Protein AF-A0AAN7H0J9-F1 (afdb_monomer)

Mean predicted aligned error: 10.49 Å

Sequence (602 aa):
MFLFSTTVGLEFVFKPLRAEDADDVHVMVVGMEGGGIHLSIYDSFVIGTFRHDDPKQKGTGTVYELCGHSSRPEISTHMLLMKPQGVDIHSLRLVPMDLTFVHHSPVNLSLLASKVTTLQNLLRYVKQAQSHMAGEWKGTRELPSRFLLAVQDDLAKMNRGGNGELTVVQALYHTVVTGHVFPPVKEWLLDSVAERGHKRWEKAVFSGLMNLRSLVHENFIPALERSAVILSRLLGIARFHESNEIIGFKAAEISKLIDIVSCLMVVAHKVLLHVMIELEHFTAFSVWLRMEIDKQSSSSGPSEELTEKEATMDNVKVLRYIQRYLISSPLAIFFDEGAKEDFVQNEALAEGGTSLLQFLDRELQKQEQGQEYMKALPHIEFLVKYLDKKACNVFENIAEAEKRGVRFGQATEISIGEKIWKHDVLLCAPSDSLGEAITAVVPERSKNIVYLFQTSVEITNGLSDTPFTLAIGVRLPAGVTIIDLGFLNGKSLLALCHIEREPKYALVRIAYHKIQCEAYMDGRPPQVMDVDFGPILEQYGFGQLSGFTPVQMEVLRGSGLGGEMPARVCLMGRDKAMYKTYKLPKELDGDGLRESREGEDA

Secondary structure (DSSP, 8-state):
--TTSSHHHHHHHSPPPPGGGSS---EEEEE-TTSEEEEEETTTEEEEEEE---GGGTTS---EEEEEEEEETTEEEEEEEEEETTS--SEEEEEEEEETHHHH-SS-HHHHHHHHHHHHHHHHHHHHHHHHHHHHHHHHHHHHHHHHHHHHHHHHHHTTTSSSPPPHHHHHHHHHHH-PPPHHHHHIIIIIIHHHHHHHHHHHHHHHHHHHHHIIIIIIHHHHHHHHHHHHHHHHHHHHTTT-GGGS--HHHHHHHHHHHHHHHHHHHHHHHHHHHHHHHHHHHHHHHHHHHHHHH-TT---HHHHHHHHT--HHHHHHHHHHTSS--TTHHHH-GGG---HHHHHHHHHSSS-HHHHHHHHHHHHHTT----TTTT-HHHHHHHHHHHHHHHHHHHHHHHHTTEEE-PPEEEE-SS-EEEEEEEEEEEETTEEEEEEEEEESS-TTEEEEEEEEEEEETTEE---EEEEEEEEPPTTEEEEEEEEEETTEEEEEEEESSSSSEEEEEE-GGGSPPEEP-TTSPPPEEE--SSSSEEEEE-S--TT--EEEEEEE--B-TTS-BPPEEEEEETTSS-EEEEEPPTTTT-------------

Foldseek 3Di:
DCLPPDPVSVCVQQPDDDPVCQLFWAWDWDWDLQQWIWIATPVQATLGIDHDDAPVPVPPPWRWTFDAWADDRLAQKIWTWIATHPDFGQKIKIWIKFQLCSLPVPDRPSLVRSLLSLLVSLLVQLLVLLVLLLVLVVQLCPLLVVLQVQLQVVQQVVCPPDDDRDHPLNQVLCCLVPVDHDPSRLCSLPPPCAPVNLVVSCCRNLVSLVVSLCSLPVGNLVSLVVSLVSLVVVLVVQVVVVVDCLQQDHNVLSVQLNLLSVLLNVLSVVLNVQSVLLSVLVVLQSLVSNLSSVQSPDPPGDDPVSVVSSVPRPSVSNSCCSPAPSNHGPCCLARPPVLPDDLVVVVVVCVPDDGLNVLSVVQVVCVVVVHDHNSLSSHNNSSSVVSVVSSVSSSVSSSNSSSVSIDIDDMDMDGQSARWDAKHKYWDPPHSFKIWIWMWTAHPVQQQKIKIKTWIWGADSSDTDDIWIFMEIEGEDPQKGFLYKDDQDPQWIWTWIQGPDPVRTKIKIARCNVPDTHGDDPPYHGYYDYDYDDPRIDIGGDDDCVVFDFRYKDWDYFDPVPHGRATKIWTAGPVNPDIDIDGDPVVVNPDPPDPPPPDDDD

InterPro domains:
  IPR024789 Anaphase-promoting complex subunit 4 [PTHR13260] (17-343)
  IPR024790 Anaphase-promoting complex subunit 4, long domain [PF12896] (94-298)

Nearest PDB structures (foldseek):
  8pkp-assembly1_I  TM=6.332E-01  e=3.712E-18  Homo sapiens
  8tar-assembly1_I  TM=6.557E-01  e=1.434E-16  Homo sapiens
  6q6g-assembly1_I  TM=6.605E-01  e=1.518E-15  Homo sapiens
  6tnt-assembly1_I  TM=6.401E-01  e=8.801E-15  Homo sapiens
  6tm5-assembly1_I  TM=5.931E-01  e=1.261E-15  Homo sapiens

Radius of gyration: 36.81 Å; Cα contacts (8 Å, |Δi|>4): 1000; chains: 1; bounding box: 83×62×110 Å

Organism: NCBI:txid252190

Solvent-accessible surface area (backbone atoms only — not comparable to full-atom values): 32949 Å² total; per-residue (Å²): 129,79,60,75,76,43,71,69,38,41,53,67,71,64,62,78,84,50,81,85,52,47,86,52,81,55,73,49,78,43,64,37,94,86,24,34,39,35,36,26,39,72,91,68,46,64,41,48,73,44,68,88,77,58,83,93,54,76,83,74,82,79,50,43,27,62,76,42,69,27,62,49,96,70,39,52,50,32,42,35,31,31,34,56,60,98,53,85,42,45,46,38,32,43,30,40,38,18,34,24,42,78,71,65,48,93,55,62,60,40,57,50,49,50,47,53,49,51,44,54,53,37,51,54,48,44,53,50,43,51,54,50,39,47,50,29,53,49,52,37,44,59,62,51,51,56,60,49,52,60,43,34,56,47,34,40,63,75,30,77,86,56,102,56,77,49,45,59,50,58,54,53,48,44,23,75,77,67,71,54,72,54,70,57,58,47,51,36,37,62,75,66,35,30,75,69,40,44,55,51,43,50,50,38,34,54,48,20,43,53,50,34,43,47,44,40,64,73,46,36,48,55,38,46,53,52,42,46,56,48,42,52,51,52,30,51,52,22,59,76,39,68,90,50,79,68,67,23,64,51,41,68,59,42,48,50,50,46,36,49,46,51,39,50,49,54,45,49,52,51,48,44,50,50,39,55,53,49,52,56,22,46,53,44,33,51,56,49,52,51,51,50,40,52,49,74,66,40,91,84,57,75,49,74,71,54,53,55,53,59,73,69,53,62,58,69,40,26,49,49,26,44,75,54,47,67,87,53,49,80,63,44,60,40,63,46,77,89,41,76,60,64,65,67,62,56,46,56,61,64,61,74,63,96,50,56,42,63,51,46,53,52,37,52,53,30,46,77,71,73,45,92,53,67,54,44,69,62,15,48,70,50,50,51,51,51,44,50,53,57,50,48,53,44,53,50,33,28,18,56,33,49,42,71,29,53,43,74,39,64,66,44,70,47,42,63,84,44,50,53,65,47,74,51,60,43,50,38,64,93,44,70,43,35,40,39,34,38,36,39,39,24,39,62,88,50,37,34,34,42,35,40,35,44,34,37,28,47,34,59,83,31,40,58,46,79,62,48,46,27,23,31,24,42,30,52,50,90,61,39,35,59,64,34,63,37,63,64,53,94,47,33,37,37,31,39,26,40,29,82,54,88,57,55,46,29,42,35,36,37,36,54,74,80,55,87,60,43,83,57,54,83,85,47,55,57,61,71,44,81,46,65,82,49,95,46,30,41,80,44,71,64,87,80,55,84,98,54,49,72,59,44,62,46,61,43,63,57,43,66,85,95,48,89,41,67,29,30,39,38,33,31,25,73,80,74,76,50,71,50,77,42,79,54,61,74,81,76,48,73,76,70,77,72,80,82,79,77,76,81,88,127

Structure (mmCIF, N/CA/C/O backbone):
data_AF-A0AAN7H0J9-F1
#
_entry.id   AF-A0AAN7H0J9-F1
#
loop_
_atom_site.group_PDB
_atom_site.id
_atom_site.type_symbol
_atom_site.label_atom_id
_atom_site.label_alt_id
_atom_site.label_comp_id
_atom_site.label_asym_id
_atom_site.label_entity_id
_atom_site.label_seq_id
_atom_site.pdbx_PDB_ins_code
_atom_site.Cartn_x
_atom_site.Cartn_y
_atom_site.Cartn_z
_atom_site.occupancy
_atom_site.B_iso_or_equiv
_atom_site.auth_seq_id
_atom_site.auth_comp_id
_atom_site.auth_asym_id
_atom_site.auth_atom_id
_atom_site.pdbx_PDB_model_num
ATOM 1 N N . MET A 1 1 ? 6.888 -4.305 10.780 1.00 41.81 1 MET A N 1
ATOM 2 C CA . MET A 1 1 ? 7.465 -2.955 10.962 1.00 41.81 1 MET A CA 1
ATOM 3 C C . MET A 1 1 ? 6.322 -2.032 11.352 1.00 41.81 1 MET A C 1
ATOM 5 O O . MET A 1 1 ? 5.305 -2.068 10.672 1.00 41.81 1 MET A O 1
ATOM 9 N N . PHE A 1 2 ? 6.422 -1.301 12.464 1.00 51.97 2 PHE A N 1
ATOM 10 C CA . PHE A 1 2 ? 5.367 -0.390 12.919 1.00 51.97 2 PHE A CA 1
ATOM 11 C C . PHE A 1 2 ? 5.336 0.862 12.025 1.00 51.97 2 PHE A C 1
ATOM 13 O O . PHE A 1 2 ? 5.891 1.898 12.371 1.00 51.97 2 PHE A O 1
ATOM 20 N N . LEU A 1 3 ? 4.744 0.743 10.834 1.00 60.44 3 LEU A N 1
ATOM 21 C CA . LEU A 1 3 ? 4.753 1.796 9.808 1.00 60.44 3 LEU A CA 1
ATOM 22 C C . LEU A 1 3 ? 4.132 3.117 10.310 1.00 60.44 3 LEU A C 1
ATOM 24 O O . LEU A 1 3 ? 4.496 4.189 9.844 1.00 60.44 3 LEU A O 1
ATOM 28 N N . PHE A 1 4 ? 3.226 3.028 11.289 1.00 74.44 4 PHE A N 1
ATOM 29 C CA . PHE A 1 4 ? 2.424 4.143 11.789 1.00 74.44 4 PHE A CA 1
ATOM 30 C C . PHE A 1 4 ? 2.689 4.504 13.264 1.00 74.44 4 PHE A C 1
ATOM 32 O O . PHE A 1 4 ? 1.847 5.130 13.901 1.00 74.44 4 PHE A O 1
ATOM 39 N N . SER A 1 5 ? 3.821 4.090 13.850 1.00 71.94 5 SER A N 1
ATOM 40 C CA . SER A 1 5 ? 4.112 4.352 15.274 1.00 71.94 5 SER A CA 1
ATOM 41 C C . SER A 1 5 ? 4.894 5.635 15.551 1.00 71.94 5 SER A C 1
ATOM 43 O O . SER A 1 5 ? 5.091 5.976 16.714 1.00 71.94 5 SER A O 1
ATOM 45 N N . THR A 1 6 ? 5.403 6.320 14.525 1.00 78.62 6 THR A N 1
ATOM 46 C CA . THR A 1 6 ? 6.200 7.545 14.687 1.00 78.62 6 THR A CA 1
ATOM 47 C C . THR A 1 6 ? 5.708 8.636 13.748 1.00 78.62 6 THR A C 1
ATOM 49 O O . THR A 1 6 ? 5.239 8.346 12.649 1.00 78.62 6 THR A O 1
ATOM 52 N N . THR A 1 7 ? 5.866 9.899 14.149 1.00 78.81 7 THR A N 1
ATOM 53 C CA . THR A 1 7 ? 5.537 11.059 13.306 1.00 78.81 7 THR A CA 1
ATOM 54 C C . THR A 1 7 ? 6.282 11.012 11.975 1.00 78.81 7 THR A C 1
ATOM 56 O O . THR A 1 7 ? 5.672 11.196 10.933 1.00 78.81 7 THR A O 1
ATOM 59 N N . VAL A 1 8 ? 7.568 10.649 11.994 1.00 80.38 8 VAL A N 1
ATOM 60 C CA . VAL A 1 8 ? 8.385 10.497 10.778 1.00 80.38 8 VAL A CA 1
ATOM 61 C C . VAL A 1 8 ? 7.834 9.396 9.865 1.00 80.38 8 VAL A C 1
ATOM 63 O O . VAL A 1 8 ? 7.797 9.564 8.650 1.00 80.38 8 VAL A O 1
ATOM 66 N N . GLY A 1 9 ? 7.372 8.277 10.436 1.00 79.31 9 GLY A N 1
ATOM 67 C CA . GLY A 1 9 ? 6.709 7.216 9.676 1.00 79.31 9 GLY A CA 1
ATOM 68 C C . GLY A 1 9 ? 5.408 7.702 9.035 1.00 79.31 9 GLY A C 1
ATOM 69 O O . GLY A 1 9 ? 5.181 7.469 7.851 1.00 79.31 9 GLY A O 1
ATOM 70 N N . LEU A 1 10 ? 4.594 8.454 9.781 1.00 80.50 10 LEU A N 1
ATOM 71 C CA . LEU A 1 10 ? 3.360 9.053 9.267 1.00 80.50 10 LEU A CA 1
ATOM 72 C C . LEU A 1 10 ? 3.632 10.068 8.148 1.00 80.50 10 LEU A C 1
ATOM 74 O O . LEU A 1 10 ? 2.987 10.000 7.106 1.00 80.50 10 LEU A O 1
ATOM 78 N N . GLU A 1 11 ? 4.601 10.965 8.320 1.00 80.50 11 GLU A N 1
ATOM 79 C CA . GLU A 1 11 ? 5.001 11.948 7.302 1.00 80.50 11 GLU A CA 1
ATOM 80 C C . GLU A 1 11 ? 5.552 11.280 6.039 1.00 80.50 11 GLU A C 1
ATOM 82 O O . GLU A 1 11 ? 5.294 11.732 4.924 1.00 80.50 11 GLU A O 1
ATOM 87 N N . PHE A 1 12 ? 6.277 10.170 6.195 1.00 79.94 12 PHE A N 1
ATOM 88 C CA . PHE A 1 12 ? 6.776 9.398 5.065 1.00 79.94 12 PHE A CA 1
ATOM 89 C C . PHE A 1 12 ? 5.647 8.727 4.271 1.00 79.94 12 PHE A C 1
ATOM 91 O O . PHE A 1 12 ? 5.707 8.692 3.042 1.00 79.94 12 PHE A O 1
ATOM 98 N N . VAL A 1 13 ? 4.629 8.204 4.961 1.00 80.44 13 VAL A N 1
ATOM 99 C CA . VAL A 1 13 ? 3.503 7.474 4.357 1.00 80.44 13 VAL A CA 1
ATOM 100 C C . VAL A 1 13 ? 2.451 8.416 3.755 1.00 80.44 13 VAL A C 1
ATOM 102 O O . VAL A 1 13 ? 1.836 8.081 2.742 1.00 80.44 13 VAL A O 1
ATOM 105 N N . PHE A 1 14 ? 2.244 9.596 4.345 1.00 80.44 14 PHE A N 1
ATOM 106 C CA . PHE A 1 14 ? 1.245 10.583 3.920 1.00 80.44 14 PHE A CA 1
ATOM 107 C C . PHE A 1 14 ? 1.885 11.802 3.244 1.00 80.44 14 PHE A C 1
ATOM 109 O O . PHE A 1 14 ? 1.673 12.943 3.657 1.00 80.44 14 PHE A O 1
ATOM 116 N N . LYS A 1 15 ? 2.660 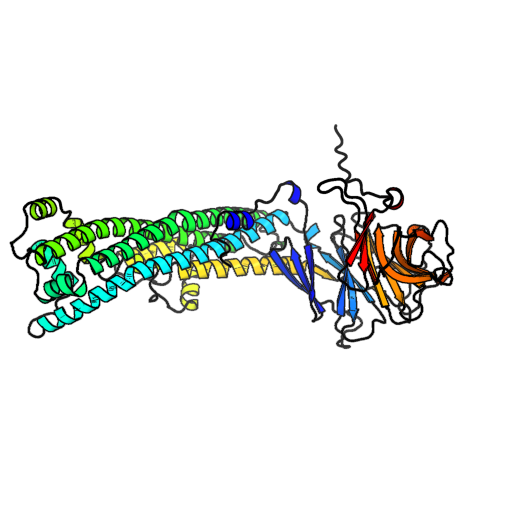11.570 2.180 1.00 76.88 15 LYS A N 1
ATOM 117 C CA . LYS A 1 15 ? 3.238 12.660 1.385 1.00 76.88 15 LYS A CA 1
ATOM 118 C C . LYS A 1 15 ? 2.172 13.333 0.511 1.00 76.88 15 LYS A C 1
ATOM 120 O O . LYS A 1 15 ? 1.432 12.634 -0.184 1.00 76.88 15 LYS A O 1
ATOM 125 N N . PRO A 1 16 ? 2.086 14.674 0.506 1.00 75.31 16 PRO A N 1
ATOM 126 C CA . PRO A 1 16 ? 1.218 15.379 -0.423 1.00 75.31 16 PRO A CA 1
ATOM 127 C C . PRO A 1 16 ? 1.744 15.230 -1.855 1.00 75.31 16 PRO A C 1
ATOM 129 O O . PRO A 1 16 ? 2.955 15.232 -2.078 1.00 75.31 16 PRO A O 1
ATOM 132 N N . LEU A 1 17 ? 0.824 15.148 -2.819 1.00 75.25 17 LEU A N 1
ATOM 133 C CA . LEU A 1 17 ? 1.158 15.295 -4.235 1.00 75.25 17 LEU A CA 1
ATOM 134 C C . LEU A 1 17 ? 1.696 16.712 -4.457 1.00 75.25 17 LEU A C 1
ATOM 136 O O . LEU A 1 17 ? 1.028 17.684 -4.086 1.00 75.25 17 LEU A O 1
ATOM 140 N N . ARG A 1 18 ? 2.894 16.830 -5.028 1.00 77.88 18 ARG A N 1
ATOM 141 C CA . ARG A 1 18 ? 3.454 18.126 -5.417 1.00 77.88 18 ARG A CA 1
ATOM 142 C C . ARG A 1 18 ? 2.822 18.546 -6.736 1.00 77.88 18 ARG A C 1
ATOM 144 O O . ARG A 1 18 ? 2.565 17.705 -7.587 1.00 77.88 18 ARG A O 1
ATOM 151 N N . ALA A 1 19 ? 2.569 19.842 -6.899 1.00 72.75 19 ALA A N 1
ATOM 152 C CA . ALA A 1 19 ? 2.004 20.368 -8.143 1.00 72.75 19 ALA A CA 1
ATOM 153 C C . ALA A 1 19 ? 2.930 20.128 -9.346 1.00 72.75 19 ALA A C 1
ATOM 155 O O . ALA A 1 19 ? 2.454 19.972 -10.459 1.00 72.75 19 ALA A O 1
ATOM 156 N N . GLU A 1 20 ? 4.237 20.068 -9.093 1.00 72.69 20 GLU A N 1
ATOM 157 C CA . GLU A 1 20 ? 5.273 19.788 -10.088 1.00 72.69 20 GLU A CA 1
ATOM 158 C C . GLU A 1 20 ? 5.166 18.364 -10.652 1.00 72.69 20 GLU A C 1
ATOM 160 O O . GLU A 1 20 ? 5.380 18.177 -11.839 1.00 72.69 20 GLU A O 1
ATOM 165 N N . ASP A 1 21 ? 4.744 17.396 -9.830 1.00 71.12 21 ASP A N 1
ATOM 166 C CA . ASP A 1 21 ? 4.621 15.979 -10.208 1.00 71.12 21 ASP A CA 1
ATOM 167 C C . ASP A 1 21 ? 3.224 15.656 -10.785 1.00 71.12 21 ASP A C 1
ATOM 169 O O . ASP A 1 21 ? 2.869 14.493 -10.983 1.00 71.12 21 ASP A O 1
ATOM 173 N N . ALA A 1 22 ? 2.364 16.668 -10.962 1.00 69.81 22 ALA A N 1
ATOM 174 C CA . ALA A 1 22 ? 0.954 16.454 -11.278 1.00 69.81 22 ALA A CA 1
ATOM 175 C C . ALA A 1 22 ? 0.729 15.946 -12.711 1.00 69.81 22 ALA A C 1
ATOM 177 O O . ALA A 1 22 ? -0.265 15.255 -12.949 1.00 69.81 22 ALA A O 1
ATOM 178 N N . ASP A 1 23 ? 1.634 16.259 -13.634 1.00 74.56 23 ASP A N 1
ATOM 179 C CA . ASP A 1 23 ? 1.520 15.891 -15.049 1.00 74.56 23 ASP A CA 1
ATOM 180 C C . ASP A 1 23 ? 2.430 14.711 -15.433 1.00 74.56 23 ASP A C 1
ATOM 182 O O . ASP A 1 23 ? 2.330 14.186 -16.540 1.00 74.56 23 ASP A O 1
ATOM 186 N N . ASP A 1 24 ? 3.245 14.223 -14.493 1.00 81.19 24 ASP A N 1
ATOM 187 C CA . ASP A 1 24 ? 4.149 13.098 -14.712 1.00 81.19 24 ASP A CA 1
ATOM 188 C C . ASP A 1 24 ? 3.510 11.771 -14.299 1.00 81.19 24 ASP A C 1
ATOM 190 O O . ASP A 1 24 ? 2.929 11.636 -13.217 1.00 81.19 24 ASP A O 1
ATOM 194 N N . VAL A 1 25 ? 3.673 10.741 -15.135 1.00 84.69 25 VAL A N 1
ATOM 195 C CA . VAL A 1 25 ? 3.283 9.360 -14.820 1.00 84.69 25 VAL A CA 1
ATOM 196 C C . VAL A 1 25 ? 4.527 8.514 -14.593 1.00 84.69 25 VAL A C 1
ATOM 198 O O . VAL A 1 25 ? 5.225 8.123 -15.527 1.00 84.69 25 VAL A O 1
ATOM 201 N N . HIS A 1 26 ? 4.802 8.192 -13.330 1.00 87.75 26 HIS A N 1
ATOM 202 C CA . HIS A 1 26 ? 5.905 7.303 -12.978 1.00 87.75 26 HIS A CA 1
ATOM 203 C C . HIS A 1 26 ? 5.467 5.849 -13.081 1.00 87.75 26 HIS A C 1
ATOM 205 O O . HIS A 1 26 ? 4.579 5.405 -12.352 1.00 87.75 26 HIS A O 1
ATOM 211 N N . VAL A 1 27 ? 6.119 5.104 -13.968 1.00 90.31 27 VAL A N 1
ATOM 212 C CA . VAL A 1 27 ? 5.808 3.706 -14.254 1.00 90.31 27 VAL A CA 1
ATOM 213 C C . VAL A 1 27 ? 6.989 2.832 -13.852 1.00 90.31 27 VAL A C 1
ATOM 215 O O . VAL A 1 27 ? 8.104 3.018 -14.337 1.00 90.31 27 VAL A O 1
ATOM 218 N N . MET A 1 28 ? 6.732 1.835 -13.010 1.00 92.69 28 MET A N 1
ATOM 219 C CA . MET A 1 28 ? 7.689 0.788 -12.674 1.00 92.69 28 MET A CA 1
ATOM 220 C C . MET A 1 28 ? 7.332 -0.495 -13.430 1.00 92.69 28 MET A C 1
ATOM 222 O O . MET A 1 28 ? 6.216 -1.009 -13.320 1.00 92.69 28 MET A O 1
ATOM 226 N N . VAL A 1 29 ? 8.309 -1.015 -14.175 1.00 93.69 29 VAL A N 1
ATOM 227 C CA . VAL A 1 29 ? 8.227 -2.282 -14.911 1.00 93.69 29 VAL A CA 1
ATOM 228 C C . VAL A 1 29 ? 9.201 -3.274 -14.284 1.00 93.69 29 VAL A C 1
ATOM 230 O O . VAL A 1 29 ? 10.388 -2.980 -14.164 1.00 93.69 29 VAL A O 1
ATOM 233 N N . VAL A 1 30 ? 8.718 -4.457 -13.901 1.00 94.69 30 VAL A N 1
ATOM 234 C CA . VAL A 1 30 ? 9.554 -5.503 -13.289 1.00 94.69 30 VAL A CA 1
ATOM 235 C C . VAL A 1 30 ? 9.399 -6.817 -14.043 1.00 94.69 30 VAL A C 1
ATOM 237 O O . VAL A 1 30 ? 8.296 -7.343 -14.178 1.00 94.69 30 VAL A O 1
ATOM 240 N N . GLY A 1 31 ? 10.514 -7.377 -14.506 1.00 93.50 31 GLY A N 1
ATOM 241 C CA . GLY A 1 31 ? 10.562 -8.726 -15.066 1.00 93.50 31 GLY A CA 1
ATOM 242 C C . GLY A 1 31 ? 10.623 -9.791 -13.972 1.00 93.50 31 GLY A C 1
ATOM 243 O O . GLY A 1 31 ? 11.414 -9.679 -13.040 1.00 93.50 31 GLY A O 1
ATOM 244 N N . MET A 1 32 ? 9.808 -10.836 -14.095 1.00 91.31 32 MET A N 1
ATOM 245 C CA . MET A 1 32 ? 9.798 -12.000 -13.208 1.00 91.31 32 MET A CA 1
ATOM 246 C C . MET A 1 32 ? 10.415 -13.221 -13.902 1.00 91.31 32 MET A C 1
ATOM 248 O O . MET A 1 32 ? 10.262 -13.388 -15.112 1.00 91.31 32 MET A O 1
ATOM 252 N N . GLU A 1 33 ? 11.012 -14.133 -13.128 1.00 83.44 33 GLU A N 1
ATOM 253 C CA . GLU A 1 33 ? 11.604 -15.388 -13.635 1.00 83.44 33 GLU A CA 1
ATOM 254 C C . GLU A 1 33 ? 10.599 -16.256 -14.418 1.00 83.44 33 GLU A C 1
ATOM 256 O O . GLU A 1 33 ? 10.975 -17.003 -15.305 1.00 83.44 33 GLU A O 1
ATOM 261 N N . GLY A 1 34 ? 9.293 -16.148 -14.159 1.00 82.56 34 GLY A N 1
ATOM 262 C CA . GLY A 1 34 ? 8.258 -16.883 -14.904 1.00 82.56 34 GLY A CA 1
ATOM 263 C C . GLY A 1 34 ? 7.798 -16.229 -16.216 1.00 82.56 34 GLY A C 1
ATOM 264 O O . GLY A 1 34 ? 6.679 -16.509 -16.652 1.00 82.56 34 GLY A O 1
ATOM 265 N N . GLY A 1 35 ? 8.566 -15.284 -16.770 1.00 86.88 35 GLY A N 1
ATOM 266 C CA . GLY A 1 35 ? 8.194 -14.482 -17.947 1.00 86.88 35 GLY A CA 1
ATOM 267 C C . GLY A 1 35 ? 7.063 -13.472 -17.707 1.00 86.88 35 GLY A C 1
ATOM 268 O O . GLY A 1 35 ? 6.511 -12.903 -18.647 1.00 86.88 35 GLY A O 1
ATOM 269 N N . GLY A 1 36 ? 6.684 -13.264 -16.443 1.00 92.19 36 GLY A N 1
ATOM 270 C CA . GLY A 1 36 ? 5.723 -12.238 -16.054 1.00 92.19 36 GLY A CA 1
ATOM 271 C C . GLY A 1 36 ? 6.360 -10.850 -16.072 1.00 92.19 36 GLY A C 1
ATOM 272 O O . GLY A 1 36 ? 7.484 -10.681 -15.612 1.00 92.19 36 GLY A O 1
ATOM 273 N N . ILE A 1 37 ? 5.632 -9.857 -16.564 1.00 94.44 37 ILE A N 1
ATOM 274 C CA . ILE A 1 37 ? 6.000 -8.442 -16.535 1.00 94.44 37 ILE A CA 1
ATOM 275 C C . ILE A 1 37 ? 5.034 -7.752 -15.576 1.00 94.44 37 ILE A C 1
ATOM 277 O O . ILE A 1 37 ? 3.849 -7.614 -15.873 1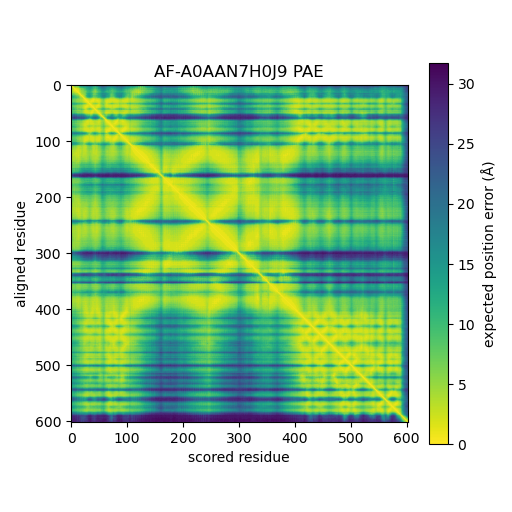.00 94.44 37 ILE A O 1
ATOM 281 N N . HIS A 1 38 ? 5.518 -7.367 -14.402 1.00 94.06 38 HIS A N 1
ATOM 282 C CA . HIS A 1 38 ? 4.752 -6.602 -13.428 1.00 94.06 38 HIS A CA 1
ATOM 283 C C . HIS A 1 38 ? 4.761 -5.122 -13.790 1.00 94.06 38 HIS A C 1
ATOM 285 O O . HIS A 1 38 ? 5.823 -4.572 -14.087 1.00 94.06 38 HIS A O 1
ATOM 291 N N . LEU A 1 39 ? 3.600 -4.483 -13.703 1.00 93.31 39 LEU A N 1
ATOM 292 C CA . LEU A 1 39 ? 3.433 -3.058 -13.931 1.00 93.31 39 LEU A CA 1
ATOM 293 C C . LEU A 1 39 ? 2.758 -2.411 -12.723 1.00 93.31 39 LEU A C 1
ATOM 295 O O . LEU A 1 39 ? 1.686 -2.841 -12.284 1.00 93.31 39 LEU A O 1
ATOM 299 N N . SER A 1 40 ? 3.353 -1.330 -12.241 1.00 91.06 40 SER A N 1
ATOM 300 C CA . SER A 1 40 ? 2.752 -0.452 -11.239 1.00 91.06 40 SER A CA 1
ATOM 301 C C . SER A 1 40 ? 3.050 1.005 -11.558 1.00 91.06 40 SER A C 1
ATOM 303 O O . SER A 1 40 ? 4.112 1.308 -12.099 1.00 91.06 40 SER A O 1
ATOM 305 N N . ILE A 1 41 ? 2.150 1.905 -11.174 1.00 87.00 41 ILE A N 1
ATOM 306 C CA . ILE A 1 41 ? 2.359 3.353 -11.265 1.00 87.00 41 ILE A CA 1
ATOM 307 C C . ILE A 1 41 ? 2.524 3.961 -9.867 1.00 87.00 41 ILE A C 1
ATOM 309 O O . ILE A 1 41 ? 1.900 3.512 -8.899 1.00 87.00 41 ILE A O 1
ATOM 313 N N . TYR A 1 42 ? 3.398 4.966 -9.761 1.00 79.00 42 TYR A N 1
ATOM 314 C CA . TYR A 1 42 ? 3.742 5.669 -8.515 1.00 79.00 42 TYR A CA 1
ATOM 315 C C . TYR A 1 42 ? 4.096 4.730 -7.342 1.00 79.00 42 TYR A C 1
ATOM 317 O O . TYR A 1 42 ? 3.720 4.989 -6.196 1.00 79.00 42 TYR A O 1
ATOM 325 N N . ASP A 1 43 ? 4.747 3.599 -7.638 1.00 72.25 43 ASP A N 1
ATOM 326 C CA . ASP A 1 43 ? 5.224 2.561 -6.701 1.00 72.25 43 ASP A CA 1
ATOM 327 C C . ASP A 1 43 ? 4.172 1.917 -5.776 1.00 72.25 43 ASP A C 1
ATOM 329 O O . ASP A 1 43 ? 4.497 1.110 -4.904 1.00 72.25 43 ASP A O 1
ATOM 333 N N . SER A 1 44 ? 2.900 2.266 -5.940 1.00 71.31 44 SER A N 1
ATOM 334 C CA . SER A 1 44 ? 1.837 1.961 -4.975 1.00 71.31 44 SER A CA 1
ATOM 335 C C . SER A 1 44 ? 0.580 1.419 -5.636 1.00 71.31 44 SER A C 1
ATOM 337 O O . SER A 1 44 ? -0.118 0.595 -5.041 1.00 71.31 44 SER A O 1
ATOM 339 N N . PHE A 1 45 ? 0.318 1.821 -6.879 1.00 79.00 45 PHE A N 1
ATOM 340 C CA . PHE A 1 45 ? -0.836 1.364 -7.626 1.00 79.00 45 PHE A CA 1
ATOM 341 C C . PHE A 1 45 ? -0.430 0.270 -8.616 1.00 79.00 45 PHE A C 1
ATOM 343 O O . PHE A 1 45 ? 0.152 0.530 -9.668 1.00 79.00 45 PHE A O 1
ATOM 350 N N . VAL A 1 46 ? -0.709 -0.978 -8.246 1.00 87.50 46 VAL A N 1
ATOM 351 C CA . VAL A 1 46 ? -0.440 -2.149 -9.086 1.00 87.50 46 VAL A CA 1
ATOM 352 C C . VAL A 1 46 ? -1.475 -2.213 -10.204 1.00 87.50 46 VAL A C 1
ATOM 354 O O . VAL A 1 46 ? -2.659 -2.380 -9.930 1.00 87.50 46 VAL A O 1
ATOM 357 N N . ILE A 1 47 ? -1.018 -2.136 -11.454 1.00 88.12 47 ILE A N 1
ATOM 358 C CA . ILE A 1 47 ? -1.871 -2.339 -12.633 1.00 88.12 47 ILE A CA 1
ATOM 359 C C . ILE A 1 47 ? -2.078 -3.836 -12.868 1.00 88.12 47 ILE A C 1
ATOM 361 O O . ILE A 1 47 ? -3.180 -4.295 -13.157 1.00 88.12 47 ILE A O 1
ATOM 365 N N . GLY A 1 48 ? -1.011 -4.625 -12.721 1.00 90.00 48 GLY A N 1
ATOM 366 C CA . GLY A 1 48 ? -1.087 -6.076 -12.817 1.00 90.00 48 GLY A CA 1
ATOM 367 C C . GLY A 1 48 ? 0.193 -6.720 -13.325 1.00 90.00 48 GLY A C 1
ATOM 368 O O . GLY A 1 48 ? 1.229 -6.077 -13.480 1.00 90.00 48 GLY A O 1
ATOM 369 N N . THR A 1 49 ? 0.103 -8.022 -13.583 1.00 92.56 49 THR A N 1
ATOM 370 C CA . THR A 1 49 ? 1.184 -8.807 -14.181 1.00 92.56 49 THR A CA 1
ATOM 371 C C . THR A 1 49 ? 0.734 -9.325 -15.539 1.00 92.56 49 THR A C 1
ATOM 373 O O . THR A 1 49 ? -0.324 -9.945 -15.659 1.00 92.56 49 THR A O 1
ATOM 376 N N . PHE A 1 50 ? 1.557 -9.085 -16.550 1.00 91.81 50 PHE A N 1
ATOM 377 C CA . PHE A 1 50 ? 1.303 -9.401 -17.947 1.00 91.81 50 PHE A CA 1
ATOM 378 C C . PHE A 1 50 ? 2.261 -10.483 -18.432 1.00 91.81 50 PHE A C 1
ATOM 380 O O . PHE A 1 50 ? 3.341 -10.666 -17.875 1.00 91.81 50 PHE A O 1
ATOM 387 N N . ARG A 1 51 ? 1.884 -11.199 -19.486 1.00 89.06 51 ARG A N 1
ATOM 388 C CA . ARG A 1 51 ? 2.787 -12.085 -20.222 1.00 89.06 51 ARG A CA 1
ATOM 389 C C . ARG A 1 51 ? 2.705 -11.722 -21.690 1.00 89.06 51 ARG A C 1
ATOM 391 O O . ARG A 1 51 ? 1.613 -11.484 -22.201 1.00 89.06 51 ARG A O 1
ATOM 398 N N . HIS A 1 52 ? 3.859 -11.639 -22.334 1.00 83.56 52 HIS A N 1
ATOM 399 C CA . HIS A 1 52 ? 3.910 -11.466 -23.773 1.00 83.56 52 HIS A CA 1
ATOM 400 C C . HIS A 1 52 ? 3.803 -12.842 -24.435 1.00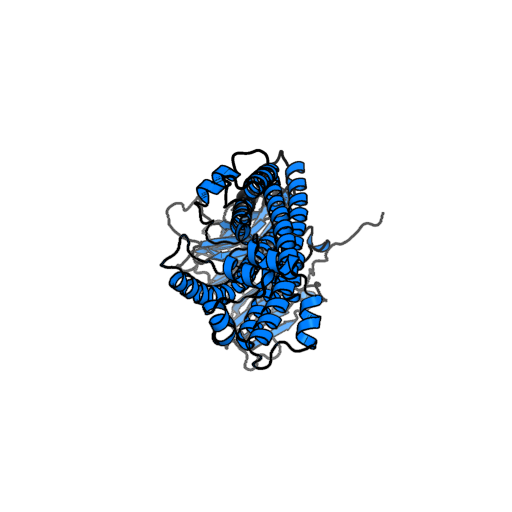 83.56 52 HIS A C 1
ATOM 402 O O . HIS A 1 52 ? 4.719 -13.656 -24.319 1.00 83.56 52 HIS A O 1
ATOM 408 N N . ASP A 1 53 ? 2.689 -13.079 -25.126 1.00 75.94 53 ASP A N 1
ATOM 409 C CA . ASP A 1 53 ? 2.466 -14.282 -25.922 1.00 75.94 53 ASP A CA 1
ATOM 410 C C . ASP A 1 53 ? 2.566 -13.921 -27.406 1.00 75.94 53 ASP A C 1
ATOM 412 O O . ASP A 1 53 ? 1.785 -13.113 -27.911 1.00 75.94 53 ASP A O 1
ATOM 416 N N . ASP A 1 54 ? 3.506 -14.531 -28.126 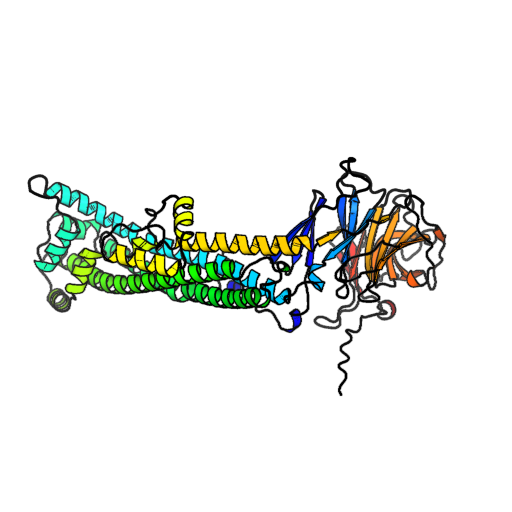1.00 67.44 54 ASP A N 1
ATOM 417 C CA . ASP A 1 54 ? 3.656 -14.297 -29.562 1.00 67.44 54 ASP A CA 1
ATOM 418 C C . ASP A 1 54 ? 2.600 -15.087 -30.359 1.00 67.44 54 ASP A C 1
ATOM 420 O O . ASP A 1 54 ? 2.591 -16.326 -30.317 1.00 67.44 54 ASP A O 1
ATOM 424 N N . PRO A 1 55 ? 1.735 -14.411 -31.141 1.00 65.06 55 PRO A N 1
ATOM 425 C CA . PRO A 1 55 ? 0.754 -15.072 -31.993 1.00 65.06 55 PRO A CA 1
ATOM 426 C C . PRO A 1 55 ? 1.373 -16.072 -32.977 1.00 65.06 55 PRO A C 1
ATOM 428 O O . PRO A 1 55 ? 0.737 -17.084 -33.276 1.00 65.06 55 PRO A O 1
ATOM 431 N N . LYS A 1 56 ? 2.599 -15.816 -33.464 1.00 63.06 56 LYS A N 1
ATOM 432 C CA . LYS A 1 56 ? 3.302 -16.659 -34.447 1.00 63.06 56 LYS A CA 1
ATOM 433 C C . LYS A 1 56 ? 3.877 -17.943 -33.839 1.00 63.06 56 LYS A C 1
ATOM 435 O O . LYS A 1 56 ? 4.162 -18.880 -34.578 1.00 63.06 56 LYS A O 1
ATOM 440 N N . GLN A 1 57 ? 4.023 -18.009 -32.514 1.00 59.62 57 GLN A N 1
ATOM 441 C CA . GLN A 1 57 ? 4.603 -19.150 -31.793 1.00 59.62 57 GLN A CA 1
ATOM 442 C C . GLN A 1 57 ? 3.634 -19.815 -30.804 1.00 59.62 57 GLN A C 1
ATOM 444 O O . GLN A 1 57 ? 4.056 -20.566 -29.921 1.00 59.62 57 GLN A O 1
ATOM 449 N N . LYS A 1 58 ? 2.320 -19.598 -30.958 1.00 53.75 58 LYS A N 1
ATOM 450 C CA . LYS A 1 58 ? 1.299 -20.310 -30.173 1.00 53.75 58 LYS A CA 1
ATOM 451 C C . LYS A 1 58 ? 1.497 -21.832 -30.288 1.00 53.75 58 LYS A C 1
ATOM 453 O O . LYS A 1 58 ? 1.155 -22.428 -31.304 1.00 53.75 58 LYS A O 1
ATOM 458 N N . GLY A 1 59 ? 2.047 -22.448 -29.236 1.00 53.84 59 GLY A N 1
ATOM 459 C CA . GLY A 1 59 ? 2.270 -23.896 -29.129 1.00 53.84 59 GLY A CA 1
ATOM 460 C C . GLY A 1 59 ? 3.712 -24.351 -28.861 1.00 53.84 59 GLY A C 1
ATOM 461 O O . GLY A 1 59 ? 3.896 -25.518 -28.529 1.00 53.84 59 GLY A O 1
ATOM 462 N N . THR A 1 60 ? 4.728 -23.480 -28.948 1.00 59.91 60 THR A N 1
ATOM 463 C CA . THR A 1 60 ? 6.135 -23.866 -28.673 1.00 59.91 60 THR A CA 1
ATOM 464 C C . THR A 1 60 ? 6.463 -23.958 -27.180 1.00 59.91 60 THR A C 1
ATOM 466 O O . THR A 1 60 ? 7.451 -24.585 -26.806 1.00 59.91 60 THR A O 1
ATOM 469 N N . GLY A 1 61 ? 5.647 -23.339 -26.318 1.00 66.38 61 GLY A N 1
ATOM 470 C CA . GLY A 1 61 ? 5.870 -23.296 -24.869 1.00 66.38 61 GLY A CA 1
ATOM 471 C C . GLY A 1 61 ? 7.091 -22.470 -24.445 1.00 66.38 61 GLY A C 1
ATOM 472 O O . GLY A 1 61 ? 7.477 -22.522 -23.281 1.00 66.38 61 GLY A O 1
ATOM 473 N N . THR A 1 62 ? 7.714 -21.724 -25.366 1.00 76.19 62 THR A N 1
ATOM 474 C CA . THR A 1 62 ? 8.884 -20.892 -25.073 1.00 76.19 62 THR A CA 1
ATOM 475 C C . THR A 1 62 ? 8.471 -19.683 -24.241 1.00 76.19 62 THR A C 1
ATOM 477 O O . THR A 1 62 ? 7.736 -18.815 -24.706 1.00 76.19 62 THR A O 1
ATOM 480 N N . VAL A 1 63 ? 8.958 -19.630 -23.004 1.00 84.75 63 VAL A N 1
ATOM 481 C CA . VAL A 1 63 ? 8.768 -18.489 -22.107 1.00 84.75 63 VAL A CA 1
ATOM 482 C C . VAL A 1 63 ? 9.853 -17.456 -22.392 1.00 84.75 63 VAL A C 1
ATOM 484 O O . VAL A 1 63 ? 11.025 -17.804 -22.545 1.00 84.75 63 VAL A O 1
ATOM 487 N N . TYR A 1 64 ? 9.460 -16.187 -22.462 1.00 88.62 64 TYR A N 1
ATOM 488 C CA . TYR A 1 64 ? 10.376 -15.068 -22.645 1.00 88.62 64 TYR A CA 1
ATOM 489 C C . TYR A 1 64 ? 10.522 -14.277 -21.344 1.00 88.62 64 TYR A C 1
ATOM 491 O O . TYR A 1 64 ? 9.531 -13.929 -20.708 1.00 88.62 64 TYR A O 1
ATOM 499 N N . GLU A 1 65 ? 11.759 -13.972 -20.966 1.00 92.00 65 GLU A N 1
ATOM 500 C CA . GLU A 1 65 ? 12.102 -13.161 -19.797 1.00 92.00 65 GLU A CA 1
ATOM 501 C C . GLU A 1 65 ? 12.530 -11.758 -20.231 1.00 92.00 65 GLU A C 1
ATOM 503 O O . GLU A 1 65 ? 13.249 -11.595 -21.220 1.00 92.00 65 GLU A O 1
ATOM 508 N N . LEU A 1 66 ? 12.135 -10.743 -19.461 1.00 94.38 66 LEU A N 1
ATOM 509 C CA . LEU A 1 66 ? 12.605 -9.373 -19.653 1.00 94.38 66 LEU A CA 1
ATOM 510 C C . LEU A 1 66 ? 14.106 -9.289 -19.333 1.00 94.38 66 LEU A C 1
ATOM 512 O O . LEU A 1 66 ? 14.534 -9.670 -18.243 1.00 94.38 66 LEU A O 1
ATOM 516 N N . CYS A 1 67 ? 14.904 -8.779 -20.267 1.00 93.56 67 CYS A N 1
ATOM 517 C CA . CYS A 1 67 ? 16.345 -8.580 -20.091 1.00 93.56 67 CYS A CA 1
ATOM 518 C C . CYS A 1 67 ? 16.818 -7.149 -20.374 1.00 93.56 67 CYS A C 1
ATOM 520 O O . CYS A 1 67 ? 17.953 -6.821 -20.043 1.00 93.56 67 CYS A O 1
ATOM 522 N N . GLY A 1 68 ? 15.956 -6.291 -20.920 1.00 93.56 68 GLY A N 1
ATOM 523 C CA . GLY A 1 68 ? 16.206 -4.858 -21.054 1.00 93.56 68 GLY A CA 1
ATOM 524 C C . GLY A 1 68 ? 14.901 -4.071 -21.121 1.00 93.56 68 GLY A C 1
ATOM 525 O O . GLY A 1 68 ? 13.867 -4.599 -21.529 1.00 93.56 68 GLY A O 1
ATOM 526 N N . HIS A 1 69 ? 14.944 -2.810 -20.709 1.00 95.19 69 HIS A N 1
ATOM 527 C CA . HIS A 1 69 ? 13.806 -1.893 -20.737 1.00 95.19 69 HIS A CA 1
ATOM 528 C C . HIS A 1 69 ? 14.305 -0.487 -21.057 1.00 95.19 69 HIS A C 1
ATOM 530 O O . HIS A 1 69 ? 15.356 -0.068 -20.575 1.00 95.19 69 HIS A O 1
ATOM 536 N N . SER A 1 70 ? 13.551 0.237 -21.877 1.00 94.62 70 SER A N 1
ATOM 537 C CA . SER A 1 70 ? 13.786 1.654 -22.118 1.00 94.62 70 SER A CA 1
ATOM 538 C C . SER A 1 70 ? 12.463 2.388 -22.319 1.00 94.62 70 SER A C 1
ATOM 540 O O . SER A 1 70 ? 11.540 1.859 -22.938 1.00 94.62 70 SER A O 1
ATOM 542 N N . SER A 1 71 ? 12.365 3.606 -21.795 1.00 93.31 71 SER A N 1
ATOM 543 C CA . SER A 1 71 ? 11.198 4.481 -21.932 1.00 93.31 71 SER A CA 1
ATOM 544 C C . SER A 1 71 ? 11.623 5.943 -22.065 1.00 93.31 71 SER A C 1
ATOM 546 O O . SER A 1 71 ? 12.789 6.293 -21.844 1.00 93.31 71 SER A O 1
ATOM 548 N N . ARG A 1 72 ? 10.671 6.789 -22.463 1.00 90.62 72 ARG A N 1
ATOM 549 C CA . ARG A 1 72 ? 10.856 8.222 -22.691 1.00 90.62 72 ARG A CA 1
ATOM 550 C C . ARG A 1 72 ? 9.643 8.999 -22.171 1.00 90.62 72 ARG A C 1
ATOM 552 O O . ARG A 1 72 ? 8.539 8.527 -22.413 1.00 90.62 72 ARG A O 1
ATOM 559 N N . PRO A 1 73 ? 9.821 10.129 -21.460 1.00 86.75 73 PRO A N 1
ATOM 560 C CA . PRO A 1 73 ? 8.697 10.924 -20.951 1.00 86.75 73 PRO A CA 1
ATOM 561 C C . PRO A 1 73 ? 7.738 11.406 -22.045 1.00 86.75 73 PRO A C 1
ATOM 563 O O . PRO A 1 73 ? 6.550 11.559 -21.793 1.00 86.75 73 PRO A O 1
ATOM 566 N N . GLU A 1 74 ? 8.252 11.619 -23.256 1.00 87.12 74 GLU A N 1
ATOM 567 C CA . GLU A 1 74 ? 7.510 12.180 -24.387 1.00 87.12 74 GLU A CA 1
ATOM 568 C C . GLU A 1 74 ? 6.505 11.188 -25.002 1.00 87.12 74 GLU A C 1
ATOM 570 O O . GLU A 1 74 ? 5.584 11.594 -25.708 1.00 87.12 74 GLU A O 1
ATOM 575 N N . ILE A 1 75 ? 6.664 9.881 -24.750 1.00 89.50 75 ILE A N 1
ATOM 576 C CA . ILE A 1 75 ? 5.838 8.831 -25.359 1.00 89.50 75 ILE A CA 1
ATOM 577 C C . ILE A 1 75 ? 5.351 7.810 -24.331 1.00 89.50 75 ILE A C 1
ATOM 579 O O . ILE A 1 75 ? 6.086 7.326 -23.477 1.00 89.50 75 ILE A O 1
ATOM 583 N N . SER A 1 76 ? 4.096 7.394 -24.472 1.00 89.12 76 SER A N 1
ATOM 584 C CA . SER A 1 76 ? 3.434 6.419 -23.588 1.00 89.12 76 SER A CA 1
ATOM 585 C C . SER A 1 76 ? 3.816 4.955 -23.853 1.00 89.12 76 SER A C 1
ATOM 587 O O . SER A 1 76 ? 3.323 4.049 -23.181 1.00 89.12 76 SER A O 1
ATOM 589 N N . THR A 1 77 ? 4.675 4.695 -24.840 1.00 93.12 77 THR A N 1
ATOM 590 C CA . THR A 1 77 ? 5.101 3.343 -25.222 1.00 93.12 77 THR A CA 1
ATOM 591 C C . THR A 1 77 ? 6.461 3.019 -24.621 1.00 93.12 77 THR A C 1
ATOM 593 O O . THR A 1 77 ? 7.444 3.728 -24.829 1.00 93.12 77 THR A O 1
ATOM 596 N N . HIS A 1 78 ? 6.531 1.913 -23.888 1.00 95.06 78 HIS A N 1
ATOM 597 C CA . HIS A 1 78 ? 7.772 1.380 -23.339 1.00 95.06 78 HIS A CA 1
ATOM 598 C C . HIS A 1 78 ? 8.356 0.336 -24.293 1.00 95.06 78 HIS A C 1
ATOM 600 O O . HIS A 1 78 ? 7.622 -0.456 -24.872 1.00 95.06 78 HIS A O 1
ATOM 606 N N . MET A 1 79 ? 9.679 0.276 -24.420 1.00 96.06 79 MET A N 1
ATOM 607 C CA . MET A 1 79 ? 10.349 -0.763 -25.203 1.00 96.06 79 MET A CA 1
ATOM 608 C C . MET A 1 79 ? 10.905 -1.837 -24.282 1.00 96.06 79 MET A C 1
ATOM 610 O O . MET A 1 79 ? 11.747 -1.561 -23.423 1.00 96.06 79 MET A O 1
ATOM 614 N N . LEU A 1 80 ? 10.432 -3.066 -24.468 1.00 96.81 80 LEU A N 1
ATOM 615 C CA . LEU A 1 80 ? 10.860 -4.233 -23.709 1.00 96.81 80 LEU A CA 1
ATOM 616 C C . LEU A 1 80 ? 11.759 -5.106 -24.575 1.00 96.81 80 LEU A C 1
ATOM 618 O O . LEU A 1 80 ? 11.371 -5.525 -25.662 1.00 96.81 80 LEU A O 1
ATOM 622 N N . LEU A 1 81 ? 12.949 -5.420 -24.078 1.00 95.62 81 LEU A N 1
ATOM 623 C CA . LEU A 1 81 ? 13.840 -6.389 -24.697 1.00 95.62 81 LEU A CA 1
ATOM 624 C C . LEU A 1 81 ? 13.705 -7.715 -23.953 1.00 95.62 81 LEU A C 1
ATOM 626 O O . LEU A 1 81 ? 13.937 -7.788 -22.743 1.00 95.62 81 LEU A O 1
ATOM 630 N N . MET A 1 82 ? 13.310 -8.756 -24.675 1.00 93.62 82 MET A N 1
ATOM 631 C CA . MET A 1 82 ? 13.013 -10.069 -24.122 1.00 93.62 82 MET A CA 1
ATOM 632 C C . MET A 1 82 ? 13.949 -11.135 -24.692 1.00 93.62 82 MET A C 1
ATOM 634 O O . MET A 1 82 ? 14.256 -11.144 -25.886 1.00 93.62 82 MET A O 1
ATOM 638 N N . LYS A 1 83 ? 14.367 -12.073 -23.842 1.00 91.62 83 LYS A N 1
ATOM 639 C CA . LYS A 1 83 ? 15.198 -13.232 -24.204 1.00 91.62 83 LYS A CA 1
ATOM 640 C C . LYS A 1 83 ? 14.445 -14.541 -23.942 1.00 91.62 83 LYS A C 1
ATOM 642 O O . LYS A 1 83 ? 13.623 -14.581 -23.026 1.00 91.62 83 LYS A O 1
ATOM 647 N N . PRO A 1 84 ? 14.714 -15.619 -24.694 1.00 89.50 84 PRO A N 1
ATOM 648 C CA . PRO A 1 84 ? 14.157 -16.931 -24.381 1.00 89.50 84 PRO A CA 1
ATOM 649 C C . PRO A 1 84 ? 14.711 -17.456 -23.047 1.00 89.50 84 PRO A C 1
ATOM 651 O O . PRO A 1 84 ? 15.903 -17.325 -22.759 1.00 89.50 84 PRO A O 1
ATOM 654 N N . GLN A 1 85 ? 13.848 -18.057 -22.229 1.00 85.06 85 GLN A N 1
ATOM 655 C CA . GLN A 1 85 ? 14.219 -18.631 -20.938 1.00 85.06 85 GLN A CA 1
ATOM 656 C C . GLN A 1 85 ? 14.988 -19.949 -21.102 1.00 85.06 85 GLN A C 1
ATOM 658 O O . GLN A 1 85 ? 14.588 -20.822 -21.870 1.00 85.06 85 GLN A O 1
ATOM 663 N N . GLY A 1 86 ? 16.068 -20.123 -20.331 1.00 76.12 86 GLY A N 1
ATOM 664 C CA . GLY A 1 86 ? 16.762 -21.411 -20.179 1.00 76.12 86 GLY A CA 1
ATOM 665 C C . GLY A 1 86 ? 17.511 -21.925 -21.416 1.00 76.12 86 GLY A C 1
ATOM 666 O O . GLY A 1 86 ? 18.021 -23.043 -21.385 1.00 76.12 86 GLY A O 1
ATOM 667 N N . VAL A 1 87 ? 17.599 -21.131 -22.486 1.00 79.62 87 VAL A N 1
ATOM 668 C CA . VAL A 1 87 ? 18.294 -21.470 -23.736 1.00 79.62 87 VAL A CA 1
ATOM 669 C C . VAL A 1 87 ? 19.361 -20.417 -24.030 1.00 79.62 87 VAL A C 1
ATOM 671 O O . VAL A 1 87 ? 19.263 -19.266 -23.603 1.00 79.62 87 VAL A O 1
ATOM 674 N N . ASP A 1 88 ? 20.391 -20.818 -24.771 1.00 84.06 88 ASP A N 1
ATOM 675 C CA . ASP A 1 88 ? 21.358 -19.895 -25.350 1.00 84.06 88 ASP A CA 1
ATOM 676 C C . ASP A 1 88 ? 20.660 -18.794 -26.170 1.00 84.06 88 ASP A C 1
ATOM 678 O O . ASP A 1 88 ? 19.770 -19.050 -26.985 1.00 84.06 88 ASP A O 1
ATOM 682 N N . ILE A 1 89 ? 21.076 -17.545 -25.953 1.00 88.81 89 ILE A N 1
ATOM 683 C CA . ILE A 1 89 ? 20.445 -16.373 -26.566 1.00 88.81 89 ILE A CA 1
ATOM 684 C C . ILE A 1 89 ? 20.893 -16.274 -28.029 1.00 88.81 89 ILE A C 1
ATOM 686 O O . ILE A 1 89 ? 21.915 -15.671 -28.327 1.00 88.81 89 ILE A O 1
ATOM 690 N N . HIS A 1 90 ? 20.146 -16.869 -28.955 1.00 89.19 90 HIS A N 1
ATOM 691 C CA . HIS A 1 90 ? 20.384 -16.740 -30.406 1.00 89.19 90 HIS A CA 1
ATOM 692 C C . HIS A 1 90 ? 19.540 -15.647 -31.075 1.00 89.19 90 HIS A C 1
ATOM 694 O O . HIS A 1 90 ? 19.849 -15.183 -32.176 1.00 89.19 90 HIS A O 1
ATOM 700 N N . SER A 1 91 ? 18.472 -15.239 -30.400 1.00 90.56 91 SER A N 1
ATOM 701 C CA . SER A 1 91 ? 17.542 -14.211 -30.842 1.00 90.56 91 SER A CA 1
ATOM 702 C C . SER A 1 91 ? 17.014 -13.464 -29.623 1.00 90.56 91 SER A C 1
ATOM 704 O O . SER A 1 91 ? 16.676 -14.087 -28.611 1.00 90.56 91 SER A O 1
ATOM 706 N N . LEU A 1 92 ? 16.906 -12.148 -29.731 1.00 93.19 92 LEU A N 1
ATOM 707 C CA . LEU A 1 92 ? 16.186 -11.298 -28.789 1.00 93.19 92 LEU A CA 1
ATOM 708 C C . LEU A 1 92 ? 14.875 -10.843 -29.426 1.00 93.19 92 LEU A C 1
ATOM 710 O O . LEU A 1 92 ? 14.714 -10.909 -30.642 1.00 93.19 92 LEU A O 1
ATOM 714 N N . ARG A 1 93 ? 13.933 -10.376 -28.615 1.00 92.50 93 ARG A N 1
ATOM 715 C CA . ARG A 1 93 ? 12.693 -9.771 -29.100 1.00 92.50 93 ARG A CA 1
ATOM 716 C C . ARG A 1 93 ? 12.534 -8.388 -28.524 1.00 92.50 93 ARG A C 1
ATOM 718 O O . ARG A 1 93 ? 12.545 -8.234 -27.308 1.00 92.50 93 ARG A O 1
ATOM 725 N N . LEU A 1 94 ? 12.375 -7.409 -29.398 1.00 95.19 94 LEU A N 1
ATOM 726 C CA . LEU A 1 94 ? 12.001 -6.062 -29.012 1.00 95.19 94 LEU A CA 1
ATOM 727 C C . LEU A 1 94 ? 10.482 -5.937 -29.116 1.00 95.19 94 LEU A C 1
ATOM 729 O O . LEU A 1 94 ? 9.915 -6.147 -30.188 1.00 95.19 94 LEU A O 1
ATOM 733 N N . VAL A 1 95 ? 9.830 -5.642 -27.997 1.00 94.88 95 VAL A N 1
ATOM 734 C CA . VAL A 1 95 ? 8.373 -5.619 -27.864 1.00 94.88 95 VAL A CA 1
ATOM 735 C C . VAL A 1 95 ? 7.939 -4.240 -27.365 1.00 94.88 95 VAL A C 1
ATOM 737 O O . VAL A 1 95 ? 8.293 -3.874 -26.240 1.00 94.88 95 VAL A O 1
ATOM 740 N N . PRO A 1 96 ? 7.167 -3.481 -28.160 1.00 95.19 96 PRO A N 1
ATOM 741 C CA . PRO A 1 96 ? 6.486 -2.287 -27.676 1.00 95.19 96 PRO A CA 1
ATOM 742 C C . PRO A 1 96 ? 5.423 -2.669 -26.638 1.00 95.19 96 PRO A C 1
ATOM 744 O O . PRO A 1 96 ? 4.623 -3.581 -26.858 1.00 95.19 96 PRO A O 1
ATOM 747 N N . MET A 1 97 ? 5.422 -1.991 -25.497 1.00 95.25 97 MET A N 1
ATOM 748 C CA . MET A 1 97 ? 4.399 -2.079 -24.462 1.00 95.25 97 MET A CA 1
ATOM 749 C C . MET A 1 97 ? 3.686 -0.731 -24.385 1.00 95.25 97 MET A C 1
ATOM 751 O O . MET A 1 97 ? 4.202 0.235 -23.823 1.00 95.25 97 MET A O 1
ATOM 755 N N . ASP A 1 98 ? 2.498 -0.694 -24.965 1.00 94.00 98 ASP A N 1
ATOM 756 C CA . ASP A 1 98 ? 1.656 0.483 -25.099 1.00 94.00 98 ASP A CA 1
ATOM 757 C C . ASP A 1 98 ? 0.865 0.707 -23.811 1.00 94.00 98 ASP A C 1
ATOM 759 O O . ASP A 1 98 ? 0.088 -0.158 -23.386 1.00 94.00 98 ASP A O 1
ATOM 763 N N . LEU A 1 99 ? 1.029 1.881 -23.201 1.00 92.81 99 LEU A N 1
ATOM 764 C CA . LEU A 1 99 ? 0.276 2.308 -22.023 1.00 92.81 99 LEU A CA 1
ATOM 765 C C . LEU A 1 99 ? -0.815 3.298 -22.445 1.00 92.81 99 LEU A C 1
ATOM 767 O O . LEU A 1 99 ? -0.771 4.487 -22.136 1.00 92.81 99 LEU A O 1
ATOM 771 N N . THR A 1 100 ? -1.817 2.807 -23.177 1.00 88.69 100 THR A N 1
ATOM 772 C CA . THR A 1 100 ? -2.857 3.653 -23.802 1.00 88.69 100 THR A CA 1
ATOM 773 C C . THR A 1 100 ? -3.658 4.484 -22.800 1.00 88.69 100 THR A C 1
ATOM 775 O O . THR A 1 100 ? -4.206 5.529 -23.161 1.00 88.69 100 THR A O 1
ATOM 778 N N . PHE A 1 101 ? -3.713 4.046 -21.541 1.00 85.06 101 PHE A N 1
ATOM 779 C CA . PHE A 1 101 ? -4.380 4.768 -20.468 1.00 85.06 101 PHE A CA 1
ATOM 780 C C . PHE A 1 101 ? -3.718 6.114 -20.147 1.00 85.06 101 PHE A C 1
ATOM 782 O O . PHE A 1 101 ? -4.408 7.028 -19.711 1.00 85.06 101 PHE A O 1
ATOM 789 N N . VAL A 1 102 ? -2.427 6.294 -20.450 1.00 84.62 102 VAL A N 1
ATOM 790 C CA . VAL A 1 102 ? -1.732 7.581 -20.280 1.00 84.62 102 VAL A CA 1
ATOM 791 C C . VAL A 1 102 ? -2.349 8.669 -21.168 1.00 84.62 102 VAL A C 1
ATOM 793 O O . VAL A 1 102 ? -2.475 9.807 -20.732 1.00 84.62 102 VAL A O 1
ATOM 796 N N . HIS A 1 103 ? -2.803 8.324 -22.379 1.00 76.81 103 HIS A N 1
ATOM 797 C CA . HIS A 1 103 ? -3.459 9.279 -23.286 1.00 76.81 103 HIS A CA 1
ATOM 798 C C . HIS A 1 103 ? -4.971 9.374 -23.092 1.00 76.81 103 HIS A C 1
ATOM 800 O O . HIS A 1 103 ? -5.556 10.432 -23.306 1.00 76.81 103 HIS A O 1
ATOM 806 N N . HIS A 1 104 ? -5.619 8.260 -22.750 1.00 74.81 104 HIS A N 1
ATOM 807 C CA . HIS A 1 104 ? -7.080 8.172 -22.746 1.00 74.81 104 HIS A CA 1
ATOM 808 C C . HIS A 1 104 ? -7.708 8.315 -21.364 1.00 74.81 104 HIS A C 1
ATOM 810 O O . HIS A 1 104 ? -8.938 8.358 -21.276 1.00 74.81 104 HIS A O 1
ATOM 816 N N . SER A 1 105 ? -6.912 8.357 -20.291 1.00 72.44 105 SER A N 1
ATOM 817 C CA . SER A 1 105 ? -7.469 8.510 -18.954 1.00 72.44 105 SER A CA 1
ATOM 818 C C . SER A 1 105 ? -8.237 9.831 -18.875 1.00 72.44 105 SER A C 1
ATOM 820 O O . SER A 1 105 ? -7.661 10.903 -19.072 1.00 72.44 105 SER A O 1
ATOM 822 N N . PRO A 1 106 ? -9.541 9.791 -18.558 1.00 65.75 106 PRO A N 1
ATOM 823 C CA . PRO A 1 106 ? -10.349 10.999 -18.464 1.00 65.75 106 PRO A CA 1
ATOM 824 C C . PRO A 1 106 ? -10.013 11.817 -17.205 1.00 65.75 106 PRO A C 1
ATOM 826 O O . PRO A 1 106 ? -10.443 12.962 -17.078 1.00 65.75 106 PRO A O 1
ATOM 829 N N . VAL A 1 107 ? -9.248 11.231 -16.279 1.00 75.38 107 VAL A N 1
ATOM 830 C CA . VAL A 1 107 ? -8.810 11.826 -15.017 1.00 75.38 107 VAL A CA 1
ATOM 831 C C . VAL A 1 107 ? -7.296 11.958 -15.041 1.00 75.38 107 VAL A C 1
ATOM 833 O O . VAL A 1 107 ? -6.595 11.067 -15.520 1.00 75.38 107 VAL A O 1
ATOM 836 N N . ASN A 1 108 ? -6.776 13.025 -14.440 1.00 81.12 108 ASN A N 1
ATOM 837 C CA . ASN A 1 108 ? -5.352 13.112 -14.152 1.00 81.12 108 ASN A CA 1
ATOM 838 C C . ASN A 1 108 ? -4.921 11.891 -13.296 1.00 81.12 108 ASN A C 1
ATOM 840 O O . ASN A 1 108 ? -5.362 11.725 -12.152 1.00 81.12 108 ASN A O 1
ATOM 844 N N . LEU A 1 109 ? -4.083 11.025 -13.876 1.00 82.81 109 LEU A N 1
ATOM 845 C CA . LEU A 1 109 ? -3.658 9.756 -13.277 1.00 82.81 109 LEU A CA 1
ATOM 846 C C . LEU A 1 109 ? -2.845 9.960 -11.997 1.00 82.81 109 LEU A C 1
ATOM 848 O O . LEU A 1 109 ? -3.018 9.191 -11.051 1.00 82.81 109 LEU A O 1
ATOM 852 N N . SER A 1 110 ? -2.031 11.017 -11.920 1.00 82.88 110 SER A N 1
ATOM 853 C CA . SER A 1 110 ? -1.264 11.348 -10.711 1.00 82.88 110 SER A CA 1
ATOM 854 C C . SER A 1 110 ? -2.197 11.680 -9.554 1.00 82.88 110 SER A C 1
ATOM 856 O O . SER A 1 110 ? -2.026 11.197 -8.428 1.00 82.88 110 SER A O 1
ATOM 858 N N . LEU A 1 111 ? -3.265 12.429 -9.842 1.00 84.12 111 LEU A N 1
ATOM 859 C CA . LEU A 1 111 ? -4.283 12.755 -8.862 1.00 84.12 111 LEU A CA 1
ATOM 860 C C . LEU A 1 111 ? -5.021 11.494 -8.410 1.00 84.12 111 LEU A C 1
ATOM 862 O O . LEU A 1 111 ? -5.182 11.296 -7.203 1.00 84.12 111 LEU A O 1
ATOM 866 N N . LEU A 1 112 ? -5.470 10.652 -9.345 1.00 86.12 112 LEU A N 1
ATOM 867 C CA . LEU A 1 112 ? -6.189 9.422 -9.014 1.00 86.12 112 LEU A CA 1
ATOM 868 C C . LEU A 1 112 ? -5.318 8.487 -8.168 1.00 86.12 112 LEU A C 1
ATOM 870 O O . LEU A 1 112 ? -5.724 8.107 -7.067 1.00 86.12 112 LEU A O 1
ATOM 874 N N . ALA A 1 113 ? -4.100 8.193 -8.626 1.00 83.94 113 ALA A N 1
ATOM 875 C CA . ALA A 1 113 ? -3.158 7.333 -7.923 1.00 83.94 113 ALA A CA 1
ATOM 876 C C . ALA A 1 113 ? -2.799 7.888 -6.539 1.00 83.94 113 ALA A C 1
ATOM 878 O O . ALA A 1 113 ? -2.812 7.144 -5.557 1.00 83.94 113 ALA A O 1
ATOM 879 N N . SER A 1 114 ? -2.574 9.201 -6.414 1.00 84.81 114 SER A N 1
ATOM 880 C CA . SER A 1 114 ? -2.329 9.852 -5.122 1.00 84.81 114 SER A CA 1
ATOM 881 C C . SER A 1 114 ? -3.501 9.660 -4.155 1.00 84.81 114 SER A C 1
ATOM 883 O O . SER A 1 114 ? -3.296 9.307 -2.988 1.00 84.81 114 SER A O 1
ATOM 885 N N . LYS A 1 115 ? -4.746 9.863 -4.610 1.00 88.75 115 LYS A N 1
ATOM 886 C CA . LYS A 1 115 ? -5.936 9.709 -3.755 1.00 88.75 115 LYS A CA 1
ATOM 887 C C . LYS A 1 115 ? -6.195 8.257 -3.376 1.00 88.75 115 LYS A C 1
ATOM 889 O O . LYS A 1 115 ? -6.454 7.997 -2.202 1.00 88.75 115 LYS A O 1
ATOM 894 N N . VAL A 1 116 ? -6.066 7.325 -4.315 1.00 89.25 116 VAL A N 1
ATOM 895 C CA . VAL A 1 116 ? -6.210 5.884 -4.060 1.00 89.25 116 VAL A CA 1
ATOM 896 C C . VAL A 1 116 ? -5.154 5.400 -3.066 1.00 89.25 116 VAL A C 1
ATOM 898 O O . VAL A 1 116 ? -5.496 4.777 -2.064 1.00 89.25 116 VAL A O 1
ATOM 901 N N . THR A 1 117 ? -3.890 5.771 -3.265 1.00 87.56 117 THR A N 1
ATOM 902 C CA . THR A 1 117 ? -2.783 5.399 -2.369 1.00 87.56 117 THR A CA 1
ATOM 903 C C . THR A 1 117 ? -2.956 5.990 -0.974 1.00 87.56 117 THR A C 1
ATOM 905 O O . THR A 1 117 ? -2.781 5.302 0.034 1.00 87.56 117 THR A O 1
ATOM 908 N N . THR A 1 118 ? -3.370 7.259 -0.893 1.00 89.50 118 THR A N 1
ATOM 909 C CA . THR A 1 118 ? -3.684 7.901 0.391 1.00 89.50 118 THR A CA 1
ATOM 910 C C . THR A 1 118 ? -4.805 7.152 1.109 1.00 89.50 118 THR A C 1
ATOM 912 O O . THR A 1 118 ? -4.692 6.893 2.306 1.00 89.50 118 THR A O 1
ATOM 915 N N . LEU A 1 119 ? -5.864 6.757 0.392 1.00 92.88 119 LEU A N 1
ATOM 916 C CA . LEU A 1 119 ? -6.962 5.979 0.959 1.00 92.88 119 LEU A CA 1
ATOM 917 C C . LEU A 1 119 ? -6.487 4.606 1.449 1.00 92.88 119 LEU A C 1
ATOM 919 O O . LEU A 1 119 ? -6.786 4.244 2.580 1.00 92.88 119 LEU A O 1
ATOM 923 N N . GLN A 1 120 ? -5.695 3.872 0.665 1.00 91.44 120 GLN A N 1
ATOM 924 C CA . GLN A 1 120 ? -5.114 2.589 1.084 1.00 91.44 120 GLN A CA 1
ATOM 925 C C . GLN A 1 120 ? -4.293 2.721 2.375 1.00 91.44 120 GLN A C 1
ATOM 927 O O . GLN A 1 120 ? -4.426 1.906 3.291 1.00 91.44 120 GLN A O 1
ATOM 932 N N . ASN A 1 121 ? -3.471 3.767 2.481 1.00 91.25 121 ASN A N 1
ATOM 933 C CA . ASN A 1 121 ? -2.682 4.031 3.682 1.00 91.25 121 ASN A CA 1
ATOM 934 C C . ASN A 1 121 ? -3.561 4.409 4.883 1.00 91.25 121 ASN A C 1
ATOM 936 O O . ASN A 1 121 ? -3.312 3.927 5.989 1.00 91.25 121 ASN A O 1
ATOM 940 N N . LEU A 1 122 ? -4.615 5.206 4.675 1.00 94.06 122 LEU A N 1
ATOM 941 C CA . LEU A 1 122 ? -5.601 5.518 5.714 1.00 94.06 122 LEU A CA 1
ATOM 942 C C . LEU A 1 122 ? -6.335 4.262 6.192 1.00 94.06 122 LEU A C 1
ATOM 944 O O . LEU A 1 122 ? -6.466 4.076 7.394 1.00 94.06 122 LEU A O 1
ATOM 948 N N . LEU A 1 123 ? -6.749 3.365 5.294 1.00 94.62 123 LEU A N 1
ATOM 949 C CA . LEU A 1 123 ? -7.420 2.110 5.655 1.00 94.62 123 LEU A CA 1
ATOM 950 C C . LEU A 1 123 ? -6.520 1.201 6.500 1.00 94.62 123 LEU A C 1
ATOM 952 O O . LEU A 1 123 ? -6.958 0.670 7.523 1.00 94.62 123 LEU A O 1
ATOM 956 N N . ARG A 1 124 ? -5.235 1.081 6.137 1.00 93.06 124 ARG A N 1
ATOM 957 C CA . ARG A 1 124 ? -4.238 0.369 6.958 1.00 93.06 124 ARG A CA 1
ATOM 958 C C . ARG A 1 124 ? -4.101 0.998 8.345 1.00 93.06 124 ARG A C 1
ATOM 960 O O . ARG A 1 124 ? -4.052 0.273 9.338 1.00 93.06 124 ARG A O 1
ATOM 967 N N . TYR A 1 125 ? -4.073 2.328 8.417 1.00 94.50 125 TYR A N 1
ATOM 968 C CA . TYR A 1 125 ? -3.980 3.053 9.680 1.00 94.50 125 TYR A CA 1
ATOM 969 C C . TYR A 1 125 ? -5.239 2.891 10.547 1.00 94.50 125 TYR A C 1
ATOM 971 O O . TYR A 1 125 ? -5.119 2.594 11.733 1.00 94.50 125 TYR A O 1
ATOM 979 N N . VAL A 1 126 ? -6.438 2.977 9.959 1.00 95.81 126 VAL A N 1
ATOM 980 C CA . VAL A 1 126 ? -7.731 2.714 10.621 1.00 95.81 126 VAL A CA 1
ATOM 981 C C . VAL A 1 126 ? -7.759 1.300 11.204 1.00 95.81 126 VAL A C 1
ATOM 983 O O . VAL A 1 126 ? -8.122 1.121 12.365 1.00 95.81 126 VAL A O 1
ATOM 986 N N . LYS A 1 127 ? -7.318 0.295 10.437 1.00 94.94 127 LYS A N 1
ATOM 987 C CA . LYS A 1 127 ? -7.225 -1.103 10.886 1.00 94.94 127 LYS A CA 1
ATOM 988 C C . LYS A 1 127 ? -6.247 -1.277 12.046 1.00 94.94 127 LYS A C 1
ATOM 990 O O . LYS A 1 127 ? -6.558 -1.972 13.012 1.00 94.94 127 LYS A O 1
ATOM 995 N N . GLN A 1 128 ? -5.089 -0.619 11.992 1.00 93.31 128 GLN A N 1
ATOM 996 C CA . GLN A 1 128 ? -4.148 -0.636 13.108 1.00 93.31 128 GLN A CA 1
ATOM 997 C C . GLN A 1 128 ? -4.745 0.041 14.350 1.00 93.31 128 GLN A C 1
ATOM 999 O O . GLN A 1 128 ? -4.743 -0.559 15.421 1.00 93.31 128 GLN A O 1
ATOM 1004 N N . ALA A 1 129 ? -5.298 1.248 14.221 1.00 94.50 129 ALA A N 1
ATOM 1005 C CA . ALA A 1 129 ? -5.924 1.961 15.331 1.00 94.50 129 ALA A CA 1
ATOM 1006 C C . ALA A 1 129 ? -7.048 1.128 15.975 1.00 94.50 129 ALA A C 1
ATOM 1008 O O . ALA A 1 129 ? -7.061 0.973 17.194 1.00 94.50 129 ALA A O 1
ATOM 1009 N N . GLN A 1 130 ? -7.907 0.492 15.171 1.00 95.12 130 GLN A N 1
ATOM 1010 C CA . GLN A 1 130 ? -8.940 -0.434 15.647 1.00 95.12 130 GLN A CA 1
ATOM 1011 C C . GLN A 1 130 ? -8.356 -1.602 16.455 1.00 95.12 130 GLN A C 1
ATOM 1013 O O . GLN A 1 130 ? -8.847 -1.895 17.546 1.00 95.12 130 GLN A O 1
ATOM 1018 N N . SER A 1 131 ? -7.303 -2.257 15.955 1.00 93.75 131 SER A N 1
ATOM 1019 C CA . SER A 1 131 ? -6.661 -3.369 16.666 1.00 93.75 131 SER A CA 1
ATOM 1020 C C . SER A 1 131 ? -6.064 -2.928 18.005 1.00 93.75 131 SER A C 1
ATOM 1022 O O . SER A 1 131 ? -6.150 -3.667 18.985 1.00 93.75 131 SER A O 1
ATOM 1024 N N . HIS A 1 132 ? -5.471 -1.733 18.061 1.00 93.62 132 HIS A N 1
ATOM 1025 C CA . HIS A 1 132 ? -4.938 -1.168 19.300 1.00 93.62 132 HIS A CA 1
ATOM 1026 C C . HIS A 1 132 ? -6.062 -0.808 20.282 1.00 93.62 132 HIS A C 1
ATOM 1028 O O . HIS A 1 132 ? -5.958 -1.128 21.462 1.00 93.62 132 HIS A O 1
ATOM 1034 N N . MET A 1 133 ? -7.164 -0.221 19.801 1.00 95.56 133 MET A N 1
ATOM 1035 C CA . MET A 1 133 ? -8.342 0.080 20.624 1.00 95.56 133 MET A CA 1
ATOM 1036 C C . MET A 1 133 ? -8.911 -1.182 21.285 1.00 95.56 133 MET A C 1
ATOM 1038 O O . MET A 1 133 ? -9.170 -1.183 22.487 1.00 95.56 133 MET A O 1
ATOM 1042 N N . ALA A 1 134 ? -9.053 -2.272 20.524 1.00 93.62 134 ALA A N 1
ATOM 1043 C CA . ALA A 1 134 ? -9.517 -3.553 21.057 1.00 93.62 134 ALA A CA 1
ATOM 1044 C C . ALA A 1 134 ? -8.548 -4.132 22.107 1.00 93.62 134 ALA A C 1
ATOM 1046 O O . ALA A 1 134 ? -8.986 -4.663 23.129 1.00 93.62 134 ALA A O 1
ATOM 1047 N N . GLY A 1 135 ? -7.236 -3.992 21.885 1.00 93.31 135 GLY A N 1
ATOM 1048 C CA . GLY A 1 135 ? -6.200 -4.412 22.831 1.00 93.31 135 GLY A CA 1
ATOM 1049 C C . GLY A 1 135 ? -6.252 -3.651 24.159 1.00 93.31 135 GLY A C 1
ATOM 1050 O O . GLY A 1 135 ? -6.293 -4.279 25.217 1.00 93.31 135 GLY A O 1
ATOM 1051 N N . GLU A 1 136 ? -6.315 -2.316 24.113 1.00 94.31 136 GLU A N 1
ATOM 1052 C CA . GLU A 1 136 ? -6.446 -1.482 25.318 1.00 94.31 136 GLU A CA 1
ATOM 1053 C C . GLU A 1 136 ? -7.740 -1.807 26.067 1.00 94.31 136 GLU A C 1
ATOM 1055 O O . GLU A 1 136 ? -7.720 -2.001 27.283 1.00 94.31 136 GLU A O 1
ATOM 1060 N N . TRP A 1 137 ? -8.855 -1.956 25.341 1.00 94.44 137 TRP A N 1
ATOM 1061 C CA . TRP A 1 137 ? -10.132 -2.337 25.931 1.00 94.44 137 TRP A CA 1
ATOM 1062 C C . TRP A 1 137 ? -10.046 -3.661 26.696 1.00 94.44 137 TRP A C 1
ATOM 1064 O O . TRP A 1 137 ? -10.403 -3.724 27.876 1.00 94.44 137 TRP A O 1
ATOM 1074 N N . LYS A 1 138 ? -9.513 -4.706 26.056 1.00 92.56 138 LYS A N 1
ATOM 1075 C CA . LYS A 1 138 ? -9.320 -6.025 26.669 1.00 92.56 138 LYS A CA 1
ATOM 1076 C C . LYS A 1 138 ? -8.433 -5.938 27.914 1.00 92.56 138 LYS A C 1
ATOM 1078 O O . LYS A 1 138 ? -8.781 -6.496 28.957 1.00 92.56 138 LYS A O 1
ATOM 1083 N N . GLY A 1 139 ? -7.362 -5.146 27.848 1.00 91.38 139 GLY A N 1
ATOM 1084 C CA . GLY A 1 139 ? -6.474 -4.866 28.977 1.00 91.38 139 GLY A CA 1
ATOM 1085 C C . GLY A 1 139 ? -7.187 -4.270 30.198 1.00 91.38 139 GLY A C 1
ATOM 1086 O O . GLY A 1 139 ? -6.852 -4.626 31.329 1.00 91.38 139 GLY A O 1
ATOM 1087 N N . THR A 1 140 ? -8.225 -3.443 29.999 1.00 93.19 140 THR A N 1
ATOM 1088 C CA . THR A 1 140 ? -9.037 -2.920 31.118 1.00 93.19 140 THR A CA 1
ATOM 1089 C C . THR A 1 140 ? -9.870 -3.993 31.821 1.00 93.19 140 THR A C 1
ATOM 1091 O O . THR A 1 140 ? -10.270 -3.791 32.962 1.00 93.19 140 THR A O 1
ATOM 1094 N N . ARG A 1 141 ? -10.148 -5.134 31.176 1.00 91.00 141 ARG A N 1
ATOM 1095 C CA . ARG A 1 141 ? -11.058 -6.166 31.701 1.00 91.00 141 ARG A CA 1
ATOM 1096 C C . ARG A 1 141 ? -10.341 -7.359 32.305 1.00 91.00 141 ARG A C 1
ATOM 1098 O O . ARG A 1 141 ? -10.820 -7.901 33.300 1.00 91.00 141 ARG A O 1
ATOM 1105 N N . GLU A 1 142 ? -9.211 -7.769 31.738 1.00 90.81 142 GLU A N 1
ATOM 1106 C CA . GLU A 1 142 ? -8.548 -9.029 32.100 1.00 90.81 142 GLU A CA 1
ATOM 1107 C C . GLU A 1 142 ? -8.175 -9.121 33.584 1.00 90.81 142 GLU A C 1
ATOM 1109 O O . GLU A 1 142 ? -8.464 -10.127 34.233 1.00 90.81 142 GLU A O 1
ATOM 1114 N N . LEU A 1 143 ? -7.538 -8.084 34.137 1.00 90.12 143 LEU A N 1
ATOM 1115 C CA . LEU A 1 143 ? -7.118 -8.089 35.539 1.00 90.12 143 LEU A CA 1
ATOM 1116 C C . LEU A 1 143 ? -8.312 -7.962 36.508 1.00 90.12 143 LEU A C 1
ATOM 1118 O O . LEU A 1 143 ? -8.408 -8.805 37.404 1.00 90.12 143 LEU A O 1
ATOM 1122 N N . PRO A 1 144 ? -9.239 -6.995 36.346 1.00 90.56 144 PRO A N 1
ATOM 1123 C CA . PRO A 1 144 ? -10.427 -6.903 37.199 1.00 90.56 144 PRO A CA 1
ATOM 1124 C C . PRO A 1 144 ? -11.279 -8.171 37.197 1.00 90.56 144 PRO A C 1
ATOM 1126 O O . PRO A 1 144 ? -11.698 -8.623 38.258 1.00 90.56 144 PRO A O 1
ATOM 1129 N N . SER A 1 145 ? -11.470 -8.800 36.034 1.00 90.94 145 SER A N 1
ATOM 1130 C CA . SER A 1 145 ? -12.275 -10.025 35.930 1.00 90.94 145 SER A CA 1
ATOM 1131 C C . SER A 1 145 ? -11.708 -11.152 36.794 1.00 90.94 145 SER A C 1
ATOM 1133 O O . SER A 1 145 ? -12.464 -11.873 37.436 1.00 90.94 145 SER A O 1
ATOM 1135 N N . ARG A 1 146 ? -10.376 -11.272 36.890 1.00 89.94 146 ARG A N 1
ATOM 1136 C CA . ARG A 1 146 ? -9.727 -12.265 37.765 1.00 89.94 146 ARG A CA 1
ATOM 1137 C C . ARG A 1 146 ? -9.976 -11.986 39.247 1.00 89.94 146 ARG A C 1
ATOM 1139 O O . ARG A 1 146 ? -10.227 -12.926 39.992 1.00 89.94 146 ARG A O 1
ATOM 1146 N N . PHE A 1 147 ? -9.931 -10.719 39.669 1.00 90.25 147 PHE A N 1
ATOM 1147 C CA . PHE A 1 147 ? -10.258 -10.347 41.050 1.00 90.25 147 PHE A CA 1
ATOM 1148 C C . PHE A 1 147 ? -11.726 -10.620 41.383 1.00 90.25 147 PHE A C 1
ATOM 1150 O O . PHE A 1 147 ? -12.021 -11.076 42.484 1.00 90.25 147 PHE A O 1
ATOM 1157 N N . LEU A 1 148 ? -12.635 -10.353 40.443 1.00 91.69 148 LEU A N 1
ATOM 1158 C CA . LEU A 1 148 ? -14.073 -10.530 40.638 1.00 91.69 148 LEU A CA 1
ATOM 1159 C C . LEU A 1 148 ? -14.490 -12.005 40.660 1.00 91.69 148 LEU A C 1
ATOM 1161 O O . LEU A 1 148 ? -15.335 -12.374 41.469 1.00 91.69 148 LEU A O 1
ATOM 1165 N N . LEU A 1 149 ? -13.876 -12.855 39.830 1.00 88.44 149 LEU A N 1
ATOM 1166 C CA . LEU A 1 149 ? -14.139 -14.299 39.837 1.00 88.44 149 LEU A CA 1
ATOM 1167 C C . LEU A 1 149 ? -13.815 -14.934 41.195 1.00 88.44 149 LEU A C 1
ATOM 1169 O O . LEU A 1 149 ? -14.612 -15.717 41.700 1.00 88.44 149 LEU A O 1
ATOM 1173 N N . ALA A 1 150 ? -12.698 -14.538 41.816 1.00 84.56 150 ALA A N 1
ATOM 1174 C CA . ALA A 1 150 ? -12.286 -15.071 43.115 1.00 84.56 150 ALA A CA 1
ATOM 1175 C C . ALA A 1 150 ? -13.354 -14.855 44.205 1.00 84.56 150 ALA A C 1
ATOM 1177 O O . ALA A 1 150 ? -13.720 -15.793 44.904 1.00 84.56 150 ALA A O 1
ATOM 1178 N N . VAL A 1 151 ? -13.907 -13.640 44.313 1.00 89.69 151 VAL A N 1
ATOM 1179 C CA . VAL A 1 151 ? -14.930 -13.328 45.329 1.00 89.69 151 VAL A CA 1
ATOM 1180 C C . VAL A 1 151 ? -16.316 -13.853 44.960 1.00 89.69 151 VAL A C 1
ATOM 1182 O O . VAL A 1 151 ? -17.094 -14.210 45.844 1.00 89.69 151 VAL A O 1
ATOM 1185 N N . GLN A 1 152 ? -16.641 -13.924 43.667 1.00 89.81 152 GLN A N 1
ATOM 1186 C CA . GLN A 1 152 ? -17.933 -14.428 43.204 1.00 89.81 152 GLN A CA 1
ATOM 1187 C C . GLN A 1 152 ? -18.133 -15.900 43.593 1.00 89.81 152 GLN A C 1
ATOM 1189 O O . GLN A 1 152 ? -19.230 -16.267 44.022 1.00 89.81 152 GLN A O 1
ATOM 1194 N N . ASP A 1 153 ? -17.077 -16.714 43.517 1.00 85.38 153 ASP A N 1
ATOM 1195 C CA . ASP A 1 153 ? -17.115 -18.116 43.940 1.00 85.38 153 ASP A CA 1
ATOM 1196 C C . ASP A 1 153 ? -17.395 -18.250 45.443 1.00 85.38 153 ASP A C 1
ATOM 1198 O O . ASP A 1 153 ? -18.194 -19.093 45.854 1.00 85.38 153 ASP A O 1
ATOM 1202 N N . ASP A 1 154 ? -16.783 -17.416 46.283 1.00 86.25 154 ASP A N 1
ATOM 1203 C CA . ASP A 1 154 ? -16.956 -17.493 47.738 1.00 86.25 154 ASP A CA 1
ATOM 1204 C C . ASP A 1 154 ? -18.311 -16.945 48.205 1.00 86.25 154 ASP A C 1
ATOM 1206 O O . ASP A 1 154 ? -18.949 -17.527 49.090 1.00 86.25 154 ASP A O 1
ATOM 1210 N N . LEU A 1 155 ? -18.819 -15.900 47.547 1.00 87.12 155 LEU A N 1
ATOM 1211 C CA . LEU A 1 155 ? -20.179 -15.396 47.763 1.00 87.12 155 LEU A CA 1
ATOM 1212 C C . LEU A 1 155 ? -21.245 -16.433 47.386 1.00 87.12 155 LEU A C 1
ATOM 1214 O O . LEU A 1 155 ? -22.217 -16.612 48.126 1.00 87.12 155 LEU A O 1
ATOM 1218 N N . ALA A 1 156 ? -21.040 -17.176 46.294 1.00 84.38 156 ALA A N 1
ATOM 1219 C CA . ALA A 1 156 ? -21.936 -18.260 45.898 1.00 84.38 156 ALA A CA 1
ATOM 1220 C C . ALA A 1 156 ? -21.965 -19.396 46.941 1.00 84.38 156 ALA A C 1
ATOM 1222 O O . ALA A 1 156 ? -23.022 -19.969 47.216 1.00 84.38 156 ALA A O 1
ATOM 1223 N N . LYS A 1 157 ? -20.827 -19.704 47.585 1.00 82.44 157 LYS A N 1
ATOM 1224 C CA . LYS A 1 157 ? -20.744 -20.738 48.637 1.00 82.44 157 LYS A CA 1
ATOM 1225 C C . LYS A 1 157 ? -21.497 -20.346 49.909 1.00 82.44 157 LYS A C 1
ATOM 1227 O O . LYS A 1 157 ? -22.103 -21.224 50.524 1.00 82.44 157 LYS A O 1
ATOM 1232 N N . MET A 1 158 ? -21.464 -19.067 50.291 1.00 77.88 158 MET A N 1
ATOM 1233 C CA . MET A 1 158 ? -22.085 -18.549 51.518 1.00 77.88 158 MET A CA 1
ATOM 1234 C C . MET A 1 158 ? -23.618 -18.681 51.510 1.00 77.88 158 MET A C 1
ATOM 1236 O O . MET A 1 158 ? -24.216 -18.940 52.552 1.00 77.88 158 MET A O 1
ATOM 1240 N N . ASN A 1 159 ? -24.252 -18.564 50.338 1.00 67.50 159 ASN A N 1
ATOM 1241 C CA . ASN A 1 159 ? -25.711 -18.504 50.197 1.00 67.50 159 ASN A CA 1
ATOM 1242 C C . ASN A 1 159 ? -26.383 -19.806 49.725 1.00 67.50 159 ASN A C 1
ATOM 1244 O O . ASN A 1 159 ? -27.561 -19.794 49.372 1.00 67.50 159 ASN A O 1
ATOM 1248 N N . ARG A 1 160 ? -25.696 -20.957 49.792 1.00 60.00 160 ARG A N 1
ATOM 1249 C CA . ARG A 1 160 ? -26.233 -22.269 49.362 1.00 60.00 160 ARG A CA 1
ATOM 1250 C C . ARG A 1 160 ? -27.484 -22.779 50.111 1.00 60.00 160 ARG A C 1
ATOM 1252 O O . ARG A 1 160 ? -27.980 -23.849 49.774 1.00 60.00 160 ARG A O 1
ATOM 1259 N N . GLY A 1 161 ? -27.997 -22.045 51.102 1.00 54.47 161 GLY A N 1
ATOM 1260 C CA . GLY A 1 161 ? -29.200 -22.386 51.877 1.00 54.47 161 GLY A CA 1
ATOM 1261 C C . GLY A 1 161 ? -30.360 -21.380 51.800 1.00 54.47 161 GLY A C 1
ATOM 1262 O O . GLY A 1 161 ? -31.344 -21.570 52.509 1.00 54.47 161 GLY A O 1
ATOM 1263 N N . GLY A 1 162 ? -30.264 -20.315 50.991 1.00 57.91 162 GLY A N 1
ATOM 1264 C CA . GLY A 1 162 ? -31.298 -19.275 50.852 1.00 57.91 162 GLY A CA 1
ATOM 1265 C C . GLY A 1 162 ? -31.841 -19.131 49.423 1.00 57.91 162 GLY A C 1
ATOM 1266 O O . GLY A 1 162 ? -31.260 -19.648 48.472 1.00 57.91 162 GLY A O 1
ATOM 1267 N N . ASN A 1 163 ? -32.953 -18.403 49.260 1.00 51.31 163 ASN A N 1
ATOM 1268 C CA . ASN A 1 163 ? -33.570 -18.115 47.956 1.00 51.31 163 ASN A CA 1
ATOM 1269 C C . ASN A 1 163 ? -32.743 -17.081 47.154 1.00 51.31 163 ASN A C 1
ATOM 1271 O O . ASN A 1 163 ? -33.138 -15.921 47.055 1.00 51.31 163 ASN A O 1
ATOM 1275 N N . GLY A 1 164 ? -31.602 -17.493 46.591 1.00 60.28 164 GLY A N 1
ATOM 1276 C CA . GLY A 1 164 ? -30.846 -16.739 45.577 1.00 60.28 164 GLY A CA 1
ATOM 1277 C C . GLY A 1 164 ? -29.326 -16.693 45.793 1.00 60.28 164 GLY A C 1
ATOM 1278 O O . GLY A 1 164 ? -28.843 -16.545 46.918 1.00 60.28 164 GLY A O 1
ATOM 1279 N N . GLU A 1 165 ? -28.563 -16.778 44.698 1.00 72.81 165 GLU A N 1
ATOM 1280 C CA . GLU A 1 165 ? -27.106 -16.588 44.692 1.00 72.81 165 GLU A CA 1
ATOM 1281 C C . GLU A 1 165 ? -26.758 -15.101 44.891 1.00 72.81 165 GLU A C 1
ATOM 1283 O O . GLU A 1 165 ? -27.219 -14.242 44.139 1.00 72.81 165 GLU A O 1
ATOM 1288 N N . LEU A 1 166 ? -25.949 -14.783 45.910 1.00 84.44 166 LEU A N 1
ATOM 1289 C CA . LEU A 1 166 ? -25.461 -13.421 46.145 1.00 84.44 166 LEU A CA 1
ATOM 1290 C C . LEU A 1 166 ? -24.347 -13.100 45.144 1.00 84.44 166 LEU A C 1
ATOM 1292 O O . LEU A 1 166 ? -23.306 -13.754 45.115 1.00 84.44 166 LEU A O 1
ATOM 1296 N N . THR A 1 167 ? -24.555 -12.073 44.329 1.00 90.31 167 THR A N 1
ATOM 1297 C CA . THR A 1 167 ? -23.550 -11.604 43.363 1.00 90.31 167 THR A CA 1
ATOM 1298 C C . THR A 1 167 ? -22.603 -10.583 43.988 1.00 90.31 167 THR A C 1
ATOM 1300 O O . THR A 1 167 ? -22.976 -9.853 44.909 1.00 90.31 167 THR A O 1
ATOM 1303 N N . VAL A 1 168 ? -21.388 -10.461 43.445 1.00 91.62 168 VAL A N 1
ATOM 1304 C CA . VAL A 1 168 ? -20.431 -9.417 43.856 1.00 91.62 168 VAL A CA 1
ATOM 1305 C C . VAL A 1 168 ? -21.009 -8.006 43.687 1.00 91.62 168 VAL A C 1
ATOM 1307 O O . VAL A 1 168 ? -20.779 -7.141 44.528 1.00 91.62 168 VAL A O 1
ATOM 1310 N N . VAL A 1 169 ? -21.836 -7.788 42.658 1.00 93.38 169 VAL A N 1
ATOM 1311 C CA . VAL A 1 169 ? -22.552 -6.521 42.436 1.00 93.38 169 VAL A CA 1
ATOM 1312 C C . VAL A 1 169 ? -23.471 -6.214 43.617 1.00 93.38 169 VAL A C 1
ATOM 1314 O O . VAL A 1 169 ? -23.393 -5.127 44.182 1.00 93.38 169 VAL A O 1
ATOM 1317 N N . GLN A 1 170 ? -24.310 -7.170 44.026 1.00 92.56 170 GLN A N 1
ATOM 1318 C CA . GLN A 1 170 ? -25.221 -6.999 45.163 1.00 92.56 170 GLN A CA 1
ATOM 1319 C C . GLN A 1 170 ? -24.464 -6.803 46.479 1.00 92.56 170 GLN A C 1
ATOM 1321 O O . GLN A 1 170 ? -24.851 -5.955 47.281 1.00 92.56 170 GLN A O 1
ATOM 1326 N N . ALA A 1 171 ? -23.380 -7.551 46.692 1.00 93.19 171 ALA A N 1
ATOM 1327 C CA . ALA A 1 171 ? -22.589 -7.467 47.912 1.00 93.19 171 ALA A CA 1
ATOM 1328 C C . ALA A 1 171 ? -21.906 -6.097 48.061 1.00 93.19 171 ALA A C 1
ATOM 1330 O O . ALA A 1 171 ? -22.023 -5.473 49.113 1.00 93.19 171 ALA A O 1
ATOM 1331 N N . LEU A 1 172 ? -21.260 -5.584 47.005 1.00 94.75 172 LEU A N 1
ATOM 1332 C CA . LEU A 1 172 ? -20.642 -4.253 47.033 1.00 94.75 172 LEU A CA 1
ATOM 1333 C C . LEU A 1 172 ? -21.689 -3.134 47.095 1.00 94.75 172 LEU A C 1
ATOM 1335 O O . LEU A 1 172 ? -21.484 -2.149 47.798 1.00 94.75 172 LEU A O 1
ATOM 1339 N N . TYR A 1 173 ? -22.829 -3.291 46.416 1.00 94.81 173 TYR A N 1
ATOM 1340 C CA . TYR A 1 173 ? -23.937 -2.338 46.511 1.00 94.81 173 TYR A CA 1
ATOM 1341 C C . TYR A 1 173 ? -24.465 -2.236 47.951 1.00 94.81 173 TYR A C 1
ATOM 1343 O O . TYR A 1 173 ? -24.656 -1.137 48.470 1.00 94.81 173 TYR A O 1
ATOM 1351 N N . HIS A 1 174 ? -24.654 -3.379 48.621 1.00 93.69 174 HIS A N 1
ATOM 1352 C CA . HIS A 1 174 ? -25.042 -3.443 50.032 1.00 93.69 174 HIS A CA 1
ATOM 1353 C C . HIS A 1 174 ? -24.022 -2.743 50.933 1.00 93.69 174 HIS A C 1
ATOM 1355 O O . HIS A 1 174 ? -24.425 -1.968 51.802 1.00 93.69 174 HIS A O 1
ATOM 1361 N N . THR A 1 175 ? -22.723 -2.951 50.694 1.00 93.94 175 THR A N 1
ATOM 1362 C CA . THR A 1 175 ? -21.654 -2.268 51.438 1.00 93.94 175 THR A CA 1
ATOM 1363 C C . THR A 1 175 ? -21.771 -0.752 51.334 1.00 93.94 175 THR A C 1
ATOM 1365 O O . THR A 1 175 ? -21.750 -0.077 52.357 1.00 93.94 175 THR A O 1
ATOM 1368 N N . VAL A 1 176 ? -21.947 -0.207 50.126 1.00 93.69 176 VAL A N 1
ATOM 1369 C CA . VAL A 1 176 ? -22.041 1.251 49.931 1.00 93.69 176 VAL A CA 1
ATOM 1370 C C . VAL A 1 176 ? -23.255 1.842 50.652 1.00 93.69 176 VAL A C 1
ATOM 1372 O O . VAL A 1 176 ? -23.162 2.918 51.233 1.00 93.69 176 VAL A O 1
ATOM 1375 N N . VAL A 1 177 ? -24.401 1.156 50.624 1.00 92.75 177 VAL A N 1
ATOM 1376 C CA . VAL A 1 177 ? -25.654 1.692 51.186 1.00 92.75 177 VAL A CA 1
ATOM 1377 C C . VAL A 1 177 ? -25.739 1.528 52.704 1.00 92.75 177 VAL A C 1
ATOM 1379 O O . VAL A 1 177 ? -26.334 2.366 53.377 1.00 92.75 177 VAL A O 1
ATOM 1382 N N . THR A 1 178 ? -25.186 0.446 53.255 1.00 91.06 178 THR A N 1
ATOM 1383 C CA . THR A 1 178 ? -25.386 0.080 54.670 1.00 91.06 178 THR A CA 1
ATOM 1384 C C . THR A 1 178 ? -24.130 0.196 55.528 1.00 91.06 178 THR A C 1
ATOM 1386 O O . THR A 1 178 ? -24.223 0.111 56.750 1.00 91.06 178 THR A O 1
ATOM 1389 N N . GLY A 1 179 ? -22.953 0.328 54.912 1.00 87.56 179 GLY A N 1
ATOM 1390 C CA . GLY A 1 179 ? -21.656 0.242 55.587 1.00 87.56 179 GLY A CA 1
ATOM 1391 C C . GLY A 1 179 ? -21.294 -1.166 56.080 1.00 87.56 179 GLY A C 1
ATOM 1392 O O . GLY A 1 179 ? -20.221 -1.356 56.650 1.00 87.56 179 GLY A O 1
ATOM 1393 N N . HIS A 1 180 ? -22.162 -2.164 55.884 1.00 91.19 180 HIS A N 1
ATOM 1394 C CA . HIS A 1 180 ? -21.910 -3.541 56.297 1.00 91.19 180 HIS A CA 1
ATOM 1395 C C . HIS A 1 180 ? -21.207 -4.333 55.189 1.00 91.19 180 HIS A C 1
ATOM 1397 O O . HIS A 1 180 ? -21.747 -4.499 54.097 1.00 91.19 180 HIS A O 1
ATOM 1403 N N . VAL A 1 181 ? -20.043 -4.904 55.508 1.00 91.81 181 VAL A N 1
ATOM 1404 C CA . VAL A 1 181 ? -19.259 -5.748 54.595 1.00 91.81 181 VAL A CA 1
ATOM 1405 C C . VAL A 1 181 ? -19.469 -7.223 54.930 1.00 91.81 181 VAL A C 1
ATOM 1407 O O . VAL A 1 181 ? -19.194 -7.659 56.048 1.00 91.81 181 VAL A O 1
ATOM 1410 N N . PHE A 1 182 ? -19.919 -8.016 53.954 1.00 91.62 182 PHE A N 1
ATOM 1411 C CA . PHE A 1 182 ? -20.025 -9.469 54.121 1.00 91.62 182 PHE A CA 1
ATOM 1412 C C . PHE A 1 182 ? -18.643 -10.111 54.341 1.00 91.62 182 PHE A C 1
ATOM 1414 O O . PHE A 1 182 ? -17.681 -9.681 53.702 1.00 91.62 182 PHE A O 1
ATOM 1421 N N . PRO A 1 183 ? -18.521 -11.177 55.161 1.00 91.31 183 PRO A N 1
ATOM 1422 C CA . PRO A 1 183 ? -17.231 -11.807 55.447 1.00 91.31 183 PRO A CA 1
ATOM 1423 C C . PRO A 1 183 ? -16.403 -12.191 54.204 1.00 91.31 183 PRO A C 1
ATOM 1425 O O . PRO A 1 183 ? -15.232 -11.814 54.180 1.00 91.31 183 PRO A O 1
ATOM 1428 N N . PRO A 1 184 ? -16.972 -12.801 53.135 1.00 91.62 184 PRO A N 1
ATOM 1429 C CA . PRO A 1 184 ? -16.208 -13.101 51.918 1.00 91.62 184 PRO A CA 1
ATOM 1430 C C . PRO A 1 184 ? -15.676 -11.848 51.211 1.00 91.62 184 PRO A C 1
ATOM 1432 O O . PRO A 1 184 ? -14.571 -11.851 50.681 1.00 91.62 184 PRO A O 1
ATOM 1435 N N . VAL A 1 185 ? -16.435 -10.745 51.228 1.00 93.06 185 VAL A N 1
ATOM 1436 C CA . VAL A 1 185 ? -15.979 -9.467 50.657 1.00 93.06 185 VAL A CA 1
ATOM 1437 C C . VAL A 1 185 ? -14.869 -8.868 51.514 1.00 93.06 185 VAL A C 1
ATOM 1439 O O . VAL A 1 185 ? -13.920 -8.319 50.969 1.00 93.06 185 VAL A O 1
ATOM 1442 N N . LYS A 1 186 ? -14.950 -8.992 52.843 1.00 93.00 186 LYS A N 1
ATOM 1443 C CA . LYS A 1 186 ? -13.909 -8.500 53.753 1.00 93.00 186 LYS A CA 1
ATOM 1444 C C . LYS A 1 186 ? -12.583 -9.234 53.541 1.00 93.00 186 LYS A C 1
ATOM 1446 O O . LYS A 1 186 ? -11.556 -8.578 53.403 1.00 93.00 186 LYS A O 1
ATOM 1451 N N . GLU A 1 187 ? -12.615 -10.564 53.481 1.00 92.12 187 GLU A N 1
ATOM 1452 C CA . GLU A 1 187 ? -11.440 -11.395 53.179 1.00 92.12 187 GLU A CA 1
ATOM 1453 C C . GLU A 1 187 ? -10.865 -11.039 51.803 1.00 92.12 187 GLU A C 1
ATOM 1455 O O . GLU A 1 187 ? -9.676 -10.762 51.663 1.00 92.12 187 GLU A O 1
ATOM 1460 N N . TRP A 1 188 ? -11.725 -10.904 50.793 1.00 94.31 188 TRP A N 1
ATOM 1461 C CA . TRP A 1 188 ? -11.309 -10.473 49.463 1.00 94.31 188 TRP A CA 1
ATOM 1462 C C . TRP A 1 188 ? -10.646 -9.084 49.445 1.00 94.31 188 TRP A C 1
ATOM 1464 O O . TRP A 1 188 ? -9.611 -8.912 48.797 1.00 94.31 188 TRP A O 1
ATOM 1474 N N . LEU A 1 189 ? -11.196 -8.097 50.161 1.00 93.75 189 LEU A N 1
ATOM 1475 C CA . LEU A 1 189 ? -10.627 -6.747 50.243 1.00 93.75 189 LEU A CA 1
ATOM 1476 C C . LEU A 1 189 ? -9.247 -6.739 50.910 1.00 93.75 189 LEU A C 1
ATOM 1478 O O . LEU A 1 189 ? -8.368 -6.006 50.456 1.00 93.75 189 LEU A O 1
ATOM 1482 N N . LEU A 1 190 ? -9.050 -7.542 51.959 1.00 92.56 190 LEU A N 1
ATOM 1483 C CA . LEU A 1 190 ? -7.816 -7.555 52.749 1.00 92.56 190 LEU A CA 1
ATOM 1484 C C . LEU A 1 190 ? -6.723 -8.445 52.147 1.00 92.56 190 LEU A C 1
ATOM 1486 O O . LEU A 1 190 ? -5.569 -8.022 52.095 1.00 92.56 190 LEU A O 1
ATOM 1490 N N . ASP A 1 191 ? -7.086 -9.627 51.647 1.00 90.69 191 ASP A N 1
ATOM 1491 C CA . ASP A 1 191 ? -6.119 -10.665 51.275 1.00 90.69 191 ASP A CA 1
ATOM 1492 C C . ASP A 1 191 ? -5.905 -10.762 49.759 1.00 90.69 191 ASP A C 1
ATOM 1494 O O . ASP A 1 191 ? -4.784 -10.986 49.297 1.00 90.69 191 ASP A O 1
ATOM 1498 N N . SER A 1 192 ? -6.964 -10.571 48.962 1.00 89.38 192 SER A N 1
ATOM 1499 C CA . SER A 1 192 ? -6.892 -10.706 47.498 1.00 89.38 192 SER A CA 1
ATOM 1500 C C . SER A 1 192 ? -6.597 -9.384 46.798 1.00 89.38 192 SER A C 1
ATOM 1502 O O . SER A 1 192 ? -5.664 -9.293 45.995 1.00 89.38 192 SER A O 1
ATOM 1504 N N . VAL A 1 193 ? -7.401 -8.354 47.072 1.00 91.81 193 VAL A N 1
ATOM 1505 C CA . VAL A 1 193 ? -7.212 -7.024 46.487 1.00 91.81 193 VAL A CA 1
ATOM 1506 C C . VAL A 1 193 ? -6.087 -6.322 47.230 1.00 91.81 193 VAL A C 1
ATOM 1508 O O . VAL A 1 193 ? -5.044 -6.060 46.632 1.00 91.81 193 VAL A O 1
ATOM 1511 N N . ALA A 1 194 ? -6.255 -6.062 48.527 1.00 92.62 194 ALA A N 1
ATOM 1512 C CA . ALA A 1 194 ? -5.321 -5.293 49.344 1.00 92.62 194 ALA A CA 1
ATOM 1513 C C . ALA A 1 194 ? -4.918 -3.947 48.694 1.00 92.62 194 ALA A C 1
ATOM 1515 O O . ALA A 1 194 ? -5.369 -3.556 47.614 1.00 92.62 194 ALA A O 1
ATOM 1516 N N . GLU A 1 195 ? -3.995 -3.215 49.317 1.00 92.75 195 GLU A N 1
ATOM 1517 C CA . GLU A 1 195 ? -3.476 -1.974 48.726 1.00 92.75 195 GLU A CA 1
ATOM 1518 C C . GLU A 1 195 ? -2.753 -2.224 47.387 1.00 92.75 195 GLU A C 1
ATOM 1520 O O . GLU A 1 195 ? -2.865 -1.452 46.432 1.00 92.75 195 GLU A O 1
ATOM 1525 N N . ARG A 1 196 ? -1.999 -3.326 47.291 1.00 93.06 196 ARG A N 1
ATOM 1526 C CA . ARG A 1 196 ? -1.180 -3.621 46.107 1.00 93.06 196 ARG A CA 1
ATOM 1527 C C . ARG A 1 196 ? -2.020 -4.035 44.899 1.00 93.06 196 ARG A C 1
ATOM 1529 O O . ARG A 1 196 ? -1.692 -3.639 43.779 1.00 93.06 196 ARG A O 1
ATOM 1536 N N . GLY A 1 197 ? -3.047 -4.859 45.090 1.00 94.06 197 GLY A N 1
ATOM 1537 C CA . GLY A 1 197 ? -3.950 -5.268 44.015 1.00 94.0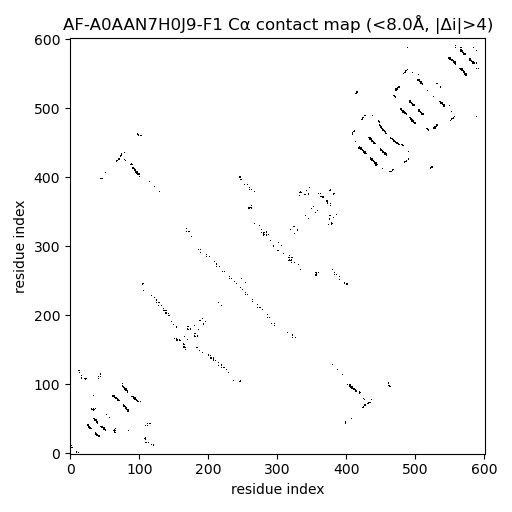6 197 GLY A CA 1
ATOM 1538 C C . GLY A 1 197 ? -4.859 -4.123 43.588 1.00 94.06 197 GLY A C 1
ATOM 1539 O O . GLY A 1 197 ? -5.011 -3.937 42.382 1.00 94.06 197 GLY A O 1
ATOM 1540 N N . HIS A 1 198 ? -5.327 -3.285 44.525 1.00 95.25 198 HIS A N 1
ATOM 1541 C CA . HIS A 1 198 ? -6.020 -2.028 44.206 1.00 95.25 198 HIS A CA 1
ATOM 1542 C C . HIS A 1 198 ? -5.174 -1.135 43.288 1.00 95.25 198 HIS A C 1
ATOM 1544 O O . HIS A 1 198 ? -5.608 -0.838 42.179 1.00 95.25 198 HIS A O 1
ATOM 1550 N N . LYS A 1 199 ? -3.922 -0.824 43.656 1.00 96.19 199 LYS A N 1
ATOM 1551 C CA . LYS A 1 199 ? -3.015 -0.011 42.816 1.00 96.19 199 LYS A CA 1
ATOM 1552 C C . LYS A 1 199 ? -2.814 -0.589 41.411 1.00 96.19 199 LYS A C 1
ATOM 1554 O O . LYS A 1 199 ? -2.684 0.150 40.435 1.00 96.19 199 LYS A O 1
ATOM 1559 N N . ARG A 1 200 ? -2.759 -1.921 41.279 1.00 95.38 200 ARG A N 1
ATOM 1560 C CA . ARG A 1 200 ? -2.635 -2.595 39.972 1.00 95.38 200 ARG A CA 1
ATOM 1561 C C . ARG A 1 200 ? -3.926 -2.529 39.164 1.00 95.38 200 ARG A C 1
ATOM 1563 O O . ARG A 1 200 ? -3.848 -2.319 37.957 1.00 95.38 200 ARG A O 1
ATOM 1570 N N . TRP A 1 201 ? -5.073 -2.724 39.811 1.00 95.56 201 TRP A N 1
ATOM 1571 C CA . TRP A 1 201 ? -6.391 -2.593 39.196 1.00 95.56 201 TRP A CA 1
ATOM 1572 C C . TRP A 1 201 ? -6.583 -1.169 38.684 1.00 95.56 201 TRP A C 1
ATOM 1574 O O . TRP A 1 201 ? -6.835 -0.983 37.495 1.00 95.56 201 TRP A O 1
ATOM 1584 N N . GLU A 1 202 ? -6.383 -0.177 39.551 1.00 96.06 202 GLU A N 1
ATOM 1585 C CA . GLU A 1 202 ? -6.458 1.241 39.218 1.00 96.06 202 GLU A CA 1
ATOM 1586 C C . GLU A 1 202 ? -5.589 1.571 38.011 1.00 96.06 202 GLU A C 1
ATOM 1588 O O . GLU A 1 202 ? -6.097 2.066 37.007 1.00 96.06 202 GLU A O 1
ATOM 1593 N N . LYS A 1 203 ? -4.302 1.208 38.059 1.00 95.56 203 LYS A N 1
ATOM 1594 C CA . LYS A 1 203 ? -3.384 1.450 36.946 1.00 95.56 203 LYS A CA 1
ATOM 1595 C C . LYS A 1 203 ? -3.860 0.798 35.645 1.00 95.56 203 LYS A C 1
ATOM 1597 O O . LYS A 1 203 ? -3.779 1.440 34.603 1.00 95.56 203 LYS A O 1
ATOM 1602 N N . ALA A 1 204 ? -4.328 -0.450 35.687 1.00 94.81 204 ALA A N 1
ATOM 1603 C CA . ALA A 1 204 ? -4.762 -1.174 34.493 1.00 94.81 204 ALA A CA 1
ATOM 1604 C C . ALA A 1 204 ? -5.996 -0.531 33.841 1.00 94.81 204 ALA A C 1
ATOM 1606 O O . ALA A 1 204 ? -5.991 -0.267 32.641 1.00 94.81 204 ALA A O 1
ATOM 1607 N N . VAL A 1 205 ? -7.034 -0.237 34.629 1.00 96.12 205 VAL A N 1
ATOM 1608 C CA . VAL A 1 205 ? -8.290 0.317 34.106 1.00 96.12 205 VAL A CA 1
ATOM 1609 C C . VAL A 1 205 ? -8.129 1.786 33.725 1.00 96.12 205 VAL A C 1
ATOM 1611 O O . VAL A 1 205 ? -8.497 2.162 32.616 1.00 96.12 205 VAL A O 1
ATOM 1614 N N . PHE A 1 206 ? -7.535 2.612 34.593 1.00 95.62 206 PHE A N 1
ATOM 1615 C CA . PHE A 1 206 ? -7.359 4.040 34.322 1.00 95.62 206 PHE A CA 1
ATOM 1616 C C . PHE A 1 206 ? -6.460 4.275 33.106 1.00 95.62 206 PHE A C 1
ATOM 1618 O O . PHE A 1 206 ? -6.835 5.023 32.205 1.00 95.62 206 PHE A O 1
ATOM 1625 N N . SER A 1 207 ? -5.300 3.606 33.044 1.00 95.81 207 SER A N 1
ATOM 1626 C CA . SER A 1 207 ? -4.391 3.740 31.901 1.00 95.81 207 SER A CA 1
ATOM 1627 C C . SER A 1 207 ? -5.033 3.228 30.616 1.00 95.81 207 SER A C 1
ATOM 1629 O O . SER A 1 207 ? -4.938 3.911 29.603 1.00 95.81 207 SER A O 1
ATOM 1631 N N . GLY A 1 208 ? -5.700 2.069 30.644 1.00 95.75 208 GLY A N 1
ATOM 1632 C CA . GLY A 1 208 ? -6.320 1.504 29.445 1.00 95.75 208 GLY A CA 1
ATOM 1633 C C . GLY A 1 208 ? -7.468 2.364 28.911 1.00 95.75 208 GLY A C 1
ATOM 1634 O O . GLY A 1 208 ? -7.535 2.619 27.712 1.00 95.75 208 GLY A O 1
ATOM 1635 N N . LEU A 1 209 ? -8.333 2.900 29.782 1.00 96.56 209 LEU A N 1
ATOM 1636 C CA . LEU A 1 209 ? -9.407 3.816 29.371 1.00 96.56 209 LEU A CA 1
ATOM 1637 C C . LEU A 1 209 ? -8.864 5.163 28.864 1.00 96.56 209 LEU A C 1
ATOM 1639 O O . LEU A 1 209 ? -9.369 5.689 27.873 1.00 96.56 209 LEU A O 1
ATOM 1643 N N . MET A 1 210 ? -7.818 5.713 29.493 1.00 97.00 210 MET A N 1
ATOM 1644 C CA . MET A 1 210 ? -7.152 6.930 29.010 1.00 97.00 210 MET A CA 1
ATOM 1645 C C . MET A 1 210 ? -6.506 6.726 27.636 1.00 97.00 210 MET A C 1
ATOM 1647 O O . MET A 1 210 ? -6.711 7.544 26.738 1.00 97.00 210 MET A O 1
ATOM 1651 N N . ASN A 1 211 ? -5.780 5.622 27.453 1.00 96.12 211 ASN A N 1
ATOM 1652 C CA . ASN A 1 211 ? -5.176 5.261 26.172 1.00 96.12 211 ASN A CA 1
ATOM 1653 C C . ASN A 1 211 ? -6.247 5.052 25.100 1.00 96.12 211 ASN A C 1
ATOM 1655 O O . ASN A 1 211 ? -6.116 5.571 23.995 1.00 96.12 211 ASN A O 1
ATOM 1659 N N . LEU A 1 212 ? -7.335 4.350 25.430 1.00 96.81 212 LEU A N 1
ATOM 1660 C CA . LEU A 1 212 ? -8.457 4.134 24.522 1.00 96.81 212 LEU A CA 1
ATOM 1661 C C . LEU A 1 212 ? -9.099 5.462 24.093 1.00 96.81 212 LEU A C 1
ATOM 1663 O O . LEU A 1 212 ? -9.370 5.650 22.909 1.00 96.81 212 LEU A O 1
ATOM 1667 N N . ARG A 1 213 ? -9.274 6.416 25.017 1.00 97.19 213 ARG A N 1
ATOM 1668 C CA . ARG A 1 213 ? -9.754 7.772 24.702 1.00 97.19 213 ARG A CA 1
ATOM 1669 C C . ARG A 1 213 ? -8.844 8.471 23.688 1.00 97.19 213 ARG A C 1
ATOM 1671 O O . ARG A 1 213 ? -9.345 8.990 22.692 1.00 97.19 213 ARG A O 1
ATOM 1678 N N . SER A 1 214 ? -7.531 8.473 23.925 1.00 95.81 214 SER A N 1
ATOM 1679 C CA . SER A 1 214 ? -6.556 9.092 23.015 1.00 95.81 214 SER A CA 1
ATOM 1680 C C . SER A 1 214 ? -6.490 8.375 21.664 1.00 95.81 214 SER A C 1
ATOM 1682 O O . SER A 1 214 ? -6.480 9.027 20.625 1.00 95.81 214 SER A O 1
ATOM 1684 N N . LEU A 1 215 ? -6.550 7.041 21.629 1.00 95.62 215 LEU A N 1
ATOM 1685 C CA . LEU A 1 215 ? -6.618 6.282 20.376 1.00 95.62 215 LEU A CA 1
ATOM 1686 C C . LEU A 1 215 ? -7.842 6.672 19.542 1.00 95.62 215 LEU A C 1
ATOM 1688 O O . LEU A 1 215 ? -7.714 6.917 18.344 1.00 95.62 215 LEU A O 1
ATOM 1692 N N . VAL A 1 216 ? -9.014 6.783 20.166 1.00 96.75 216 VAL A N 1
ATOM 1693 C CA . VAL A 1 216 ? -10.249 7.143 19.458 1.00 96.75 216 VAL A CA 1
ATOM 1694 C C . VAL A 1 216 ? -10.192 8.585 18.948 1.00 96.75 216 VAL A C 1
ATOM 1696 O O . VAL A 1 216 ? -10.421 8.821 17.763 1.00 96.75 216 VAL A O 1
ATOM 1699 N N . HIS A 1 217 ? -9.870 9.541 19.822 1.00 95.69 217 HIS A N 1
ATOM 1700 C CA . HIS A 1 217 ? -9.960 10.971 19.518 1.00 95.69 217 HIS A CA 1
ATOM 1701 C C . HIS A 1 217 ? -8.788 11.502 18.679 1.00 95.69 217 HIS A C 1
ATOM 1703 O O . HIS A 1 217 ? -8.987 12.355 17.822 1.00 95.69 217 HIS A O 1
ATOM 1709 N N . GLU A 1 218 ? -7.566 11.015 18.904 1.00 94.31 218 GLU A N 1
ATOM 1710 C CA . GLU A 1 218 ? -6.361 11.547 18.248 1.00 94.31 218 GLU A CA 1
ATOM 1711 C C . GLU A 1 218 ? -5.967 10.754 16.995 1.00 94.31 218 GLU A C 1
ATOM 1713 O O . GLU A 1 218 ? -5.270 11.287 16.136 1.00 94.31 218 GLU A O 1
ATOM 1718 N N . ASN A 1 219 ? -6.410 9.494 16.867 1.00 93.56 219 ASN A N 1
ATOM 1719 C CA . ASN A 1 219 ? -5.975 8.607 15.782 1.00 93.56 219 ASN A CA 1
ATOM 1720 C C . ASN A 1 219 ? -7.151 8.117 14.926 1.00 93.56 219 ASN A C 1
ATOM 1722 O O . ASN A 1 219 ? -7.169 8.343 13.718 1.00 93.56 219 ASN A O 1
ATOM 1726 N N . PHE A 1 220 ? -8.147 7.465 15.533 1.00 96.62 220 PHE A N 1
ATOM 1727 C CA . PHE A 1 220 ? -9.213 6.788 14.790 1.00 96.62 220 PHE A CA 1
ATOM 1728 C C . PHE A 1 220 ? -10.174 7.766 14.101 1.00 96.62 220 PHE A C 1
ATOM 1730 O O . PHE A 1 220 ? -10.350 7.685 12.886 1.00 96.62 220 PHE A O 1
ATOM 1737 N N . ILE A 1 221 ? -10.746 8.722 14.843 1.00 97.56 221 ILE A N 1
ATOM 1738 C CA . ILE A 1 221 ? -11.667 9.731 14.291 1.00 97.56 221 ILE A CA 1
ATOM 1739 C C . ILE A 1 221 ? -10.984 10.571 13.193 1.00 97.56 221 ILE A C 1
ATOM 1741 O O . ILE A 1 221 ? -11.506 10.594 12.076 1.00 97.56 221 ILE A O 1
ATOM 1745 N N . PRO A 1 222 ? -9.787 11.160 13.407 1.00 96.25 222 PRO A N 1
ATOM 1746 C CA . PRO A 1 222 ? -9.114 11.929 12.357 1.00 96.25 222 PRO A CA 1
ATOM 1747 C C . PRO A 1 222 ? -8.796 11.109 11.099 1.00 96.25 222 PRO A C 1
ATOM 1749 O O . PRO A 1 222 ? -8.822 11.631 9.983 1.00 96.25 222 PRO A O 1
ATOM 1752 N N . ALA A 1 223 ? -8.502 9.812 11.244 1.00 95.81 223 ALA A N 1
ATOM 1753 C CA . ALA A 1 223 ? -8.279 8.930 10.102 1.00 95.81 223 ALA A CA 1
ATOM 1754 C C . ALA A 1 223 ? -9.560 8.696 9.286 1.00 95.81 223 ALA A C 1
ATOM 1756 O O . ALA A 1 223 ? -9.512 8.693 8.051 1.00 95.81 223 ALA A O 1
ATOM 1757 N N . LEU A 1 224 ? -10.705 8.539 9.954 1.00 97.88 224 LEU A N 1
ATOM 1758 C CA . LEU A 1 224 ? -12.011 8.412 9.307 1.00 97.88 224 LEU A CA 1
ATOM 1759 C C . LEU A 1 224 ? -12.428 9.715 8.613 1.00 97.88 224 LEU A C 1
ATOM 1761 O O . LEU A 1 224 ? -12.859 9.671 7.463 1.00 97.88 224 LEU A O 1
ATOM 1765 N N . GLU A 1 225 ? -12.218 10.872 9.244 1.00 97.31 225 GLU A N 1
ATOM 1766 C CA . GLU A 1 225 ? -12.472 12.189 8.640 1.00 97.31 225 GLU A CA 1
ATOM 1767 C C . GLU A 1 225 ? -11.648 12.389 7.363 1.00 97.31 225 GLU A C 1
ATOM 1769 O O . GLU A 1 225 ? -12.180 12.747 6.309 1.00 97.31 225 GLU A O 1
ATOM 1774 N N . ARG A 1 226 ? -10.346 12.078 7.412 1.00 95.69 226 ARG A N 1
ATOM 1775 C CA . ARG A 1 226 ? -9.473 12.123 6.228 1.00 95.69 226 ARG A CA 1
ATOM 1776 C C . ARG A 1 226 ? -9.927 11.142 5.151 1.00 95.69 226 ARG A C 1
ATOM 1778 O O . ARG A 1 226 ? -9.908 11.490 3.972 1.00 95.69 226 ARG A O 1
ATOM 1785 N N . SER A 1 227 ? -10.379 9.949 5.540 1.00 97.12 227 SER A N 1
ATOM 1786 C CA . SER A 1 227 ? -10.932 8.965 4.601 1.00 97.12 227 SER A CA 1
ATOM 1787 C C . SER A 1 227 ? -12.182 9.514 3.913 1.00 97.12 227 SER A C 1
ATOM 1789 O O . SER A 1 227 ? -12.286 9.435 2.691 1.00 97.12 227 SER A O 1
ATOM 1791 N N . ALA A 1 228 ? -13.085 10.158 4.659 1.00 96.25 228 ALA A N 1
ATOM 1792 C CA . ALA A 1 228 ? -14.284 10.794 4.118 1.00 96.25 228 ALA A CA 1
ATOM 1793 C C . ALA A 1 228 ? -13.956 11.927 3.129 1.00 96.25 228 ALA A C 1
ATOM 1795 O O . ALA A 1 228 ? -14.595 12.026 2.080 1.00 96.25 228 ALA A O 1
ATOM 1796 N N . VAL A 1 229 ? -12.933 12.746 3.405 1.00 96.00 229 VAL A N 1
ATOM 1797 C CA . VAL A 1 229 ? -12.469 13.800 2.480 1.00 96.00 229 VAL A CA 1
ATOM 1798 C C . VAL A 1 229 ? -11.960 13.201 1.166 1.00 96.00 229 VAL A C 1
ATOM 1800 O O . VAL A 1 229 ? -12.335 13.664 0.086 1.00 96.00 229 VAL A O 1
ATOM 1803 N N . ILE A 1 230 ? -11.133 12.153 1.235 1.00 94.56 230 ILE A N 1
ATOM 1804 C CA . ILE A 1 230 ? -10.606 11.481 0.039 1.00 94.56 230 ILE A CA 1
ATOM 1805 C C . ILE A 1 230 ? -11.737 10.823 -0.758 1.00 94.56 230 ILE A C 1
ATOM 1807 O O . ILE A 1 230 ? -11.832 11.034 -1.967 1.00 94.56 230 ILE A O 1
ATOM 1811 N N . LEU A 1 231 ? -12.634 10.097 -0.087 1.00 96.31 231 LEU A N 1
ATOM 1812 C CA . LEU A 1 231 ? -13.794 9.465 -0.714 1.00 96.31 231 LEU A CA 1
ATOM 1813 C C . LEU A 1 231 ? -14.738 10.490 -1.350 1.00 96.31 231 LEU A C 1
ATOM 1815 O O . LEU A 1 231 ? -15.244 10.248 -2.438 1.00 96.31 231 LEU A O 1
ATOM 1819 N N . SER A 1 232 ? -14.929 11.661 -0.740 1.00 95.38 232 SER A N 1
ATOM 1820 C CA . SER A 1 232 ? -15.738 12.741 -1.324 1.00 95.38 232 SER A CA 1
ATOM 1821 C C . SER A 1 232 ? -15.139 13.259 -2.633 1.00 95.38 232 SER A C 1
ATOM 1823 O O . SER A 1 232 ? -15.866 13.546 -3.584 1.00 95.38 232 SER A O 1
ATOM 1825 N N . ARG A 1 233 ? -13.805 13.330 -2.723 1.00 92.44 233 ARG A N 1
ATOM 1826 C CA . ARG A 1 233 ? -13.121 13.700 -3.968 1.00 92.44 233 ARG A CA 1
ATOM 1827 C C . ARG A 1 233 ? -13.222 12.604 -5.027 1.00 92.44 233 ARG A C 1
ATOM 1829 O O . ARG A 1 233 ? -13.498 12.922 -6.180 1.00 92.44 233 ARG A O 1
ATOM 1836 N N . LEU A 1 234 ? -13.060 11.337 -4.642 1.00 92.50 234 LEU A N 1
ATOM 1837 C CA . LEU A 1 234 ? -13.286 10.197 -5.539 1.00 92.50 234 LEU A CA 1
ATOM 1838 C C . LEU A 1 234 ? -14.740 10.146 -6.028 1.00 92.50 234 LEU A C 1
ATOM 1840 O O . LEU A 1 234 ? -14.981 9.879 -7.199 1.00 92.50 234 LEU A O 1
ATOM 1844 N N . LEU A 1 235 ? -15.711 10.487 -5.178 1.00 93.75 235 LEU A N 1
ATOM 1845 C CA . LEU A 1 235 ? -17.117 10.589 -5.566 1.00 93.75 235 LEU A CA 1
ATOM 1846 C C . LEU A 1 235 ? -17.336 11.705 -6.593 1.00 93.75 235 LEU A C 1
ATOM 1848 O O . LEU A 1 235 ? -18.092 11.518 -7.543 1.00 93.75 235 LEU A O 1
ATOM 1852 N N . GLY A 1 236 ? -16.668 12.849 -6.421 1.00 92.00 236 GLY A N 1
ATOM 1853 C CA . GLY A 1 236 ? -16.673 13.932 -7.405 1.00 92.00 236 GLY A CA 1
ATOM 1854 C C . GLY A 1 236 ? -16.151 13.472 -8.768 1.00 92.00 236 GLY A C 1
ATOM 1855 O O . GLY A 1 236 ? -16.801 13.721 -9.779 1.00 92.00 236 GLY A O 1
ATOM 1856 N N . ILE A 1 237 ? -15.037 12.732 -8.779 1.00 89.56 237 ILE A N 1
ATOM 1857 C CA . ILE A 1 237 ? -14.462 12.128 -9.991 1.00 89.56 237 ILE A CA 1
ATOM 1858 C C . ILE A 1 237 ? -15.454 11.147 -10.636 1.00 89.56 237 ILE A C 1
ATOM 1860 O O . ILE A 1 237 ? -15.745 11.266 -11.823 1.00 89.56 237 ILE A O 1
ATOM 1864 N N . ALA A 1 238 ? -16.033 10.231 -9.852 1.00 90.00 238 ALA A N 1
ATOM 1865 C CA . ALA A 1 238 ? -16.995 9.248 -10.351 1.00 90.00 238 ALA A CA 1
ATOM 1866 C C . ALA A 1 238 ? -18.246 9.893 -10.960 1.00 90.00 238 ALA A C 1
ATOM 1868 O O . ALA A 1 238 ? -18.741 9.425 -11.976 1.00 90.00 238 ALA A O 1
ATOM 1869 N N . ARG A 1 239 ? -18.768 10.960 -10.341 1.00 90.81 239 ARG A N 1
ATOM 1870 C CA . ARG A 1 239 ? -19.949 11.684 -10.840 1.00 90.81 239 ARG A CA 1
ATOM 1871 C C . ARG A 1 239 ? -19.647 12.482 -12.101 1.00 90.81 239 ARG A C 1
ATOM 1873 O O . ARG A 1 239 ? -20.477 12.540 -12.998 1.00 90.81 239 ARG A O 1
ATOM 1880 N N . PHE A 1 240 ? -18.472 13.102 -12.172 1.00 88.31 240 PHE A N 1
ATOM 1881 C CA . PHE A 1 240 ? -18.080 13.887 -13.341 1.00 88.31 240 PHE A CA 1
ATOM 1882 C C . PHE A 1 240 ? -17.876 13.008 -14.584 1.00 88.31 240 PHE A C 1
ATOM 1884 O O . PHE A 1 240 ? -18.140 13.442 -15.702 1.00 88.31 240 PHE A O 1
ATOM 1891 N N . HIS A 1 241 ? -17.473 11.753 -14.385 1.00 82.75 241 HIS A N 1
ATOM 1892 C CA . HIS A 1 241 ? -17.224 10.787 -15.452 1.00 82.75 241 HIS A CA 1
ATOM 1893 C C . HIS A 1 241 ? -18.191 9.596 -15.430 1.00 82.75 241 HIS A C 1
ATOM 1895 O O . HIS A 1 241 ? -17.838 8.511 -15.877 1.00 82.75 241 HIS A O 1
ATOM 1901 N N . GLU A 1 242 ? -19.415 9.781 -14.933 1.00 74.62 242 GLU A N 1
ATOM 1902 C CA . GLU A 1 242 ? -20.385 8.692 -14.736 1.00 74.62 242 GLU A CA 1
ATOM 1903 C C . GLU A 1 242 ? -20.746 7.951 -16.041 1.00 74.62 242 GLU A C 1
ATOM 1905 O O . GLU A 1 242 ? -21.117 6.779 -16.013 1.00 74.62 242 GLU A O 1
ATOM 1910 N N . SER A 1 243 ? -20.583 8.608 -17.193 1.00 68.75 243 SER A N 1
ATOM 1911 C CA . SER A 1 243 ? -20.772 8.030 -18.528 1.00 68.75 243 SER A CA 1
ATOM 1912 C C . SER A 1 243 ? -19.573 7.232 -19.062 1.00 68.75 243 SER A C 1
ATOM 1914 O O . SER A 1 243 ? -19.723 6.530 -20.060 1.00 68.75 243 SER A O 1
ATOM 1916 N N . ASN A 1 244 ? -18.398 7.324 -18.431 1.00 66.38 244 ASN A N 1
ATOM 1917 C CA . ASN A 1 244 ? -17.164 6.674 -18.871 1.00 66.38 244 ASN A CA 1
ATOM 1918 C C . ASN A 1 244 ? -16.813 5.495 -17.957 1.00 66.38 244 ASN A C 1
ATOM 1920 O O . ASN A 1 244 ? -16.348 5.674 -16.834 1.00 66.38 244 ASN A O 1
ATOM 1924 N N . GLU A 1 245 ? -16.919 4.271 -18.477 1.00 66.44 245 GLU A N 1
ATOM 1925 C CA . GLU A 1 245 ? -16.517 3.049 -17.753 1.00 66.44 245 GLU A CA 1
ATOM 1926 C C . GLU A 1 245 ? -14.992 2.919 -17.544 1.00 66.44 245 GLU A C 1
ATOM 1928 O O . GLU A 1 245 ? -14.527 1.972 -16.914 1.00 66.44 245 GLU A O 1
ATOM 1933 N N . ILE A 1 246 ? -14.206 3.868 -18.061 1.00 70.44 246 ILE A N 1
ATOM 1934 C CA . ILE A 1 246 ? -12.740 3.804 -18.161 1.00 70.44 246 ILE A CA 1
ATOM 1935 C C . ILE A 1 246 ? -12.049 3.910 -16.790 1.00 70.44 246 ILE A C 1
ATOM 1937 O O . ILE A 1 246 ? -10.974 3.360 -16.614 1.00 70.44 246 ILE A O 1
ATOM 1941 N N . ILE A 1 247 ? -12.666 4.561 -15.799 1.00 76.69 247 ILE A N 1
ATOM 1942 C CA . ILE A 1 247 ? -12.028 4.829 -14.493 1.00 76.69 247 ILE A CA 1
ATOM 1943 C C . ILE A 1 247 ? -12.039 3.595 -13.569 1.00 76.69 247 ILE A C 1
ATOM 1945 O O . ILE A 1 247 ? -11.269 3.513 -12.614 1.00 76.69 247 ILE A O 1
ATOM 1949 N N . GLY A 1 248 ? -12.927 2.630 -13.825 1.00 83.19 248 GLY A N 1
ATOM 1950 C CA . GLY A 1 248 ? -13.007 1.400 -13.036 1.00 83.19 248 GLY A CA 1
ATOM 1951 C C . GLY A 1 248 ? -13.741 1.518 -11.696 1.00 83.19 248 GLY A C 1
ATOM 1952 O O . GLY A 1 248 ? -13.626 0.621 -10.877 1.00 83.19 248 GLY A O 1
ATOM 1953 N N . PHE A 1 249 ? -14.521 2.571 -11.435 1.00 88.06 249 PHE A N 1
ATOM 1954 C CA . PHE A 1 249 ? -15.460 2.585 -10.299 1.00 88.06 249 PHE A CA 1
ATOM 1955 C C . PHE A 1 249 ? -16.663 3.493 -10.535 1.00 88.06 249 PHE A C 1
ATOM 1957 O O . PHE A 1 249 ? -16.615 4.434 -11.326 1.00 88.06 249 PHE A O 1
ATOM 1964 N N . LYS A 1 250 ? -17.753 3.220 -9.811 1.00 90.56 250 LYS A N 1
ATOM 1965 C CA . LYS A 1 250 ? -19.029 3.942 -9.913 1.00 90.56 250 LYS A CA 1
ATOM 1966 C C . LYS A 1 250 ? -19.303 4.809 -8.688 1.00 90.56 250 LYS A C 1
ATOM 1968 O O . LYS A 1 250 ? -18.902 4.499 -7.565 1.00 90.56 250 LYS A O 1
ATOM 1973 N N . ALA A 1 251 ? -20.098 5.864 -8.879 1.00 92.12 251 ALA A N 1
ATOM 1974 C CA . ALA A 1 251 ? -20.516 6.757 -7.797 1.00 92.12 251 ALA A CA 1
ATOM 1975 C C . ALA A 1 251 ? -21.242 6.010 -6.662 1.00 92.12 251 ALA A C 1
ATOM 1977 O O . ALA A 1 251 ? -21.089 6.370 -5.495 1.00 92.12 251 ALA A O 1
ATOM 1978 N N . ALA A 1 252 ? -21.986 4.947 -6.985 1.00 90.88 252 ALA A N 1
ATOM 1979 C CA . ALA A 1 252 ? -22.657 4.087 -6.012 1.00 90.88 252 ALA A CA 1
ATOM 1980 C C . ALA A 1 252 ? -21.672 3.327 -5.103 1.00 90.88 252 ALA A C 1
ATOM 1982 O O . ALA A 1 252 ? -21.894 3.246 -3.896 1.00 90.88 252 ALA A O 1
ATOM 1983 N N . GLU A 1 253 ? -20.561 2.827 -5.654 1.00 92.31 253 GLU A N 1
ATOM 1984 C CA . GLU A 1 253 ? -19.538 2.097 -4.892 1.00 92.31 253 GLU A CA 1
ATOM 1985 C C . GLU A 1 253 ? -18.839 3.028 -3.897 1.00 92.31 253 GLU A C 1
ATOM 1987 O O . GLU A 1 253 ? -18.749 2.718 -2.709 1.00 92.31 253 GLU A O 1
ATOM 1992 N N . ILE A 1 254 ? -18.439 4.223 -4.345 1.00 95.00 254 ILE A N 1
ATOM 1993 C CA . ILE A 1 254 ? -17.810 5.222 -3.469 1.00 95.00 254 ILE A CA 1
ATOM 1994 C C . ILE A 1 254 ? -18.797 5.739 -2.419 1.00 95.00 254 ILE A C 1
ATOM 1996 O O . ILE A 1 254 ? -18.435 5.909 -1.255 1.00 95.00 254 ILE A O 1
ATOM 2000 N N . SER A 1 255 ? -20.062 5.940 -2.798 1.00 94.06 255 SER A N 1
ATOM 2001 C CA . SER A 1 255 ? -21.115 6.357 -1.865 1.00 94.06 255 SER A CA 1
ATOM 2002 C C . SER A 1 255 ? -21.338 5.310 -0.768 1.00 94.06 255 SER A C 1
ATOM 2004 O O . SER A 1 255 ? -21.525 5.678 0.390 1.00 94.06 255 SER A O 1
ATOM 2006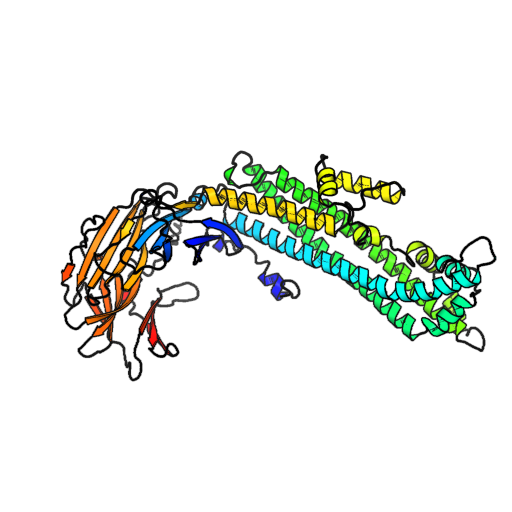 N N . LYS A 1 256 ? -21.233 4.011 -1.091 1.00 93.25 256 LYS A N 1
ATOM 2007 C CA . LYS A 1 256 ? -21.282 2.939 -0.087 1.00 93.25 256 LYS A CA 1
ATOM 2008 C C . LYS A 1 256 ? -20.093 2.996 0.873 1.00 93.25 256 LYS A C 1
ATOM 2010 O O . LYS A 1 256 ? -20.287 2.813 2.070 1.00 93.25 256 LYS A O 1
ATOM 2015 N N . LEU A 1 257 ? -18.883 3.291 0.390 1.00 95.81 257 LEU A N 1
ATOM 2016 C CA . LEU A 1 257 ? -17.716 3.485 1.265 1.00 95.81 257 LEU A CA 1
ATOM 2017 C C . LEU A 1 257 ? -17.913 4.666 2.224 1.00 95.81 257 LEU A C 1
ATOM 2019 O O . LEU A 1 257 ? -17.606 4.546 3.408 1.00 95.81 257 LEU A O 1
ATOM 2023 N N . ILE A 1 258 ? -18.467 5.782 1.740 1.00 95.94 258 ILE A N 1
ATOM 2024 C CA . ILE A 1 258 ? -18.784 6.955 2.574 1.00 95.94 258 ILE A CA 1
ATOM 2025 C C . ILE A 1 258 ? -19.807 6.599 3.662 1.00 95.94 258 ILE A C 1
ATOM 2027 O O . ILE A 1 258 ? -19.644 6.994 4.817 1.00 95.94 258 ILE A O 1
ATOM 2031 N N . ASP A 1 259 ? -20.838 5.829 3.318 1.00 94.88 259 ASP A N 1
ATOM 2032 C CA . ASP A 1 259 ? -21.864 5.352 4.254 1.00 94.88 259 ASP A CA 1
ATOM 2033 C C . ASP A 1 259 ? -21.260 4.439 5.346 1.00 94.88 259 ASP A C 1
ATOM 2035 O O . ASP A 1 259 ? -21.555 4.606 6.530 1.00 94.88 259 ASP A O 1
ATOM 2039 N N . ILE A 1 260 ? -20.313 3.554 4.993 1.00 95.75 260 ILE A N 1
ATOM 2040 C CA . ILE A 1 260 ? -19.571 2.725 5.967 1.00 95.75 260 ILE A CA 1
ATOM 2041 C C . ILE A 1 260 ? -18.675 3.586 6.874 1.00 95.75 260 ILE A C 1
ATOM 2043 O O . ILE A 1 260 ? -18.674 3.398 8.091 1.00 95.75 260 ILE A O 1
ATOM 2047 N N . VAL A 1 261 ? -17.939 4.556 6.317 1.00 97.38 261 VAL A N 1
ATOM 2048 C CA . VAL A 1 261 ? -17.129 5.500 7.113 1.00 97.38 261 VAL A CA 1
ATOM 2049 C C . VAL A 1 261 ? -18.008 6.311 8.071 1.00 97.38 261 VAL A C 1
ATOM 2051 O O . VAL A 1 261 ? -17.634 6.512 9.223 1.00 97.38 261 VAL A O 1
ATOM 2054 N N . SER A 1 262 ? -19.205 6.713 7.643 1.00 96.44 262 SER A N 1
ATOM 2055 C CA . SER A 1 262 ? -20.171 7.422 8.493 1.00 96.44 262 SER A CA 1
ATOM 2056 C C . SER A 1 262 ? -20.659 6.547 9.655 1.00 96.44 262 SER A C 1
ATOM 2058 O O . SER A 1 262 ? -20.751 7.021 10.786 1.00 96.44 262 SER A O 1
ATOM 2060 N N . CYS A 1 263 ? -20.897 5.252 9.412 1.00 96.19 263 CYS A N 1
ATOM 2061 C CA . CYS A 1 263 ? -21.212 4.284 10.468 1.00 96.19 263 CYS A CA 1
ATOM 2062 C C . CYS A 1 263 ? -20.074 4.181 11.493 1.00 96.19 263 CYS A C 1
ATOM 2064 O O . CYS A 1 263 ? -20.307 4.273 12.699 1.00 96.19 263 CYS A O 1
ATOM 2066 N N . LEU A 1 264 ? -18.832 4.048 11.012 1.00 97.38 264 LEU A N 1
ATOM 2067 C CA . LEU A 1 264 ? -17.641 4.006 11.862 1.00 97.38 264 LEU A CA 1
ATOM 2068 C C . LEU A 1 264 ? -17.479 5.282 12.695 1.00 97.38 264 LEU A C 1
ATOM 2070 O O . LEU A 1 264 ? -17.120 5.187 13.865 1.00 97.38 264 LEU A O 1
ATOM 2074 N N . MET A 1 265 ? -17.784 6.453 12.131 1.00 97.31 265 MET A N 1
ATOM 2075 C CA . MET A 1 265 ? -17.758 7.728 12.854 1.00 97.31 265 MET A CA 1
ATOM 2076 C C . MET A 1 265 ? -18.772 7.756 14.004 1.00 97.31 265 MET A C 1
ATOM 2078 O O . MET A 1 265 ? -18.411 8.108 15.128 1.00 97.31 265 MET A O 1
ATOM 2082 N N . VAL A 1 266 ? -20.021 7.335 13.767 1.00 96.38 266 VAL A N 1
ATOM 2083 C CA . VAL A 1 266 ? -21.046 7.255 14.827 1.00 96.38 266 VAL A CA 1
ATOM 2084 C C . VAL A 1 266 ? -20.606 6.310 15.942 1.00 96.38 266 VAL A C 1
ATOM 2086 O O . VAL A 1 266 ? -20.669 6.667 17.121 1.00 96.38 266 VAL A O 1
ATOM 2089 N N . VAL A 1 267 ? -20.109 5.127 15.575 1.00 96.56 267 VAL A N 1
ATOM 2090 C CA . VAL A 1 267 ? -19.596 4.148 16.537 1.00 96.56 267 VAL A CA 1
ATOM 2091 C C . VAL A 1 267 ? -18.406 4.710 17.321 1.00 96.56 267 VAL A C 1
ATOM 2093 O O . VAL A 1 267 ? -18.375 4.589 18.545 1.00 96.56 267 VAL A O 1
ATOM 2096 N N . ALA A 1 268 ? -17.458 5.380 16.661 1.00 97.50 268 ALA A N 1
ATOM 2097 C CA . ALA A 1 268 ? -16.298 5.986 17.310 1.00 97.50 268 ALA A CA 1
ATOM 2098 C C . ALA A 1 268 ? -16.704 7.040 18.351 1.00 97.50 268 ALA A C 1
ATOM 2100 O O . ALA A 1 268 ? -16.185 7.036 19.468 1.00 97.50 268 ALA A O 1
ATOM 2101 N N . HIS A 1 269 ? -17.673 7.902 18.031 1.00 97.19 269 HIS A N 1
ATOM 2102 C CA . HIS A 1 269 ? -18.187 8.891 18.979 1.00 97.19 269 HIS A CA 1
ATOM 2103 C C . HIS A 1 269 ? -18.943 8.253 20.152 1.00 97.19 269 HIS A C 1
ATOM 2105 O O . HIS A 1 269 ? -18.771 8.693 21.290 1.00 97.19 269 HIS A O 1
ATOM 2111 N N . LYS A 1 270 ? -19.737 7.198 19.915 1.00 95.94 270 LYS A N 1
ATOM 2112 C CA . LYS A 1 270 ? -20.387 6.431 20.995 1.00 95.94 270 LYS A CA 1
ATOM 2113 C C . LYS A 1 270 ? -19.345 5.777 21.906 1.00 95.94 270 LYS A C 1
ATOM 2115 O O . LYS A 1 270 ? -19.459 5.892 23.125 1.00 95.94 270 LYS A O 1
ATOM 2120 N N . VAL A 1 271 ? -18.297 5.168 21.346 1.00 96.81 271 VAL A N 1
ATOM 2121 C CA . VAL A 1 271 ? -17.170 4.628 22.124 1.00 96.81 271 VAL A CA 1
ATOM 2122 C C . VAL A 1 271 ? -16.506 5.722 22.951 1.00 96.81 271 VAL A C 1
ATOM 2124 O O . VAL A 1 271 ? -16.352 5.545 24.156 1.00 96.81 271 VAL A O 1
ATOM 2127 N N . LEU A 1 272 ? -16.165 6.865 22.351 1.00 97.00 272 LEU A N 1
ATOM 2128 C CA . LEU A 1 272 ? -15.537 7.979 23.064 1.00 97.00 272 LEU A CA 1
ATOM 2129 C C . LEU A 1 272 ? -16.392 8.445 24.251 1.00 97.00 272 LEU A C 1
ATOM 2131 O O . LEU A 1 272 ? -15.880 8.596 25.361 1.00 97.00 272 LEU A O 1
ATOM 2135 N N . LEU A 1 273 ? -17.700 8.607 24.033 1.00 96.69 273 LEU A N 1
ATOM 2136 C CA . LEU A 1 273 ? -18.651 8.971 25.078 1.00 96.69 273 LEU A CA 1
ATOM 2137 C C . LEU A 1 273 ? -18.663 7.935 26.210 1.00 96.69 273 LEU A C 1
ATOM 2139 O O . LEU A 1 273 ? -18.546 8.296 27.380 1.00 96.69 273 LEU A O 1
ATOM 2143 N N . HIS A 1 274 ? -18.773 6.647 25.879 1.00 95.94 274 HIS A N 1
ATOM 2144 C CA . HIS A 1 274 ? -18.796 5.580 26.877 1.00 95.94 274 HIS A CA 1
ATOM 2145 C C . HIS A 1 274 ? -17.487 5.476 27.662 1.00 95.94 274 HIS A C 1
ATOM 2147 O O . HIS A 1 274 ? -17.546 5.305 28.876 1.00 95.94 274 HIS A O 1
ATOM 2153 N N . VAL A 1 275 ? -16.332 5.646 27.010 1.00 97.06 275 VAL A N 1
ATOM 2154 C CA . VAL A 1 275 ? -15.017 5.677 27.670 1.00 97.06 275 VAL A CA 1
ATOM 2155 C C . VAL A 1 275 ? -14.934 6.829 28.664 1.00 97.06 275 VAL A C 1
ATOM 2157 O O . VAL A 1 275 ? -14.517 6.624 29.800 1.00 97.06 275 VAL A O 1
ATOM 2160 N N . MET A 1 276 ? -15.344 8.035 28.264 1.00 96.62 276 MET A N 1
ATOM 2161 C CA . MET A 1 276 ? -15.292 9.211 29.136 1.00 96.62 276 MET A CA 1
ATOM 2162 C C . MET A 1 276 ? -16.200 9.060 30.358 1.00 96.62 276 MET A C 1
ATOM 2164 O O . MET A 1 276 ? -15.770 9.343 31.475 1.00 96.62 276 MET A O 1
ATOM 2168 N N . ILE A 1 277 ? -17.426 8.569 30.154 1.00 96.31 277 ILE A N 1
ATOM 2169 C CA . ILE A 1 277 ? -18.363 8.299 31.248 1.00 96.31 277 ILE A CA 1
ATOM 2170 C C . ILE A 1 277 ? -17.780 7.225 32.166 1.00 96.31 277 ILE A C 1
ATOM 2172 O O . ILE A 1 277 ? -17.733 7.413 33.378 1.00 96.31 277 ILE A O 1
ATOM 2176 N N . GLU A 1 278 ? -17.322 6.103 31.617 1.00 96.38 278 GLU A N 1
ATOM 2177 C CA . GLU A 1 278 ? -16.789 5.009 32.423 1.00 96.38 278 GLU A CA 1
ATOM 2178 C C . GLU A 1 278 ? -15.559 5.432 33.237 1.00 96.38 278 GLU A C 1
ATOM 2180 O O . GLU A 1 278 ? -15.469 5.089 34.412 1.00 96.38 278 GLU A O 1
ATOM 2185 N N . LEU A 1 279 ? -14.661 6.237 32.662 1.00 96.06 279 LEU A N 1
ATOM 2186 C CA . LEU A 1 279 ? -13.484 6.763 33.352 1.00 96.06 279 LEU A CA 1
ATOM 2187 C C . LEU A 1 279 ? -13.860 7.602 34.585 1.00 96.06 279 LEU A C 1
ATOM 2189 O O . LEU A 1 279 ? -13.247 7.455 35.645 1.00 96.06 279 LEU A O 1
ATOM 2193 N N . GLU A 1 280 ? -14.884 8.450 34.473 1.00 96.25 280 GLU A N 1
ATOM 2194 C CA . GLU A 1 280 ? -15.388 9.253 35.593 1.00 96.25 280 GLU A CA 1
ATOM 2195 C C . GLU A 1 280 ? -15.948 8.365 36.717 1.00 96.25 280 GLU A C 1
ATOM 2197 O O . GLU A 1 280 ? -15.608 8.541 37.890 1.00 96.25 280 GLU A O 1
ATOM 2202 N N . HIS A 1 281 ? -16.766 7.371 36.361 1.00 96.44 281 HIS A N 1
ATOM 2203 C CA . HIS A 1 281 ? -17.388 6.458 37.325 1.00 96.44 281 HIS A CA 1
ATOM 2204 C C . HIS A 1 281 ? -16.356 5.539 37.986 1.00 96.44 281 HIS A C 1
ATOM 2206 O O . HIS A 1 281 ? -16.405 5.322 39.197 1.00 96.44 281 HIS A O 1
ATOM 2212 N N . PHE A 1 282 ? -15.389 5.043 37.209 1.00 96.81 282 PHE A N 1
ATOM 2213 C CA . PHE A 1 282 ? -14.293 4.230 37.719 1.00 96.81 282 PHE A CA 1
ATOM 2214 C C . PHE A 1 282 ? -13.417 5.009 38.696 1.00 96.81 282 PHE A C 1
ATOM 2216 O O . PHE A 1 282 ? -13.023 4.460 39.718 1.00 96.81 282 PHE A O 1
ATOM 2223 N N . THR A 1 283 ? -13.139 6.286 38.422 1.00 96.12 283 THR A N 1
ATOM 2224 C CA . THR A 1 283 ? -12.336 7.127 39.322 1.00 96.12 283 THR A CA 1
ATOM 2225 C C . THR A 1 283 ? -13.002 7.239 40.696 1.00 96.12 283 THR A C 1
ATOM 2227 O O . THR A 1 283 ? -12.350 6.998 41.710 1.00 96.12 283 THR A O 1
ATOM 2230 N N . ALA A 1 284 ? -14.312 7.510 40.741 1.00 95.94 284 ALA A N 1
ATOM 2231 C CA . ALA A 1 284 ? -15.066 7.544 41.997 1.00 95.94 284 ALA A CA 1
ATOM 2232 C C . ALA A 1 284 ? -15.061 6.178 42.710 1.00 95.94 284 ALA A C 1
ATOM 2234 O O . ALA A 1 284 ? -14.787 6.099 43.907 1.00 95.94 284 ALA A O 1
ATOM 2235 N N . PHE A 1 285 ? -15.293 5.092 41.967 1.00 96.94 285 PHE A N 1
ATOM 2236 C CA . PHE A 1 285 ? -15.234 3.730 42.502 1.00 96.94 285 PHE A CA 1
ATOM 2237 C C . PHE A 1 285 ? -13.849 3.359 43.048 1.00 96.94 285 PHE A C 1
ATOM 2239 O O . PHE A 1 285 ? -13.767 2.756 44.111 1.00 96.94 285 PHE A O 1
ATOM 2246 N N . SER A 1 286 ? -12.764 3.723 42.360 1.00 96.00 286 SER A N 1
ATOM 2247 C CA . SER A 1 286 ? -11.387 3.428 42.777 1.00 96.00 286 SER A CA 1
ATOM 2248 C C . SER A 1 286 ? -11.060 4.098 44.111 1.00 96.00 286 SER A C 1
ATOM 2250 O O . SER A 1 286 ? -10.506 3.450 45.001 1.00 96.00 286 SER A O 1
ATOM 2252 N N . VAL A 1 287 ? -11.449 5.369 44.276 1.00 95.12 287 VAL A N 1
ATOM 2253 C CA . VAL A 1 287 ? -11.257 6.122 45.526 1.00 95.12 287 VAL A CA 1
ATOM 2254 C C . VAL A 1 287 ? -12.069 5.501 46.664 1.00 95.12 287 VAL A C 1
ATOM 2256 O O . VAL A 1 287 ? -11.530 5.280 47.749 1.00 95.12 287 VAL A O 1
ATOM 2259 N N . TRP A 1 288 ? -13.332 5.152 46.406 1.00 95.94 288 TRP A N 1
ATOM 2260 C CA . TRP A 1 288 ? -14.171 4.452 47.379 1.00 95.94 288 TRP A CA 1
ATOM 2261 C C . TRP A 1 288 ? -13.592 3.089 47.777 1.00 95.94 288 TRP A C 1
ATOM 2263 O O . TRP A 1 288 ? -13.471 2.795 48.963 1.00 95.94 288 TRP A O 1
ATOM 2273 N N . LEU A 1 289 ? -13.171 2.276 46.807 1.00 94.88 289 LEU A N 1
ATOM 2274 C CA . LEU A 1 289 ? -12.615 0.949 47.063 1.00 94.88 289 LEU A CA 1
ATOM 2275 C C . LEU A 1 289 ? -11.340 1.043 47.909 1.00 94.88 289 LEU A C 1
ATOM 2277 O O . LEU A 1 289 ? -11.140 0.233 48.812 1.00 94.88 289 LEU A O 1
ATOM 2281 N N . ARG A 1 290 ? -10.496 2.053 47.657 1.00 94.56 290 ARG A N 1
ATOM 2282 C CA . ARG A 1 290 ? -9.305 2.309 48.472 1.00 94.56 290 ARG A CA 1
ATOM 2283 C C . ARG A 1 290 ? -9.668 2.641 49.917 1.00 94.56 290 ARG A C 1
ATOM 2285 O O . ARG A 1 290 ? -9.088 2.055 50.828 1.00 94.56 290 ARG A O 1
ATOM 2292 N N . MET A 1 291 ? -10.628 3.546 50.106 1.00 92.06 291 MET A N 1
ATOM 2293 C CA . MET A 1 291 ? -11.135 3.930 51.424 1.00 92.06 291 MET A CA 1
ATOM 2294 C C . MET A 1 291 ? -11.700 2.721 52.179 1.00 92.06 291 MET A C 1
ATOM 2296 O O . MET A 1 291 ? -11.421 2.561 53.365 1.00 92.06 291 MET A O 1
ATOM 2300 N N . GLU A 1 292 ? -12.442 1.845 51.499 1.00 92.19 292 GLU A N 1
ATOM 2301 C CA . GLU A 1 292 ? -13.017 0.651 52.118 1.00 92.19 292 GLU A CA 1
ATOM 2302 C C . GLU A 1 292 ? -11.931 -0.351 52.542 1.00 92.19 292 GLU A C 1
ATOM 2304 O O . GLU A 1 292 ? -11.988 -0.887 53.646 1.00 92.19 292 GLU A O 1
ATOM 2309 N N . ILE A 1 293 ? -10.885 -0.549 51.730 1.00 92.75 293 ILE A N 1
ATOM 2310 C CA . ILE A 1 293 ? -9.719 -1.366 52.114 1.00 92.75 293 ILE A CA 1
ATOM 2311 C C . ILE A 1 293 ? -9.068 -0.807 53.387 1.00 92.75 293 ILE A C 1
ATOM 2313 O O . ILE A 1 293 ? -8.801 -1.560 54.325 1.00 92.75 293 ILE A O 1
ATOM 2317 N N . ASP A 1 294 ? -8.854 0.510 53.449 1.00 90.88 294 ASP A N 1
ATOM 2318 C CA . ASP A 1 294 ? -8.225 1.158 54.604 1.00 90.88 294 ASP A CA 1
ATOM 2319 C C . ASP A 1 294 ? -9.098 1.027 55.864 1.00 90.88 294 ASP A C 1
ATOM 2321 O O . ASP A 1 294 ? -8.601 0.635 56.924 1.00 90.88 294 ASP A O 1
ATOM 2325 N N . LYS A 1 295 ? -10.414 1.236 55.735 1.00 88.88 295 LYS A N 1
ATOM 2326 C CA . LYS A 1 295 ? -11.399 1.075 56.816 1.00 88.88 295 LYS A CA 1
ATOM 2327 C C . LYS A 1 295 ? -11.420 -0.349 57.370 1.00 88.88 295 LYS A C 1
ATOM 2329 O O . LYS A 1 295 ? -11.415 -0.521 58.587 1.00 88.88 295 LYS A O 1
ATOM 2334 N N . GLN A 1 296 ? -11.393 -1.363 56.502 1.00 88.25 296 GLN A N 1
ATOM 2335 C CA . GLN A 1 296 ? -11.396 -2.768 56.925 1.00 88.25 296 GLN A CA 1
ATOM 2336 C C . GLN A 1 296 ? -10.049 -3.233 57.492 1.00 88.25 296 GLN A C 1
ATOM 2338 O O . GLN A 1 296 ? -10.022 -4.190 58.268 1.00 88.25 296 GLN A O 1
ATOM 2343 N N . SER A 1 297 ? -8.948 -2.570 57.125 1.00 86.62 297 SER A N 1
ATOM 2344 C CA . SER A 1 297 ? -7.611 -2.870 57.651 1.00 86.62 297 SER A CA 1
ATOM 2345 C C . SER A 1 297 ? -7.351 -2.270 59.040 1.00 86.62 297 SER A C 1
ATOM 2347 O O . SER A 1 297 ? -6.516 -2.780 59.787 1.00 86.62 297 SER A O 1
ATOM 2349 N N . SER A 1 298 ? -8.073 -1.204 59.408 1.00 83.06 298 SER A N 1
ATOM 2350 C CA . SER A 1 298 ? -7.893 -0.501 60.680 1.00 83.06 298 SER A CA 1
ATOM 2351 C C . SER A 1 298 ? -8.504 -1.279 61.851 1.00 83.06 298 SER A C 1
ATOM 2353 O O . SER A 1 298 ? -9.718 -1.458 61.945 1.00 83.06 298 SER A O 1
ATOM 2355 N N . SER A 1 299 ? -7.671 -1.705 62.802 1.00 65.75 299 SER A N 1
ATOM 2356 C CA . SER A 1 299 ? -8.108 -2.421 64.012 1.00 65.75 299 SER A CA 1
ATOM 2357 C C . SER A 1 299 ? -8.716 -1.515 65.094 1.00 65.75 299 SER A C 1
ATOM 2359 O O . SER A 1 299 ? -9.307 -2.015 66.048 1.00 65.75 299 SER A O 1
ATOM 2361 N N . SER A 1 300 ? -8.562 -0.194 64.972 1.00 60.72 300 SER A N 1
ATOM 2362 C CA . SER A 1 300 ? -8.927 0.817 65.982 1.00 60.72 300 SER A CA 1
ATOM 2363 C C . SER A 1 300 ? -10.160 1.660 65.618 1.00 60.72 300 SER A C 1
ATOM 2365 O O . SER A 1 300 ? -10.407 2.685 66.247 1.00 60.72 300 SER A O 1
ATOM 2367 N N . GLY A 1 301 ? -10.952 1.226 64.631 1.00 62.88 301 GLY A N 1
ATOM 2368 C CA . GLY A 1 301 ? -12.088 1.986 64.095 1.00 62.88 301 GLY A CA 1
ATOM 2369 C C . GLY A 1 301 ? -11.681 2.991 63.002 1.00 62.88 301 GLY A C 1
ATOM 2370 O O . GLY A 1 301 ? -10.485 3.146 62.724 1.00 62.88 301 GLY A O 1
ATOM 2371 N N . PRO A 1 302 ? -12.656 3.633 62.327 1.00 65.69 302 PRO A N 1
ATOM 2372 C CA . PRO A 1 302 ? -12.380 4.623 61.286 1.00 65.69 302 PRO A CA 1
ATOM 2373 C C . PRO A 1 302 ? -11.722 5.867 61.897 1.00 65.69 302 PRO A C 1
ATOM 2375 O O . PRO A 1 302 ? -12.195 6.391 62.905 1.00 65.69 302 PRO A O 1
ATOM 2378 N N . SER A 1 303 ? -10.619 6.327 61.304 1.00 73.31 303 SER A N 1
ATOM 2379 C CA . SER A 1 303 ? -9.977 7.586 61.692 1.00 73.31 303 SER A CA 1
ATOM 2380 C C . SER A 1 303 ? -10.837 8.783 61.281 1.00 73.31 303 SER A C 1
ATOM 2382 O O . SER A 1 303 ? -11.621 8.689 60.337 1.00 73.31 303 SER A O 1
ATOM 2384 N N . GLU A 1 304 ? -10.645 9.924 61.947 1.00 70.62 304 GLU A N 1
ATOM 2385 C CA . GLU A 1 304 ? -11.333 11.184 61.621 1.00 70.62 304 GLU A CA 1
ATOM 2386 C C . GLU A 1 304 ? -11.166 11.557 60.131 1.00 70.62 304 GLU A C 1
ATOM 2388 O O . GLU A 1 304 ? -12.136 11.894 59.452 1.00 70.62 304 GLU A O 1
ATOM 2393 N N . GLU A 1 305 ? -9.967 11.334 59.581 1.00 72.12 305 GLU A N 1
ATOM 2394 C CA . GLU A 1 305 ? -9.647 11.528 58.160 1.00 72.12 305 GLU A CA 1
ATOM 2395 C C . GLU A 1 305 ? -10.452 10.607 57.217 1.00 72.12 305 GLU A C 1
ATOM 2397 O O . GLU A 1 305 ? -10.850 11.018 56.124 1.00 72.12 305 GLU A O 1
ATOM 2402 N N . LEU A 1 306 ? -10.714 9.356 57.618 1.00 76.38 306 LEU A N 1
ATOM 2403 C CA . LEU A 1 306 ? -11.530 8.421 56.834 1.00 76.38 306 LEU A CA 1
ATOM 2404 C C . LEU A 1 306 ? -13.007 8.834 56.845 1.00 76.38 306 LEU A C 1
ATOM 2406 O O . LEU A 1 306 ? -13.665 8.746 55.812 1.00 76.38 306 LEU A O 1
ATOM 2410 N N . THR A 1 307 ? -13.513 9.344 57.971 1.00 74.62 307 THR A N 1
ATOM 2411 C CA . THR A 1 307 ? -14.885 9.870 58.068 1.00 74.62 307 THR A CA 1
ATOM 2412 C C . THR A 1 307 ? -15.109 11.133 57.233 1.00 74.62 307 THR A C 1
ATOM 2414 O O . THR A 1 307 ? -16.164 11.267 56.614 1.00 74.62 307 THR A O 1
ATOM 2417 N N . GLU A 1 308 ? -14.131 12.039 57.143 1.00 76.00 308 GLU A N 1
ATOM 2418 C CA . GLU A 1 308 ? -14.225 13.218 56.266 1.00 76.00 308 GLU A CA 1
ATOM 2419 C C . GLU A 1 308 ? -14.203 12.839 54.774 1.00 76.00 308 GLU A C 1
ATOM 2421 O O . GLU A 1 308 ? -14.972 13.375 53.967 1.00 76.00 308 GLU A O 1
ATOM 2426 N N . LYS A 1 309 ? -13.362 11.866 54.396 1.00 77.12 309 LYS A N 1
ATOM 2427 C CA . LYS A 1 309 ? -13.332 11.304 53.035 1.00 77.12 309 LYS A CA 1
ATOM 2428 C C . LYS A 1 309 ? -14.644 10.604 52.672 1.00 77.12 309 LYS A C 1
ATOM 2430 O O . LYS A 1 309 ? -15.129 10.763 51.555 1.00 77.12 309 LYS A O 1
ATOM 2435 N N . GLU A 1 310 ? -15.251 9.886 53.614 1.00 79.25 310 GLU A N 1
ATOM 2436 C CA . GLU A 1 310 ? -16.553 9.233 53.431 1.00 79.25 310 GLU A CA 1
ATOM 2437 C C . GLU A 1 310 ? -17.677 10.265 53.209 1.00 79.25 310 GLU A C 1
ATOM 2439 O O . GLU A 1 310 ? -18.515 10.084 52.326 1.00 79.25 310 GLU A O 1
ATOM 2444 N N . ALA A 1 311 ? -17.649 11.397 53.925 1.00 77.31 311 ALA A N 1
ATOM 2445 C CA . ALA A 1 311 ? -18.639 12.472 53.790 1.00 77.31 311 ALA A CA 1
ATOM 2446 C C . ALA A 1 311 ? -18.588 13.220 52.441 1.00 77.31 311 ALA A C 1
ATOM 2448 O O . ALA A 1 311 ? -19.584 13.813 52.027 1.00 77.31 311 ALA A O 1
ATOM 2449 N N . THR A 1 312 ? -17.445 13.197 51.749 1.00 84.69 312 THR A N 1
ATOM 2450 C CA . THR A 1 312 ? -17.242 13.866 50.449 1.00 84.69 312 THR A CA 1
ATOM 2451 C C . THR A 1 312 ? -17.356 12.917 49.250 1.00 84.69 312 THR A C 1
ATOM 2453 O O . THR A 1 312 ? -17.215 13.347 48.104 1.00 84.69 312 THR A O 1
ATOM 2456 N N . MET A 1 313 ? -17.640 11.634 49.493 1.00 88.75 313 MET A N 1
ATOM 2457 C CA . MET A 1 313 ? -17.702 10.605 48.460 1.00 88.75 313 MET A CA 1
ATOM 2458 C C . MET A 1 313 ? -18.936 10.757 47.560 1.00 88.75 313 MET A C 1
ATOM 2460 O O . MET A 1 313 ? -20.074 10.832 48.028 1.00 88.75 313 MET A O 1
ATOM 2464 N N . ASP A 1 314 ? -18.730 10.692 46.243 1.00 91.56 314 ASP A N 1
ATOM 2465 C CA . ASP A 1 314 ? -19.828 10.622 45.274 1.00 91.56 314 ASP A CA 1
ATOM 2466 C C . ASP A 1 314 ? -20.377 9.189 45.184 1.00 91.56 314 ASP A C 1
ATOM 2468 O O . ASP A 1 314 ? -20.103 8.427 44.251 1.00 91.56 314 ASP A O 1
ATOM 2472 N N . ASN A 1 315 ? -21.170 8.815 46.188 1.00 91.81 315 ASN A N 1
ATOM 2473 C CA . ASN A 1 315 ? -21.768 7.486 46.277 1.00 91.81 315 ASN A CA 1
ATOM 2474 C C . ASN A 1 315 ? -22.689 7.174 45.086 1.00 91.81 315 ASN A C 1
ATOM 2476 O O . ASN A 1 315 ? -22.830 6.012 44.712 1.00 91.81 315 ASN A O 1
ATOM 2480 N N . VAL A 1 316 ? -23.270 8.183 44.425 1.00 93.88 316 VAL A N 1
ATOM 2481 C CA . VAL A 1 316 ? -24.108 7.970 43.234 1.00 93.88 316 VAL A CA 1
ATOM 2482 C C . VAL A 1 316 ? -23.269 7.416 42.083 1.00 93.88 316 VAL A C 1
ATOM 2484 O O . VAL A 1 316 ? -23.672 6.444 41.437 1.00 93.88 316 VAL A O 1
ATOM 2487 N N . LYS A 1 317 ? -22.081 7.984 41.842 1.00 95.06 317 LYS A N 1
ATOM 2488 C CA . LYS A 1 317 ? -21.151 7.472 40.823 1.00 95.06 317 LYS A CA 1
ATOM 2489 C C . LYS A 1 317 ? -20.606 6.094 41.174 1.00 95.06 317 LYS A C 1
ATOM 2491 O O . LYS A 1 317 ? -20.538 5.242 40.288 1.00 95.06 317 LYS A O 1
ATOM 2496 N N . VAL A 1 318 ? -20.279 5.855 42.446 1.00 96.25 318 VAL A N 1
ATOM 2497 C CA . VAL A 1 318 ? -19.810 4.546 42.935 1.00 96.25 318 VAL A CA 1
ATOM 2498 C C . VAL A 1 318 ? -20.865 3.466 42.682 1.00 96.25 318 VAL A C 1
ATOM 2500 O O . VAL A 1 318 ? -20.574 2.456 42.039 1.00 96.25 318 VAL A O 1
ATOM 2503 N N . LEU A 1 319 ? -22.111 3.696 43.112 1.00 95.94 319 LEU A N 1
ATOM 2504 C CA . LEU A 1 319 ? -23.216 2.753 42.913 1.00 95.94 319 LEU A CA 1
ATOM 2505 C C . LEU A 1 319 ? -23.467 2.486 41.428 1.00 95.94 319 LEU A C 1
ATOM 2507 O O . LEU A 1 319 ? -23.638 1.336 41.021 1.00 95.94 319 LEU A O 1
ATOM 2511 N N . ARG A 1 320 ? -23.434 3.532 40.596 1.00 95.19 320 ARG A N 1
ATOM 2512 C CA . ARG A 1 320 ? -23.615 3.391 39.150 1.00 95.19 320 ARG A CA 1
ATOM 2513 C C . ARG A 1 320 ? -22.471 2.607 38.499 1.00 95.19 320 ARG A C 1
ATOM 2515 O O . ARG A 1 320 ? -22.746 1.816 37.598 1.00 95.19 320 ARG A O 1
ATOM 2522 N N . TYR A 1 321 ? -21.225 2.763 38.958 1.00 95.94 321 TYR A N 1
ATOM 2523 C CA . TYR A 1 321 ? -20.111 1.919 38.513 1.00 95.94 321 TYR A CA 1
ATOM 2524 C C . TYR A 1 321 ? -20.354 0.445 38.856 1.00 95.94 321 TYR A C 1
ATOM 2526 O O . TYR A 1 321 ? -20.310 -0.414 37.973 1.00 95.94 321 TYR A O 1
ATOM 2534 N N . ILE A 1 322 ? -20.682 0.166 40.123 1.00 95.25 322 ILE A N 1
ATOM 2535 C CA . ILE A 1 322 ? -20.938 -1.189 40.631 1.00 95.25 322 ILE A CA 1
ATOM 2536 C C . ILE A 1 322 ? -22.044 -1.877 39.823 1.00 95.25 322 ILE A C 1
ATOM 2538 O O . ILE A 1 322 ? -21.882 -3.021 39.407 1.00 95.25 322 ILE A O 1
ATOM 2542 N N . GLN A 1 323 ? -23.146 -1.174 39.558 1.00 93.25 323 GLN A N 1
ATOM 2543 C CA . GLN A 1 323 ? -24.289 -1.735 38.838 1.00 93.25 323 GLN A CA 1
ATOM 2544 C C . GLN A 1 323 ? -24.039 -1.934 37.340 1.00 93.25 323 GLN A C 1
ATOM 2546 O O . GLN A 1 323 ? -24.501 -2.923 36.778 1.00 93.25 323 GLN A O 1
ATOM 2551 N N . ARG A 1 324 ? -23.373 -0.979 36.674 1.00 91.31 324 ARG A N 1
ATOM 2552 C CA . ARG A 1 324 ? -23.374 -0.894 35.202 1.00 91.31 324 ARG A CA 1
ATOM 2553 C C . ARG A 1 324 ? -22.046 -1.243 34.532 1.00 91.31 324 ARG A C 1
ATOM 2555 O O . ARG A 1 324 ? -22.068 -1.512 33.338 1.00 91.31 324 ARG A O 1
ATOM 2562 N N . TYR A 1 325 ? -20.928 -1.208 35.256 1.00 93.38 325 TYR A N 1
ATOM 2563 C CA . TYR A 1 325 ? -19.581 -1.280 34.669 1.00 93.38 325 TYR A CA 1
ATOM 2564 C C . TYR A 1 325 ? -18.678 -2.347 35.299 1.00 93.38 325 TYR A C 1
ATOM 2566 O O . TYR A 1 325 ? -17.704 -2.768 34.672 1.00 93.38 325 TYR A O 1
ATOM 2574 N N . LEU A 1 326 ? -18.991 -2.795 36.521 1.00 91.56 326 LEU A N 1
ATOM 2575 C CA . LEU A 1 326 ? -18.153 -3.723 37.283 1.00 91.56 326 LEU A CA 1
ATOM 2576 C C . LEU A 1 326 ? -17.954 -5.073 36.577 1.00 91.56 326 LEU A C 1
ATOM 2578 O O . LEU A 1 326 ? -16.830 -5.559 36.513 1.00 91.56 326 LEU A O 1
ATOM 2582 N N . ILE A 1 327 ? -19.034 -5.663 36.054 1.00 88.88 327 ILE A N 1
ATOM 2583 C CA . ILE A 1 327 ? -19.019 -6.991 35.412 1.00 88.88 327 ILE A CA 1
ATOM 2584 C C . ILE A 1 327 ? -18.908 -6.871 33.893 1.00 88.88 327 ILE A C 1
ATOM 2586 O O . ILE A 1 327 ? -18.035 -7.465 33.269 1.00 88.88 327 ILE A O 1
ATOM 2590 N N . SER A 1 328 ? -19.786 -6.072 33.299 1.00 85.81 328 SER A N 1
ATOM 2591 C CA . SER A 1 328 ? -19.822 -5.786 31.868 1.00 85.81 328 SER A CA 1
ATOM 2592 C C . SER A 1 328 ? -19.796 -4.283 31.673 1.00 85.81 328 SER A C 1
ATOM 2594 O O . SER A 1 328 ? -20.367 -3.567 32.486 1.00 85.81 328 SER A O 1
ATOM 2596 N N . SER A 1 329 ? -19.215 -3.805 30.580 1.00 89.31 329 SER A N 1
ATOM 2597 C CA . SER A 1 329 ? -19.311 -2.396 30.196 1.00 89.31 329 SER A CA 1
ATOM 2598 C C . SER A 1 329 ? -20.151 -2.247 28.934 1.00 89.31 329 SER A C 1
ATOM 2600 O O . SER A 1 329 ? -20.088 -3.122 28.067 1.00 89.31 329 SER A O 1
ATOM 2602 N N . PRO A 1 330 ? -20.861 -1.117 28.766 1.00 89.94 330 PRO A N 1
ATOM 2603 C CA . PRO A 1 330 ? -21.474 -0.741 27.494 1.00 89.94 330 PRO A CA 1
ATOM 2604 C C . PRO A 1 330 ? -20.505 -0.789 26.301 1.00 89.94 330 PRO A C 1
ATOM 2606 O O . PRO A 1 330 ? -20.936 -1.005 25.174 1.00 89.94 330 PRO A O 1
ATOM 2609 N N . LEU A 1 331 ? -19.194 -0.643 26.537 1.00 92.38 331 LEU A N 1
ATOM 2610 C CA . LEU A 1 331 ? -18.172 -0.753 25.493 1.00 92.38 331 LEU A CA 1
ATOM 2611 C C . LEU A 1 331 ? -18.073 -2.151 24.868 1.00 92.38 331 LEU A C 1
ATOM 2613 O O . LEU A 1 331 ? -17.598 -2.272 23.740 1.00 92.38 331 LEU A O 1
ATOM 2617 N N . ALA A 1 332 ? -18.558 -3.194 25.548 1.00 91.12 332 ALA A N 1
ATOM 2618 C CA . ALA A 1 332 ? -18.555 -4.561 25.030 1.00 91.12 332 ALA A CA 1
ATOM 2619 C C . ALA A 1 332 ? -19.287 -4.677 23.682 1.00 91.12 332 ALA A C 1
ATOM 2621 O O . ALA A 1 332 ? -18.851 -5.421 22.815 1.00 91.12 332 ALA A O 1
ATOM 2622 N N . ILE A 1 333 ? -20.324 -3.869 23.443 1.00 91.12 333 ILE A N 1
ATOM 2623 C CA . ILE A 1 333 ? -21.092 -3.883 22.185 1.00 91.12 333 ILE A CA 1
ATOM 2624 C C . ILE A 1 333 ? -20.200 -3.612 20.958 1.00 91.12 333 ILE A C 1
ATOM 2626 O O . ILE A 1 333 ? -20.484 -4.095 19.865 1.00 91.12 333 ILE A O 1
ATOM 2630 N N . PHE A 1 334 ? -19.109 -2.864 21.135 1.00 93.06 334 PHE A N 1
ATOM 2631 C CA . PHE A 1 334 ? -18.237 -2.421 20.046 1.00 93.06 334 PHE A CA 1
ATOM 2632 C C . PHE A 1 334 ? -16.985 -3.291 19.855 1.00 93.06 334 PHE A C 1
ATOM 2634 O O . PHE A 1 334 ? -16.366 -3.216 18.789 1.00 93.06 334 PHE A O 1
ATOM 2641 N N . PHE A 1 335 ? -16.607 -4.079 20.870 1.00 91.56 335 PHE A N 1
ATOM 2642 C CA . PHE A 1 335 ? -15.317 -4.782 20.940 1.00 91.56 335 PHE A CA 1
ATOM 2643 C C . PHE A 1 335 ? -15.392 -6.260 21.354 1.00 91.56 335 PHE A C 1
ATOM 2645 O O . PHE A 1 335 ? -14.364 -6.936 21.318 1.00 91.56 335 PHE A O 1
ATOM 2652 N N . ASP A 1 336 ? -16.533 -6.745 21.847 1.00 83.12 336 ASP A N 1
ATOM 2653 C CA . ASP A 1 336 ? -16.630 -8.097 22.393 1.00 83.12 336 ASP A CA 1
ATOM 2654 C C . ASP A 1 336 ? -16.535 -9.172 21.301 1.00 83.12 336 ASP A C 1
ATOM 2656 O O . ASP A 1 336 ? -17.191 -9.116 20.260 1.00 83.12 336 ASP A O 1
ATOM 2660 N N . GLU A 1 337 ? -15.755 -10.215 21.585 1.00 68.00 337 GLU A N 1
ATOM 2661 C CA . GLU A 1 337 ? -15.509 -11.323 20.661 1.00 68.00 337 GLU A CA 1
ATOM 2662 C C . GLU A 1 337 ? -16.765 -12.188 20.429 1.00 68.00 337 GLU A C 1
ATOM 2664 O O . GLU A 1 337 ? -16.801 -12.980 19.485 1.00 68.00 337 GLU A O 1
ATOM 2669 N N . GLY A 1 338 ? -17.801 -12.034 21.264 1.00 56.88 338 GLY A N 1
ATOM 2670 C CA . GLY A 1 338 ? -19.093 -12.721 21.155 1.00 56.88 338 GLY A CA 1
ATOM 2671 C C . GLY A 1 338 ? -19.946 -12.320 19.944 1.00 56.88 338 GLY A C 1
ATOM 2672 O O . GLY A 1 338 ? -20.953 -12.971 19.679 1.00 56.88 338 GLY A O 1
ATOM 2673 N N . ALA A 1 339 ? -19.547 -11.290 19.188 1.00 56.56 339 ALA A N 1
ATOM 2674 C CA . ALA A 1 339 ? -20.197 -10.868 17.943 1.00 56.56 339 ALA A CA 1
ATOM 2675 C C . ALA A 1 339 ? -19.673 -11.597 16.683 1.00 56.56 339 ALA A C 1
ATOM 2677 O O . ALA A 1 339 ? -19.980 -11.180 15.565 1.00 56.56 339 ALA A O 1
ATOM 2678 N N . LYS A 1 340 ? -18.882 -12.676 16.834 1.00 57.72 340 LYS A N 1
ATOM 2679 C CA . LYS A 1 340 ? -18.419 -13.551 15.734 1.00 57.72 340 LYS A CA 1
ATOM 2680 C C . LYS A 1 340 ? -19.570 -14.402 15.164 1.00 57.72 340 LYS A C 1
ATOM 2682 O O . LYS A 1 340 ? -19.554 -15.626 15.232 1.00 57.72 340 LYS A O 1
ATOM 2687 N N . GLU A 1 341 ? -20.583 -13.739 14.626 1.00 59.38 341 GLU A N 1
ATOM 2688 C CA . GLU A 1 341 ? -21.595 -14.314 13.737 1.00 59.38 341 GLU A CA 1
ATOM 2689 C C . GLU A 1 341 ? -21.021 -14.432 12.308 1.00 59.38 341 GLU A C 1
ATOM 2691 O O . GLU A 1 341 ? -20.019 -13.784 11.983 1.00 59.38 341 GLU A O 1
ATOM 2696 N N . ASP A 1 342 ? -21.634 -15.251 11.444 1.00 67.81 342 ASP A N 1
ATOM 2697 C CA . ASP A 1 342 ? -21.178 -15.458 10.062 1.00 67.81 342 ASP A CA 1
ATOM 2698 C C . ASP A 1 342 ? -21.053 -14.119 9.315 1.00 67.81 342 ASP A C 1
ATOM 2700 O O . ASP A 1 342 ? -22.046 -13.479 8.958 1.00 67.81 342 ASP A O 1
ATOM 2704 N N . PHE A 1 343 ? -19.811 -13.690 9.046 1.00 71.88 343 PHE A N 1
ATOM 2705 C CA . PHE A 1 343 ? -19.509 -12.424 8.363 1.00 71.88 343 PHE A CA 1
ATOM 2706 C C . PHE A 1 343 ? -20.282 -12.291 7.043 1.00 71.88 343 PHE A C 1
ATOM 2708 O O . PHE A 1 343 ? -20.763 -11.211 6.719 1.00 71.88 343 PHE A O 1
ATOM 2715 N N . VAL A 1 344 ? -20.452 -13.403 6.321 1.00 75.19 344 VAL A N 1
ATOM 2716 C CA . VAL A 1 344 ? -21.173 -13.473 5.041 1.00 75.19 344 VAL A CA 1
ATOM 2717 C C . VAL A 1 344 ? -22.662 -13.160 5.206 1.00 75.19 344 VAL A C 1
ATOM 2719 O O . VAL A 1 344 ? -23.225 -12.406 4.416 1.00 75.19 344 VAL A O 1
ATOM 2722 N N . GLN A 1 345 ? -23.307 -13.704 6.241 1.00 78.75 345 GLN A N 1
ATOM 2723 C CA . GLN A 1 345 ? -24.722 -13.448 6.509 1.00 78.75 345 GLN A CA 1
ATOM 2724 C C . GLN A 1 345 ? -24.943 -11.986 6.911 1.00 78.75 345 GLN A C 1
ATOM 2726 O O . GLN A 1 345 ? -25.866 -11.330 6.429 1.00 78.75 345 GLN A O 1
ATOM 2731 N N . ASN A 1 346 ? -24.052 -11.459 7.750 1.00 79.06 346 ASN A N 1
ATOM 2732 C CA . ASN A 1 346 ? -24.093 -10.075 8.202 1.00 79.06 346 ASN A CA 1
ATOM 2733 C C . ASN A 1 346 ? -23.828 -9.075 7.070 1.00 79.06 346 ASN A C 1
ATOM 2735 O O . ASN A 1 346 ? -24.463 -8.024 7.001 1.00 79.06 346 ASN A O 1
ATOM 2739 N N . GLU A 1 347 ? -22.934 -9.420 6.147 1.00 80.19 347 GLU A N 1
ATOM 2740 C CA . GLU A 1 347 ? -22.694 -8.650 4.931 1.00 80.19 347 GLU A CA 1
ATOM 2741 C C . GLU A 1 347 ? -23.940 -8.605 4.038 1.00 80.19 347 GLU A C 1
ATOM 2743 O O . GLU A 1 347 ? -24.357 -7.518 3.648 1.00 80.19 347 GLU A O 1
ATOM 2748 N N . ALA A 1 348 ? -24.590 -9.746 3.787 1.00 80.00 348 ALA A N 1
ATOM 2749 C CA . ALA A 1 348 ? -25.808 -9.799 2.975 1.00 80.00 348 ALA A CA 1
ATOM 2750 C C . ALA A 1 348 ? -26.940 -8.927 3.557 1.00 80.00 348 ALA A C 1
ATOM 2752 O O . ALA A 1 348 ? -27.648 -8.235 2.826 1.00 80.00 348 ALA A O 1
ATOM 2753 N N . LEU A 1 349 ? -27.079 -8.900 4.886 1.00 76.69 349 LEU A N 1
ATOM 2754 C CA . LEU A 1 349 ? -28.028 -8.019 5.574 1.00 76.69 349 LEU A CA 1
ATOM 2755 C C . LEU A 1 349 ? -27.649 -6.534 5.434 1.00 76.69 349 LEU A C 1
ATOM 2757 O O . LEU A 1 349 ? -28.523 -5.694 5.218 1.00 76.69 349 LEU A O 1
ATOM 2761 N N . ALA A 1 350 ? -26.355 -6.206 5.499 1.00 75.94 350 ALA A N 1
ATOM 2762 C CA . ALA A 1 350 ? -25.831 -4.849 5.303 1.00 75.94 350 ALA A CA 1
ATOM 2763 C C . ALA A 1 350 ? -25.903 -4.356 3.838 1.00 75.94 350 ALA A C 1
ATOM 2765 O O . ALA A 1 350 ? -25.752 -3.154 3.565 1.00 75.94 350 ALA A O 1
ATOM 2766 N N . GLU A 1 351 ? -26.114 -5.269 2.889 1.00 77.62 351 GLU A N 1
ATOM 2767 C CA . GLU A 1 351 ? -26.339 -4.985 1.469 1.00 77.62 351 GLU A CA 1
ATOM 2768 C C . GLU A 1 351 ? -27.819 -4.732 1.130 1.00 77.62 351 GLU A C 1
ATOM 2770 O O . GLU A 1 351 ? -28.105 -4.012 0.177 1.00 77.62 351 GLU A O 1
ATOM 2775 N N . GLY A 1 352 ? -28.762 -5.246 1.925 1.00 65.75 352 GLY A N 1
ATOM 2776 C CA . GLY A 1 352 ? -30.200 -5.257 1.617 1.00 65.75 352 GLY A CA 1
ATOM 2777 C C . GLY A 1 352 ? -30.985 -3.944 1.797 1.00 65.75 352 GLY A C 1
ATOM 2778 O O . GLY A 1 352 ? -32.207 -4.005 1.922 1.00 65.75 352 GLY A O 1
ATOM 2779 N N . GLY A 1 353 ? -30.351 -2.764 1.842 1.00 65.75 353 GLY A N 1
ATOM 2780 C CA . GLY A 1 353 ? -31.033 -1.496 2.167 1.00 65.75 353 GLY A CA 1
ATOM 2781 C C . GLY A 1 353 ? -30.436 -0.231 1.535 1.00 65.75 353 GLY A C 1
ATOM 2782 O O . GLY A 1 353 ? -29.338 -0.252 0.986 1.00 65.75 353 GLY A O 1
ATOM 2783 N N . THR A 1 354 ? -31.168 0.889 1.626 1.00 69.00 354 THR A N 1
ATOM 2784 C CA . THR A 1 354 ? -30.814 2.189 1.015 1.00 69.00 354 THR A CA 1
ATOM 2785 C C . THR A 1 354 ? -29.679 2.931 1.732 1.00 69.00 354 THR A C 1
ATOM 2787 O O . THR A 1 354 ? -28.844 3.524 1.057 1.00 69.00 354 THR A O 1
ATOM 2790 N N . SER A 1 355 ? -29.613 2.893 3.072 1.00 86.06 355 SER A N 1
ATOM 2791 C CA . SER A 1 355 ? -28.519 3.481 3.869 1.00 86.06 355 SER A CA 1
ATOM 2792 C C . SER A 1 355 ? -28.142 2.583 5.047 1.00 86.06 355 SER A C 1
ATOM 2794 O O . SER A 1 355 ? -28.976 2.239 5.887 1.00 86.06 355 SER A O 1
ATOM 2796 N N . LEU A 1 356 ? -26.860 2.228 5.116 1.00 90.00 356 LEU A N 1
ATOM 2797 C CA . LEU A 1 356 ? -26.249 1.492 6.216 1.00 90.00 356 LEU A CA 1
ATOM 2798 C C . LEU A 1 356 ? -26.260 2.318 7.501 1.00 90.00 356 LEU A C 1
ATOM 2800 O O . LEU A 1 356 ? -26.514 1.758 8.562 1.00 90.00 356 LEU A O 1
ATOM 2804 N N . LEU A 1 357 ? -26.050 3.634 7.412 1.00 89.94 357 LEU A N 1
ATOM 2805 C CA . LEU A 1 357 ? -26.097 4.522 8.572 1.00 89.94 357 LEU A CA 1
ATOM 2806 C C . LEU A 1 357 ? -27.469 4.513 9.254 1.00 89.94 357 LEU A C 1
ATOM 2808 O O . LEU A 1 357 ? -27.551 4.375 10.472 1.00 89.94 357 LEU A O 1
ATOM 2812 N N . GLN A 1 358 ? -28.548 4.608 8.473 1.00 89.56 358 GLN A N 1
ATOM 2813 C CA . GLN A 1 358 ? -29.912 4.517 9.007 1.00 89.56 358 GLN A CA 1
ATOM 2814 C C . GLN A 1 358 ? -30.189 3.140 9.617 1.00 89.56 358 GLN A C 1
ATOM 2816 O O . GLN A 1 358 ? -30.875 3.028 10.633 1.00 89.56 358 GLN A O 1
ATOM 2821 N N . PHE A 1 359 ? -29.647 2.084 9.006 1.00 90.12 359 PHE A N 1
ATOM 2822 C CA . PHE A 1 359 ? -29.771 0.738 9.546 1.00 90.12 359 PHE A CA 1
ATOM 2823 C C . PHE A 1 359 ? -29.033 0.598 10.884 1.00 90.12 359 PHE A C 1
ATOM 2825 O O . PHE A 1 359 ? -29.625 0.106 11.840 1.00 90.12 359 PHE A O 1
ATOM 2832 N N . LEU A 1 360 ? -27.799 1.102 10.983 1.00 91.25 360 LEU A N 1
ATOM 2833 C CA . LEU A 1 360 ? -27.026 1.131 12.224 1.00 91.25 360 LEU A CA 1
ATOM 2834 C C . LEU A 1 360 ? -27.758 1.900 13.324 1.00 91.25 360 LEU A C 1
ATOM 2836 O O . LEU A 1 360 ? -27.871 1.387 14.433 1.00 91.25 360 LEU A O 1
ATOM 2840 N N . ASP A 1 361 ? -28.269 3.098 13.030 1.00 91.00 361 ASP A N 1
ATOM 2841 C CA . ASP A 1 361 ? -28.992 3.908 14.017 1.00 91.00 361 ASP A CA 1
ATOM 2842 C C . ASP A 1 361 ? -30.206 3.154 14.580 1.00 91.00 361 ASP A C 1
ATOM 2844 O O . ASP A 1 361 ? -30.397 3.082 15.794 1.00 91.00 361 ASP A O 1
ATOM 2848 N N . ARG A 1 362 ? -30.969 2.475 13.714 1.00 90.31 362 ARG A N 1
ATOM 2849 C CA . ARG A 1 362 ? -32.091 1.629 14.138 1.00 90.31 362 ARG A CA 1
ATOM 2850 C C . ARG A 1 362 ? -31.646 0.466 15.027 1.00 90.31 362 ARG A C 1
ATOM 2852 O O . ARG A 1 362 ? -32.307 0.182 16.022 1.00 90.31 362 ARG A O 1
ATOM 2859 N N . GLU A 1 363 ? -30.564 -0.226 14.678 1.00 89.94 363 GLU A N 1
ATOM 2860 C CA . GLU A 1 363 ? -30.063 -1.347 15.484 1.00 89.94 363 GLU A CA 1
ATOM 2861 C C . GLU A 1 363 ? -29.493 -0.879 16.834 1.00 89.94 363 GLU A C 1
ATOM 2863 O O . GLU A 1 363 ? -29.712 -1.541 17.848 1.00 89.94 363 GLU A O 1
ATOM 2868 N N . LEU A 1 364 ? -28.856 0.296 16.889 1.00 89.69 364 LEU A N 1
ATOM 2869 C CA . LEU A 1 364 ? -28.433 0.920 18.147 1.00 89.69 364 LEU A CA 1
ATOM 2870 C C . LEU A 1 364 ? -29.636 1.300 19.022 1.00 89.69 364 LEU A C 1
ATOM 2872 O O . LEU A 1 364 ? -29.624 1.033 20.220 1.00 89.69 364 LEU A O 1
ATOM 2876 N N . GLN A 1 365 ? -30.707 1.850 18.443 1.00 91.06 365 GLN A N 1
ATOM 2877 C CA . GLN A 1 365 ? -31.933 2.158 19.189 1.00 91.06 365 GLN A CA 1
ATOM 2878 C C . GLN A 1 365 ? -32.615 0.898 19.737 1.00 91.06 365 GLN A C 1
ATOM 2880 O O . GLN A 1 365 ? -33.053 0.888 20.888 1.00 91.06 365 GLN A O 1
ATOM 2885 N N . LYS A 1 366 ? -32.682 -0.184 18.949 1.00 90.00 366 LYS A N 1
ATOM 2886 C CA . LYS A 1 366 ? -33.181 -1.486 19.423 1.00 90.00 366 LYS A CA 1
ATOM 2887 C C . LYS A 1 366 ? -32.356 -2.004 20.595 1.00 90.00 366 LYS A C 1
ATOM 2889 O O . LYS A 1 366 ? -32.925 -2.446 21.592 1.00 90.00 366 LYS A O 1
ATOM 2894 N N . GLN A 1 367 ? -31.032 -1.900 20.498 1.00 88.94 367 GLN A N 1
ATOM 2895 C CA . GLN A 1 367 ? -30.117 -2.285 21.566 1.00 88.94 367 GLN A CA 1
ATOM 2896 C C . GLN A 1 367 ? -30.363 -1.460 22.839 1.00 88.94 367 GLN A C 1
ATOM 2898 O O . GLN A 1 367 ? -30.472 -2.035 23.921 1.00 88.94 367 GLN A O 1
ATOM 2903 N N . GLU A 1 368 ? -30.500 -0.137 22.724 1.00 87.44 368 GLU A N 1
ATOM 2904 C CA . GLU A 1 368 ? -30.800 0.758 23.851 1.00 87.44 368 GLU A CA 1
ATOM 2905 C C . GLU A 1 368 ? -32.161 0.434 24.504 1.00 87.44 368 GLU A C 1
ATOM 2907 O O . GLU A 1 368 ? -32.319 0.593 25.715 1.00 87.44 368 GLU A O 1
ATOM 2912 N N . GLN A 1 369 ? -33.120 -0.084 23.729 1.00 90.19 369 GLN A N 1
ATOM 2913 C CA . GLN A 1 369 ? -34.436 -0.546 24.194 1.00 90.19 369 GLN A CA 1
ATOM 2914 C C . GLN A 1 369 ? -34.445 -1.999 24.710 1.00 90.19 369 GLN A C 1
ATOM 2916 O O . GLN A 1 369 ? -35.487 -2.472 25.163 1.00 90.19 369 GLN A O 1
ATOM 2921 N N . GLY A 1 370 ? -33.318 -2.717 24.648 1.00 85.81 370 GLY A N 1
ATOM 2922 C CA . GLY A 1 370 ? -33.221 -4.119 25.069 1.00 85.81 370 GLY A CA 1
ATOM 2923 C C . GLY A 1 370 ? -33.899 -5.120 24.125 1.00 85.81 370 GLY A C 1
ATOM 2924 O O . GLY A 1 370 ? -34.220 -6.229 24.545 1.00 85.81 370 GLY A O 1
ATOM 2925 N N . GLN A 1 371 ? -34.144 -4.737 22.870 1.00 89.12 371 GLN A N 1
ATOM 2926 C CA . GLN A 1 371 ? -34.699 -5.610 21.832 1.00 89.12 371 GLN A CA 1
ATOM 2927 C C . GLN A 1 371 ? -33.595 -6.423 21.143 1.00 89.12 371 GLN A C 1
ATOM 2929 O O . GLN A 1 371 ? -32.418 -6.074 21.217 1.00 89.12 371 GLN A O 1
ATOM 2934 N N . GLU A 1 372 ? -33.970 -7.494 20.436 1.00 86.06 372 GLU A N 1
ATOM 2935 C CA . GLU A 1 372 ? -33.035 -8.213 19.568 1.00 86.06 372 GLU A CA 1
ATOM 2936 C C . GLU A 1 372 ? -32.526 -7.294 18.451 1.00 86.06 372 GLU A C 1
ATOM 2938 O O . GLU A 1 372 ? -33.300 -6.636 17.748 1.00 86.06 372 GLU A O 1
ATOM 2943 N N . TYR A 1 373 ? -31.207 -7.253 18.304 1.00 86.38 373 TYR A N 1
ATOM 2944 C CA . TYR A 1 373 ? -30.508 -6.421 17.336 1.00 86.38 373 TYR A CA 1
ATOM 2945 C C . TYR A 1 373 ? -29.344 -7.196 16.721 1.00 86.38 373 TYR A C 1
ATOM 2947 O O . TYR A 1 373 ? -28.843 -8.169 17.292 1.00 86.38 373 TYR A O 1
ATOM 2955 N N . MET A 1 374 ? -28.889 -6.739 15.560 1.00 85.06 374 MET A N 1
ATOM 2956 C CA . MET A 1 374 ? -27.736 -7.307 14.870 1.00 85.06 374 MET A CA 1
ATOM 2957 C C . MET A 1 374 ? -26.430 -6.917 15.580 1.00 85.06 374 MET A C 1
ATOM 2959 O O . MET A 1 374 ? -25.931 -5.803 15.415 1.00 85.06 374 MET A O 1
ATOM 2963 N N . LYS A 1 375 ? -25.842 -7.841 16.349 1.00 85.50 375 LYS A N 1
ATOM 2964 C CA . LYS A 1 375 ? -24.637 -7.583 17.163 1.00 85.50 375 LYS A CA 1
ATOM 2965 C C . LYS A 1 375 ? -23.405 -7.218 16.341 1.00 85.50 375 LYS A C 1
ATOM 2967 O O . LYS A 1 375 ? -22.571 -6.446 16.805 1.00 85.50 375 LYS A O 1
ATOM 2972 N N . ALA A 1 376 ? -23.296 -7.748 15.125 1.00 85.88 376 ALA A N 1
ATOM 2973 C CA . ALA A 1 376 ? -22.164 -7.471 14.250 1.00 85.88 376 ALA A CA 1
ATOM 2974 C C . ALA A 1 376 ? -22.122 -6.016 13.753 1.00 85.88 376 ALA A C 1
ATOM 2976 O O . ALA A 1 376 ? -21.038 -5.485 13.535 1.00 85.88 376 ALA A O 1
ATOM 2977 N N . LEU A 1 377 ? -23.269 -5.350 13.585 1.00 87.25 377 LEU A N 1
ATOM 2978 C CA . LEU A 1 377 ? -23.320 -4.048 12.914 1.00 87.25 377 LEU A CA 1
ATOM 2979 C C . LEU A 1 377 ? -22.676 -2.906 13.729 1.00 87.25 377 LEU A C 1
ATOM 2981 O O . LEU A 1 377 ? -21.911 -2.140 13.145 1.00 87.25 377 LEU A O 1
ATOM 2985 N N . PRO A 1 378 ? -22.892 -2.794 15.055 1.00 90.75 378 PRO A N 1
ATOM 2986 C CA . PRO A 1 378 ? -22.138 -1.863 15.897 1.00 90.75 378 PRO A CA 1
ATOM 2987 C C . PRO A 1 378 ? -20.661 -2.242 16.076 1.00 90.75 378 PRO A C 1
ATOM 2989 O O . PRO A 1 378 ? -19.868 -1.405 16.504 1.00 90.75 378 PRO A O 1
ATOM 2992 N N . HIS A 1 379 ? -20.272 -3.487 15.792 1.00 92.38 379 HIS A N 1
ATOM 2993 C CA . HIS A 1 379 ? -18.932 -3.980 16.091 1.00 92.38 379 HIS A CA 1
ATOM 2994 C C . HIS A 1 379 ? -17.879 -3.338 15.174 1.00 92.38 379 HIS A C 1
ATOM 2996 O O . HIS A 1 379 ? -17.935 -3.453 13.945 1.00 92.38 379 HIS A O 1
ATOM 3002 N N . ILE A 1 380 ? -16.860 -2.698 15.762 1.00 93.69 380 ILE A N 1
ATOM 3003 C CA . ILE A 1 380 ? -15.882 -1.908 14.993 1.00 93.69 380 ILE A CA 1
ATOM 3004 C C . ILE A 1 380 ? -15.092 -2.798 14.035 1.00 93.69 380 ILE A C 1
ATOM 3006 O O . ILE A 1 380 ? -14.878 -2.431 12.883 1.00 93.69 380 ILE A O 1
ATOM 3010 N N . GLU A 1 381 ? -14.678 -3.986 14.480 1.00 92.69 381 GLU A N 1
ATOM 3011 C CA . GLU A 1 381 ? -13.915 -4.905 13.627 1.00 92.69 381 GLU A CA 1
ATOM 3012 C C . GLU A 1 381 ? -14.713 -5.330 12.387 1.00 92.69 381 GLU A C 1
ATOM 3014 O O . GLU A 1 381 ? -14.136 -5.473 11.310 1.00 92.69 381 GLU A O 1
ATOM 3019 N N . PHE A 1 382 ? -16.036 -5.497 12.517 1.00 91.75 382 PHE A N 1
ATOM 3020 C CA . PHE A 1 382 ? -16.898 -5.858 11.394 1.00 91.75 382 PHE A CA 1
ATOM 3021 C C . PHE A 1 382 ? -16.952 -4.715 10.383 1.00 91.75 382 PHE A C 1
ATOM 3023 O O . PHE A 1 382 ? -16.650 -4.928 9.211 1.00 91.75 382 PHE A O 1
ATOM 3030 N N . LEU A 1 383 ? -17.250 -3.494 10.839 1.00 93.94 383 LEU A N 1
ATOM 3031 C CA . LEU A 1 383 ? -17.320 -2.318 9.972 1.00 93.94 383 LEU A CA 1
ATOM 3032 C C . LEU A 1 383 ? -15.974 -2.002 9.299 1.00 93.94 383 LEU A C 1
ATOM 3034 O O . LEU A 1 383 ? -15.952 -1.667 8.117 1.00 93.94 383 LEU A O 1
ATOM 3038 N N . VAL A 1 384 ? -14.847 -2.153 10.007 1.00 95.56 384 VAL A N 1
ATOM 3039 C CA . VAL A 1 384 ? -13.504 -1.964 9.430 1.00 95.56 384 VAL A CA 1
ATOM 3040 C C . VAL A 1 384 ? -13.196 -3.037 8.384 1.00 95.56 384 VAL A C 1
ATOM 3042 O O . VAL A 1 384 ? -12.723 -2.698 7.303 1.00 95.56 384 VAL A O 1
ATOM 3045 N N . LYS A 1 385 ? -13.496 -4.316 8.651 1.00 93.31 385 LYS A N 1
ATOM 3046 C CA . LYS A 1 385 ? -13.341 -5.398 7.658 1.00 93.31 385 LYS A CA 1
ATOM 3047 C C . LYS A 1 385 ? -14.238 -5.191 6.442 1.00 93.31 385 LYS A C 1
ATOM 3049 O O . LYS A 1 385 ? -13.815 -5.446 5.317 1.00 93.31 385 LYS A O 1
ATOM 3054 N N . TYR A 1 386 ? -15.463 -4.725 6.662 1.00 92.94 386 TYR A N 1
ATOM 3055 C CA . TYR A 1 386 ? -16.410 -4.437 5.596 1.00 92.94 386 TYR A CA 1
ATOM 3056 C C . TYR A 1 386 ? -15.936 -3.269 4.721 1.00 92.94 386 TYR A C 1
ATOM 3058 O O . TYR A 1 386 ? -15.966 -3.375 3.495 1.00 92.94 386 TYR A O 1
ATOM 3066 N N . LEU A 1 387 ? -15.413 -2.203 5.337 1.00 95.50 387 LEU A N 1
ATOM 3067 C CA . LEU A 1 387 ? -14.786 -1.086 4.630 1.00 95.50 387 LEU A CA 1
ATOM 3068 C C . LEU A 1 387 ? -13.576 -1.544 3.803 1.00 95.50 387 LEU A C 1
ATOM 3070 O O . LEU A 1 387 ? -13.503 -1.216 2.623 1.00 95.50 387 LEU A O 1
ATOM 3074 N N . ASP A 1 388 ? -12.664 -2.315 4.407 1.00 94.75 388 ASP A N 1
ATOM 3075 C CA . ASP A 1 388 ? -11.452 -2.857 3.768 1.00 94.75 388 ASP A CA 1
ATOM 3076 C C . ASP A 1 388 ? -11.828 -3.679 2.526 1.00 94.75 388 ASP A C 1
ATOM 3078 O O . ASP A 1 388 ? -11.363 -3.396 1.427 1.00 94.75 388 ASP A O 1
ATOM 3082 N N . LYS A 1 389 ? -12.776 -4.617 2.666 1.00 93.75 389 LYS A N 1
ATOM 3083 C CA . LYS A 1 389 ? -13.256 -5.459 1.561 1.00 93.75 389 LYS A CA 1
ATOM 3084 C C . LYS A 1 389 ? -13.861 -4.638 0.421 1.00 93.75 389 LYS A C 1
ATOM 3086 O O . LYS A 1 389 ? -13.501 -4.833 -0.737 1.00 93.75 389 LYS A O 1
ATOM 3091 N N . LYS A 1 390 ? -14.784 -3.719 0.723 1.00 94.31 390 LYS A N 1
ATOM 3092 C CA . LYS A 1 390 ? -15.435 -2.904 -0.316 1.00 94.31 390 LYS A CA 1
ATOM 3093 C C . LYS A 1 390 ? -14.449 -1.948 -0.989 1.00 94.31 390 LYS A C 1
ATOM 3095 O O . LYS A 1 390 ? -14.563 -1.726 -2.190 1.00 94.31 390 LYS A O 1
ATOM 3100 N N . ALA A 1 391 ? -13.476 -1.418 -0.250 1.00 94.69 391 ALA A N 1
ATOM 3101 C CA . ALA A 1 391 ? -12.429 -0.578 -0.817 1.00 94.69 391 ALA A CA 1
ATOM 3102 C C . ALA A 1 391 ? -11.466 -1.384 -1.704 1.00 94.69 391 ALA A C 1
ATOM 3104 O O . ALA A 1 391 ? -11.134 -0.923 -2.792 1.00 94.69 391 ALA A O 1
ATOM 3105 N N . CYS A 1 392 ? -11.080 -2.600 -1.297 1.00 92.62 392 CYS A N 1
ATOM 3106 C CA . CYS A 1 392 ? -10.287 -3.514 -2.122 1.00 92.62 392 CYS A CA 1
ATOM 3107 C C . CYS A 1 392 ? -10.955 -3.797 -3.468 1.00 92.62 392 CYS A C 1
ATOM 3109 O O . CYS A 1 392 ? -10.290 -3.662 -4.488 1.00 92.62 392 CYS A O 1
ATOM 3111 N N . ASN A 1 393 ? -12.264 -4.064 -3.489 1.00 92.31 393 ASN A N 1
ATOM 3112 C CA . ASN A 1 393 ? -12.996 -4.249 -4.745 1.00 92.31 393 ASN A CA 1
ATOM 3113 C C . ASN A 1 393 ? -12.890 -3.017 -5.662 1.00 92.31 393 ASN A C 1
ATOM 3115 O O . ASN A 1 393 ? -12.687 -3.159 -6.862 1.00 92.31 393 ASN A O 1
ATOM 3119 N N . VAL A 1 394 ? -12.989 -1.802 -5.109 1.00 92.19 394 VAL A N 1
ATOM 3120 C CA . VAL A 1 394 ? -12.807 -0.563 -5.887 1.00 92.19 394 VAL A CA 1
ATOM 3121 C C . VAL A 1 394 ? -11.383 -0.471 -6.442 1.00 92.19 394 VAL A C 1
ATOM 3123 O O . VAL A 1 394 ? -11.209 -0.142 -7.610 1.00 92.19 394 VAL A O 1
ATOM 3126 N N . PHE A 1 395 ? -10.360 -0.788 -5.643 1.00 90.62 395 PHE A N 1
ATOM 3127 C CA . PHE A 1 395 ? -8.967 -0.766 -6.104 1.00 90.62 395 PHE A CA 1
ATOM 3128 C C . PHE A 1 395 ? -8.697 -1.796 -7.204 1.00 90.62 395 PHE A C 1
ATOM 3130 O O . PHE A 1 395 ? -8.025 -1.475 -8.181 1.00 90.62 395 PHE A O 1
ATOM 3137 N N . GLU A 1 396 ? -9.244 -3.003 -7.065 1.00 90.06 396 GLU A N 1
ATOM 3138 C CA . GLU A 1 396 ? -9.161 -4.063 -8.071 1.00 90.06 396 GLU A CA 1
ATOM 3139 C C . GLU A 1 396 ? -9.866 -3.660 -9.367 1.00 90.06 396 GLU A C 1
ATOM 3141 O O . GLU A 1 396 ? -9.316 -3.860 -10.446 1.00 90.06 396 GLU A O 1
ATOM 3146 N N . ASN A 1 397 ? -11.039 -3.029 -9.278 1.00 89.88 397 ASN A N 1
ATOM 3147 C CA . ASN A 1 397 ? -11.765 -2.575 -10.459 1.00 89.88 397 ASN A CA 1
ATOM 3148 C C . ASN A 1 397 ? -11.023 -1.450 -11.206 1.00 89.88 397 ASN A C 1
ATOM 3150 O O . ASN A 1 397 ? -10.998 -1.470 -12.437 1.00 89.88 397 ASN A O 1
ATOM 3154 N N . ILE A 1 398 ? -10.375 -0.512 -10.495 1.00 88.06 398 ILE A N 1
ATOM 3155 C CA . ILE A 1 398 ? -9.490 0.489 -11.123 1.00 88.06 398 ILE A CA 1
ATOM 3156 C C . ILE A 1 398 ? -8.330 -0.225 -11.821 1.00 88.06 398 ILE A C 1
ATOM 3158 O O . ILE A 1 398 ? -8.066 0.033 -12.991 1.00 88.06 398 ILE A O 1
ATOM 3162 N N . ALA A 1 399 ? -7.662 -1.158 -11.135 1.00 87.50 399 ALA A N 1
ATOM 3163 C CA . ALA A 1 399 ? -6.523 -1.876 -11.702 1.00 87.50 399 ALA A CA 1
ATOM 3164 C C . ALA A 1 399 ? -6.922 -2.659 -12.961 1.00 87.50 399 ALA A C 1
ATOM 3166 O O . ALA A 1 399 ? -6.238 -2.580 -13.975 1.00 87.50 399 ALA A O 1
ATOM 3167 N N . GLU A 1 400 ? -8.063 -3.352 -12.941 1.00 88.38 400 GLU A N 1
ATOM 3168 C CA . GLU A 1 400 ? -8.590 -4.073 -14.103 1.00 88.38 400 GLU A CA 1
ATOM 3169 C C . GLU A 1 400 ? -9.011 -3.142 -15.249 1.00 88.38 400 GLU A C 1
ATOM 3171 O O . GLU A 1 400 ? -8.891 -3.526 -16.415 1.00 88.38 400 GLU A O 1
ATOM 3176 N N . ALA A 1 401 ? -9.473 -1.922 -14.962 1.00 86.38 401 ALA A N 1
ATOM 3177 C CA . ALA A 1 401 ? -9.763 -0.934 -15.997 1.00 86.38 401 ALA A CA 1
ATOM 3178 C C . ALA A 1 401 ? -8.476 -0.458 -16.692 1.00 86.38 401 ALA A C 1
ATOM 3180 O O . ALA A 1 401 ? -8.376 -0.543 -17.917 1.00 86.38 401 ALA A O 1
ATOM 3181 N N . GLU A 1 402 ? -7.460 -0.077 -15.917 1.00 86.44 402 GLU A N 1
ATOM 3182 C CA . GLU A 1 402 ? -6.150 0.351 -16.428 1.00 86.44 402 GLU A CA 1
ATOM 3183 C C . GLU A 1 402 ? -5.413 -0.782 -17.162 1.00 86.44 402 GLU A C 1
ATOM 3185 O O . GLU A 1 402 ? -4.790 -0.584 -18.206 1.00 86.44 402 GLU A O 1
ATOM 3190 N N . LYS A 1 403 ? -5.550 -2.018 -16.673 1.00 88.50 403 LYS A N 1
ATOM 3191 C CA . LYS A 1 403 ? -4.974 -3.224 -17.280 1.00 88.50 403 LYS A CA 1
ATOM 3192 C C . LYS A 1 403 ? -5.472 -3.468 -18.703 1.00 88.50 403 LYS A C 1
ATOM 3194 O O . LYS A 1 403 ? -4.710 -3.971 -19.525 1.00 88.50 403 LYS A O 1
ATOM 3199 N N . ARG A 1 404 ? -6.712 -3.081 -19.035 1.00 86.25 404 ARG A N 1
ATOM 3200 C CA . ARG A 1 404 ? -7.233 -3.129 -20.421 1.00 86.25 404 ARG A CA 1
ATOM 3201 C C . ARG A 1 404 ? -6.537 -2.126 -21.342 1.00 86.25 404 ARG A C 1
ATOM 3203 O O . ARG A 1 404 ? -6.549 -2.311 -22.561 1.00 86.25 404 ARG A O 1
ATOM 3210 N N . GLY A 1 405 ? -5.955 -1.079 -20.762 1.00 87.19 405 GLY A N 1
ATOM 3211 C CA . GLY A 1 405 ? -5.166 -0.069 -21.453 1.00 87.19 405 GLY A CA 1
ATOM 3212 C C . GLY A 1 405 ? -3.719 -0.485 -21.729 1.00 87.19 405 GLY A C 1
ATOM 3213 O O . GLY A 1 405 ? -3.025 0.230 -22.448 1.00 87.19 405 GLY A O 1
ATOM 3214 N N . VAL A 1 406 ? -3.263 -1.627 -21.207 1.00 91.81 406 VAL A N 1
ATOM 3215 C CA . VAL A 1 406 ? -1.928 -2.171 -21.478 1.00 91.81 406 VAL A CA 1
ATOM 3216 C C . VAL A 1 406 ? -1.992 -3.129 -22.658 1.00 91.81 406 VAL A C 1
ATOM 3218 O O . VAL A 1 406 ? -2.714 -4.129 -22.620 1.00 91.81 406 VAL A O 1
ATOM 3221 N N . ARG A 1 407 ? -1.217 -2.852 -23.708 1.00 91.88 407 ARG A N 1
ATOM 3222 C CA . ARG A 1 407 ? -1.144 -3.708 -24.898 1.00 91.88 407 ARG A CA 1
ATOM 3223 C C . ARG A 1 407 ? 0.298 -3.967 -25.299 1.00 91.88 407 ARG A C 1
ATOM 3225 O O . ARG A 1 407 ? 1.163 -3.126 -25.105 1.00 91.88 407 ARG A O 1
ATOM 3232 N N . PHE A 1 408 ? 0.548 -5.144 -25.860 1.00 92.81 408 PHE A N 1
ATOM 3233 C CA . PHE A 1 408 ? 1.822 -5.435 -26.507 1.00 92.81 408 PHE A CA 1
ATOM 3234 C C . PHE A 1 408 ? 1.664 -5.256 -28.013 1.00 92.81 408 PHE A C 1
ATOM 3236 O O . PHE A 1 408 ? 0.786 -5.881 -28.613 1.00 92.81 408 PHE A O 1
ATOM 3243 N N . GLY A 1 409 ? 2.510 -4.407 -28.591 1.00 89.94 409 GLY A N 1
ATOM 3244 C CA . GLY A 1 409 ? 2.620 -4.212 -30.030 1.00 89.94 409 GLY A CA 1
ATOM 3245 C C . GLY A 1 409 ? 3.273 -5.406 -30.728 1.00 89.94 409 GLY A C 1
ATOM 3246 O O . GLY A 1 409 ? 3.600 -6.432 -30.118 1.00 89.94 409 GLY A O 1
ATOM 3247 N N . GLN A 1 410 ? 3.481 -5.278 -32.038 1.00 90.62 410 GLN A N 1
ATOM 3248 C CA . GLN A 1 410 ? 4.149 -6.318 -32.813 1.00 90.62 410 GLN A CA 1
ATOM 3249 C C . GLN A 1 410 ? 5.627 -6.430 -32.411 1.00 90.62 410 GLN A C 1
ATOM 3251 O O . GLN A 1 410 ? 6.382 -5.464 -32.472 1.00 90.62 410 GLN A O 1
ATOM 3256 N N . ALA A 1 411 ? 6.046 -7.636 -32.023 1.00 91.56 411 ALA A N 1
ATOM 3257 C CA . ALA A 1 411 ? 7.431 -7.913 -31.670 1.00 91.56 411 ALA A CA 1
ATOM 3258 C C . ALA A 1 411 ? 8.340 -7.918 -32.910 1.00 91.56 411 ALA A C 1
ATOM 3260 O O . ALA A 1 411 ? 7.985 -8.487 -33.946 1.00 91.56 411 ALA A O 1
ATOM 3261 N N . THR A 1 412 ? 9.535 -7.349 -32.765 1.00 91.81 412 THR A N 1
ATOM 3262 C CA . THR A 1 412 ? 10.629 -7.446 -33.741 1.00 91.81 412 THR A CA 1
ATOM 3263 C C . THR A 1 412 ? 11.638 -8.479 -33.257 1.00 91.81 412 THR A C 1
ATOM 3265 O O . THR A 1 412 ? 12.151 -8.370 -32.139 1.00 91.81 412 THR A O 1
ATOM 3268 N N . GLU A 1 413 ? 11.928 -9.491 -34.073 1.00 92.12 413 GLU A N 1
ATOM 3269 C CA . GLU A 1 413 ? 12.975 -10.463 -33.767 1.00 92.12 413 GLU A CA 1
ATOM 3270 C C . GLU A 1 413 ? 14.345 -9.885 -34.122 1.00 92.12 413 GLU A C 1
ATOM 3272 O O . GLU A 1 413 ? 14.577 -9.418 -35.227 1.00 92.12 413 GLU A O 1
ATOM 3277 N N . ILE A 1 414 ? 15.276 -9.932 -33.179 1.00 93.12 414 ILE A N 1
ATOM 3278 C CA . ILE A 1 414 ? 16.645 -9.465 -33.352 1.00 93.12 414 ILE A CA 1
ATOM 3279 C C . ILE A 1 414 ? 17.545 -10.692 -33.352 1.00 93.12 414 ILE A C 1
ATOM 3281 O O . ILE A 1 414 ? 17.831 -11.268 -32.300 1.00 93.12 414 ILE A O 1
ATOM 3285 N N . SER A 1 415 ? 18.005 -11.091 -34.536 1.00 92.56 415 SER A N 1
ATOM 3286 C CA . SER A 1 415 ? 18.973 -12.175 -34.696 1.00 92.56 415 SER A CA 1
ATOM 3287 C C . SER A 1 415 ? 20.145 -11.755 -35.572 1.00 92.56 415 SER A C 1
ATOM 3289 O O . SER A 1 415 ? 19.992 -11.059 -36.575 1.00 92.56 415 SER A O 1
ATOM 3291 N N . ILE A 1 416 ? 21.327 -12.230 -35.183 1.00 92.06 416 ILE A N 1
ATOM 3292 C CA . ILE A 1 416 ? 22.600 -12.019 -35.882 1.00 92.06 416 ILE A CA 1
ATOM 3293 C C . ILE A 1 416 ? 23.166 -13.332 -36.449 1.00 92.06 416 ILE A C 1
ATOM 3295 O O . ILE A 1 416 ? 24.321 -13.380 -36.858 1.00 92.06 416 ILE A O 1
ATOM 3299 N N . GLY A 1 417 ? 22.378 -14.418 -36.437 1.00 87.00 417 GLY A N 1
ATOM 3300 C CA . GLY A 1 417 ? 22.806 -15.750 -36.892 1.00 87.00 417 GLY A CA 1
ATOM 3301 C C . GLY A 1 417 ? 23.829 -16.450 -35.982 1.00 87.00 417 GLY A C 1
ATOM 3302 O O . GLY A 1 417 ? 24.302 -17.538 -36.304 1.00 87.00 417 GLY A O 1
ATOM 3303 N N . GLU A 1 418 ? 24.167 -15.853 -34.839 1.00 90.00 418 GLU A N 1
ATOM 3304 C CA . GLU A 1 418 ? 25.107 -16.368 -33.844 1.00 90.00 418 GLU A CA 1
ATOM 3305 C C . GLU A 1 418 ? 24.550 -16.150 -32.430 1.00 90.00 418 GLU A C 1
ATOM 3307 O O . GLU A 1 418 ? 23.592 -15.405 -32.230 1.00 90.00 418 GLU A O 1
ATOM 3312 N N . LYS A 1 419 ? 25.152 -16.803 -31.433 1.00 93.19 419 LYS A N 1
ATOM 3313 C CA . LYS A 1 419 ? 24.852 -16.560 -30.027 1.00 93.19 419 LYS A CA 1
ATOM 3314 C C . LYS A 1 419 ? 25.233 -15.132 -29.630 1.00 93.19 419 LYS A C 1
ATOM 3316 O O . LYS A 1 419 ? 26.349 -14.671 -29.870 1.00 93.19 419 LYS A O 1
ATOM 3321 N N . ILE A 1 420 ? 24.288 -14.458 -28.995 1.00 94.50 420 ILE A N 1
ATOM 3322 C CA . ILE A 1 420 ? 24.384 -13.107 -28.463 1.00 94.50 420 ILE A CA 1
ATOM 3323 C C . ILE A 1 420 ? 25.015 -13.176 -27.075 1.00 94.50 420 ILE A C 1
ATOM 3325 O O . ILE A 1 420 ? 24.511 -13.850 -26.176 1.00 94.50 420 ILE A O 1
ATOM 3329 N N . TRP A 1 421 ? 26.113 -12.449 -26.892 1.00 94.69 421 TRP A N 1
ATOM 3330 C CA . TRP A 1 421 ? 26.828 -12.377 -25.621 1.00 94.69 421 TRP A CA 1
ATOM 3331 C C . TRP A 1 421 ? 26.436 -11.155 -24.789 1.00 94.69 421 TRP A C 1
ATOM 3333 O O . TRP A 1 421 ? 26.243 -11.271 -23.578 1.00 94.69 421 TRP A O 1
ATOM 3343 N N . LYS A 1 422 ? 26.306 -9.987 -25.425 1.00 94.44 422 LYS A N 1
ATOM 3344 C CA . LYS A 1 422 ? 25.942 -8.722 -24.771 1.00 94.44 422 LYS A CA 1
ATOM 3345 C C . LYS A 1 422 ? 24.899 -7.979 -25.589 1.00 94.44 422 LYS A C 1
ATOM 3347 O O . LYS A 1 422 ? 24.888 -8.090 -26.814 1.00 94.44 422 LYS A O 1
ATOM 3352 N N . HIS A 1 423 ? 24.044 -7.236 -24.901 1.00 95.25 423 HIS A N 1
ATOM 3353 C CA . HIS A 1 423 ? 23.016 -6.407 -25.509 1.00 95.25 423 HIS A CA 1
ATOM 3354 C C . HIS A 1 423 ? 22.681 -5.211 -24.618 1.00 95.25 423 HIS A C 1
ATOM 3356 O O . HIS A 1 423 ? 22.887 -5.274 -23.408 1.00 95.25 423 HIS A O 1
ATOM 3362 N N . ASP A 1 424 ? 22.155 -4.154 -25.224 1.00 95.75 424 ASP A N 1
ATOM 3363 C CA . ASP A 1 424 ? 21.573 -2.996 -24.543 1.00 95.75 424 ASP A CA 1
ATOM 3364 C C . ASP A 1 424 ? 20.496 -2.380 -25.448 1.00 95.75 424 ASP A C 1
ATOM 3366 O O . ASP A 1 424 ? 20.516 -2.590 -26.665 1.00 95.75 424 ASP A O 1
ATOM 3370 N N . VAL A 1 425 ? 19.558 -1.629 -24.874 1.00 96.00 425 VAL A N 1
ATOM 3371 C CA . VAL A 1 425 ? 18.466 -0.983 -25.612 1.00 96.00 425 VAL A CA 1
ATOM 3372 C C . VAL A 1 425 ? 18.262 0.450 -25.144 1.00 96.00 425 VAL A C 1
ATOM 3374 O O . VAL A 1 425 ? 18.225 0.747 -23.952 1.00 96.00 425 VAL A O 1
ATOM 3377 N N . LEU A 1 426 ? 18.073 1.349 -26.103 1.00 95.50 426 LEU A N 1
ATOM 3378 C CA . LEU A 1 426 ? 17.721 2.733 -25.853 1.00 95.50 426 LEU A CA 1
ATOM 3379 C C . LEU A 1 426 ? 16.534 3.151 -26.710 1.00 95.50 426 LEU A C 1
ATOM 3381 O O . LEU A 1 426 ? 16.625 3.151 -27.929 1.00 95.50 426 LEU A O 1
ATOM 3385 N N . LEU A 1 427 ? 15.463 3.613 -26.076 1.00 94.69 427 LEU A N 1
ATOM 3386 C CA . LEU A 1 427 ? 14.400 4.344 -26.745 1.00 94.69 427 LEU A CA 1
ATOM 3387 C C . LEU A 1 427 ? 14.762 5.829 -26.859 1.00 94.69 427 LEU A C 1
ATOM 3389 O O . LEU A 1 427 ? 15.238 6.448 -25.905 1.00 94.69 427 LEU A O 1
ATOM 3393 N N . CYS A 1 428 ? 14.524 6.415 -28.021 1.00 92.44 428 CYS A N 1
ATOM 3394 C CA . CYS A 1 428 ? 14.527 7.848 -28.278 1.00 92.44 428 CYS A CA 1
ATOM 3395 C C . CYS A 1 428 ? 13.144 8.256 -28.789 1.00 92.44 428 CYS A C 1
ATOM 3397 O O . CYS A 1 428 ? 12.459 7.451 -29.410 1.00 92.44 42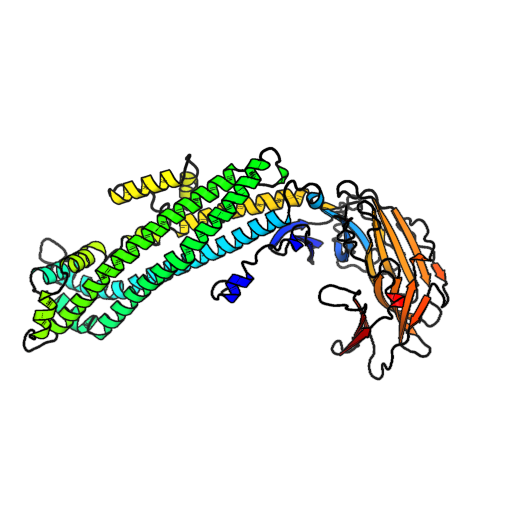8 CYS A O 1
ATOM 3399 N N . ALA A 1 429 ? 12.745 9.495 -28.526 1.00 88.56 429 ALA A N 1
ATOM 3400 C CA . ALA A 1 429 ? 11.484 10.049 -29.001 1.00 88.56 429 ALA A CA 1
ATOM 3401 C C . ALA A 1 429 ? 11.788 11.338 -29.776 1.00 88.56 429 ALA A C 1
ATOM 3403 O O . ALA A 1 429 ? 11.930 12.396 -29.165 1.00 88.56 429 ALA A O 1
ATOM 3404 N N . PRO A 1 430 ? 11.998 11.266 -31.104 1.00 85.75 430 PRO A N 1
ATOM 3405 C CA . PRO A 1 430 ? 12.161 12.460 -31.932 1.00 85.75 430 PRO A CA 1
ATOM 3406 C C . PRO A 1 430 ? 10.911 13.353 -31.936 1.00 85.75 430 PRO A C 1
ATOM 3408 O O . PRO A 1 430 ? 11.019 14.554 -32.177 1.00 85.75 430 PRO A O 1
ATOM 3411 N N . SER A 1 431 ? 9.738 12.764 -31.691 1.00 85.69 431 SER A N 1
ATOM 3412 C CA . SER A 1 431 ? 8.455 13.441 -31.508 1.00 85.69 431 SER A CA 1
ATOM 3413 C C . SER A 1 431 ? 7.536 12.598 -30.617 1.00 85.69 431 SER A C 1
ATOM 3415 O O . SER A 1 431 ? 7.774 11.406 -30.425 1.00 85.69 431 SER A O 1
ATOM 3417 N N . ASP A 1 432 ? 6.427 13.181 -30.165 1.00 80.75 432 ASP A N 1
ATOM 3418 C CA . ASP A 1 432 ? 5.406 12.505 -29.343 1.00 80.75 432 ASP A CA 1
ATOM 3419 C C . ASP A 1 432 ? 4.659 11.373 -30.085 1.00 80.75 432 ASP A C 1
ATOM 3421 O O . ASP A 1 432 ? 3.867 10.639 -29.497 1.00 80.75 432 ASP A O 1
ATOM 3425 N N . SER A 1 433 ? 4.884 11.234 -31.396 1.00 86.31 433 SER A N 1
ATOM 3426 C CA . SER A 1 433 ? 4.233 10.245 -32.271 1.00 86.31 433 SER A CA 1
ATOM 3427 C C . SER A 1 433 ? 5.210 9.259 -32.908 1.00 86.31 433 SER A C 1
ATOM 3429 O O . SER A 1 433 ? 4.791 8.394 -33.673 1.00 86.31 433 SER A O 1
ATOM 3431 N N . LEU A 1 434 ? 6.507 9.359 -32.607 1.00 90.88 434 LEU A N 1
ATOM 3432 C CA . LEU A 1 434 ? 7.525 8.480 -33.168 1.00 90.88 434 LEU A CA 1
ATOM 3433 C C . LEU A 1 434 ? 8.486 8.029 -32.071 1.00 90.88 434 LEU A C 1
ATOM 3435 O O . LEU A 1 434 ? 9.228 8.828 -31.506 1.00 90.88 434 LEU A O 1
ATOM 3439 N N . GLY A 1 435 ? 8.503 6.726 -31.806 1.00 92.38 435 GLY A N 1
ATOM 3440 C CA . GLY A 1 435 ? 9.515 6.085 -30.979 1.00 92.38 435 GLY A CA 1
ATOM 3441 C C . GLY A 1 435 ? 10.597 5.452 -31.847 1.00 92.38 435 GLY A C 1
ATOM 3442 O O . GLY A 1 435 ? 10.297 4.676 -32.750 1.00 92.38 435 GLY A O 1
ATOM 3443 N N . GLU A 1 436 ? 11.864 5.737 -31.562 1.00 94.44 436 GLU A N 1
ATOM 3444 C CA . GLU A 1 436 ? 13.009 5.088 -32.201 1.00 94.44 436 GLU A CA 1
ATOM 3445 C C . GLU A 1 436 ? 13.808 4.299 -31.162 1.00 94.44 436 GLU A C 1
ATOM 3447 O O . GLU A 1 436 ? 14.509 4.854 -30.314 1.00 94.44 436 GLU A O 1
ATOM 3452 N N . ALA A 1 437 ? 13.682 2.979 -31.210 1.00 95.44 437 ALA A N 1
ATOM 3453 C CA . ALA A 1 437 ? 14.363 2.055 -30.325 1.00 95.44 437 ALA A CA 1
ATOM 3454 C C . ALA A 1 437 ? 15.650 1.543 -30.971 1.00 95.44 437 ALA A C 1
ATOM 3456 O O . ALA A 1 437 ? 15.632 0.889 -32.011 1.00 95.44 437 ALA A O 1
ATOM 3457 N N . ILE A 1 438 ? 16.778 1.799 -30.326 1.00 95.88 438 ILE A N 1
ATOM 3458 C CA . ILE A 1 438 ? 18.101 1.411 -30.792 1.00 95.88 438 ILE A CA 1
ATOM 3459 C C . ILE A 1 438 ? 18.573 0.259 -29.913 1.00 95.88 438 ILE A C 1
ATOM 3461 O O . ILE A 1 438 ? 18.779 0.430 -28.713 1.00 95.88 438 ILE A O 1
ATOM 3465 N N . THR A 1 439 ? 18.739 -0.921 -30.502 1.00 96.88 439 THR A N 1
ATOM 3466 C CA . THR A 1 439 ? 19.243 -2.109 -29.805 1.00 96.88 439 THR A CA 1
ATOM 3467 C C . THR A 1 439 ? 20.653 -2.421 -30.278 1.00 96.88 439 THR A C 1
ATOM 3469 O O . THR A 1 439 ? 20.887 -2.608 -31.471 1.00 96.88 439 THR A O 1
ATOM 3472 N N . ALA A 1 440 ? 21.597 -2.484 -29.345 1.00 96.88 440 ALA A N 1
ATOM 3473 C CA . ALA A 1 440 ? 22.969 -2.893 -29.608 1.00 96.88 440 ALA A CA 1
ATOM 3474 C C . ALA A 1 440 ? 23.162 -4.352 -29.193 1.00 96.88 440 ALA A C 1
ATOM 3476 O O . ALA A 1 440 ? 22.690 -4.757 -28.134 1.00 96.88 440 ALA A O 1
ATOM 3477 N N . VAL A 1 441 ? 23.868 -5.137 -30.007 1.00 96.31 441 VAL A N 1
ATOM 3478 C CA . VAL A 1 441 ? 24.087 -6.573 -29.796 1.00 96.31 441 VAL A CA 1
ATOM 3479 C C . VAL A 1 441 ? 25.523 -6.946 -30.160 1.00 96.31 441 VAL A C 1
ATOM 3481 O O . VAL A 1 441 ? 26.027 -6.544 -31.205 1.00 96.31 441 VAL A O 1
ATOM 3484 N N . VAL A 1 442 ? 26.185 -7.754 -29.331 1.00 96.31 442 VAL A N 1
ATOM 3485 C CA . VAL A 1 442 ? 27.542 -8.270 -29.588 1.00 96.31 442 VAL A CA 1
ATOM 3486 C C . VAL A 1 442 ? 27.522 -9.802 -29.617 1.00 96.31 442 VAL A C 1
ATOM 3488 O O . VAL A 1 442 ? 27.030 -10.410 -28.658 1.00 96.31 442 VAL A O 1
ATOM 3491 N N . PRO A 1 443 ? 28.057 -10.444 -30.674 1.00 95.12 443 PRO A N 1
ATOM 3492 C CA . PRO A 1 443 ? 28.158 -11.899 -30.761 1.00 95.12 443 PRO A CA 1
ATOM 3493 C C . PRO A 1 443 ? 29.208 -12.467 -29.797 1.00 95.12 443 PRO A C 1
ATOM 3495 O O . PRO A 1 443 ? 30.166 -11.796 -29.409 1.00 95.12 443 PRO A O 1
ATOM 3498 N N . GLU A 1 444 ? 29.056 -13.736 -29.424 1.00 93.56 444 GLU A N 1
ATOM 3499 C CA . GLU A 1 444 ? 29.955 -14.406 -28.481 1.00 93.56 444 GLU A CA 1
ATOM 3500 C C . GLU A 1 444 ? 31.334 -14.728 -29.070 1.00 93.56 444 GLU A C 1
ATOM 3502 O O . GLU A 1 444 ? 32.344 -14.575 -28.378 1.00 93.56 444 GLU A O 1
ATOM 3507 N N . ARG A 1 445 ? 31.394 -15.150 -30.338 1.00 92.88 445 ARG A N 1
ATOM 3508 C CA . ARG A 1 445 ? 32.635 -15.530 -31.031 1.00 92.88 445 ARG A CA 1
ATOM 3509 C C . ARG A 1 445 ? 33.378 -14.318 -31.578 1.00 92.88 445 ARG A C 1
ATOM 3511 O O . ARG A 1 445 ? 34.603 -14.289 -31.524 1.00 92.88 445 ARG A O 1
ATOM 3518 N N . SER A 1 446 ? 32.651 -13.319 -32.079 1.00 92.56 446 SER A N 1
ATOM 3519 C CA . SER A 1 446 ? 33.219 -12.138 -32.749 1.00 92.56 446 SER A CA 1
ATOM 3520 C C . SER A 1 446 ? 33.060 -10.868 -31.910 1.00 92.56 446 SER A C 1
ATOM 3522 O O . SER A 1 446 ? 32.416 -9.906 -32.323 1.00 92.56 446 SER A O 1
ATOM 3524 N N . LYS A 1 447 ? 33.678 -10.840 -30.722 1.00 94.19 447 LYS A N 1
ATOM 3525 C CA . LYS A 1 447 ? 33.593 -9.723 -29.754 1.00 94.19 447 LYS A CA 1
ATOM 3526 C C . LYS A 1 447 ? 34.239 -8.409 -30.216 1.00 94.19 447 LYS A C 1
ATOM 3528 O O . LYS A 1 447 ? 34.451 -7.514 -29.410 1.00 94.19 447 LYS A O 1
ATOM 3533 N N . ASN A 1 448 ? 34.577 -8.283 -31.490 1.00 94.12 448 ASN A N 1
ATOM 3534 C CA . ASN A 1 448 ? 35.011 -7.049 -32.131 1.00 94.12 448 ASN A CA 1
ATOM 3535 C C . ASN A 1 448 ? 33.933 -6.454 -33.053 1.00 94.12 448 ASN A C 1
ATOM 3537 O O . ASN A 1 448 ? 34.209 -5.467 -33.724 1.00 94.12 448 ASN A O 1
ATOM 3541 N N . ILE A 1 449 ? 32.735 -7.044 -33.123 1.00 95.25 449 ILE A N 1
ATOM 3542 C CA . ILE A 1 449 ? 31.613 -6.543 -33.926 1.00 95.25 449 ILE A CA 1
ATOM 3543 C C . ILE A 1 449 ? 30.478 -6.111 -32.997 1.00 95.25 449 ILE A C 1
ATOM 3545 O O . ILE A 1 449 ? 30.117 -6.844 -32.078 1.00 95.25 449 ILE A O 1
ATOM 3549 N N . VAL A 1 450 ? 29.885 -4.948 -33.263 1.00 96.38 450 VAL A N 1
ATOM 3550 C CA . VAL A 1 450 ? 28.620 -4.507 -32.656 1.00 96.38 450 VAL A CA 1
ATOM 3551 C C . VAL A 1 450 ? 27.561 -4.433 -33.742 1.00 96.38 450 VAL A C 1
ATOM 3553 O O . VAL A 1 450 ? 27.730 -3.689 -34.699 1.00 96.38 450 VAL A O 1
ATOM 3556 N N . TYR A 1 451 ? 26.460 -5.157 -33.592 1.00 96.00 451 TYR A N 1
ATOM 3557 C CA . TYR A 1 451 ? 25.275 -4.973 -34.422 1.00 96.00 451 TYR A CA 1
ATOM 3558 C C . TYR A 1 451 ? 24.346 -3.951 -33.779 1.00 96.00 451 TYR A C 1
ATOM 3560 O O . TYR A 1 451 ? 24.082 -4.011 -32.580 1.00 96.00 451 TYR A O 1
ATOM 3568 N N . LEU A 1 452 ? 23.862 -3.016 -34.583 1.00 96.19 452 LEU A N 1
ATOM 3569 C CA . LEU A 1 452 ? 22.924 -1.976 -34.199 1.00 96.19 452 LEU A CA 1
ATOM 3570 C C . LEU A 1 452 ? 21.633 -2.192 -34.976 1.00 96.19 452 LEU A C 1
ATOM 3572 O O . LEU A 1 452 ? 21.671 -2.333 -36.196 1.00 96.19 452 LEU A O 1
ATOM 3576 N N . PHE A 1 453 ? 20.513 -2.209 -34.264 1.00 95.88 453 PHE A N 1
ATOM 3577 C CA . PHE A 1 453 ? 19.168 -2.324 -34.811 1.00 95.88 453 PHE A CA 1
ATOM 3578 C C . PHE A 1 453 ? 18.395 -1.063 -34.438 1.00 95.88 453 PHE A C 1
ATOM 3580 O O . PHE A 1 453 ? 18.163 -0.822 -33.256 1.00 95.88 453 PHE A O 1
ATOM 3587 N N . GLN A 1 454 ? 18.017 -0.262 -35.425 1.00 95.06 454 GLN A N 1
ATOM 3588 C CA . GLN A 1 454 ? 17.187 0.930 -35.272 1.00 95.06 454 GLN A CA 1
ATOM 3589 C C . GLN A 1 454 ? 15.758 0.563 -35.648 1.00 95.06 454 GLN A C 1
ATOM 3591 O O . GLN A 1 454 ? 15.465 0.338 -36.817 1.00 95.06 454 GLN A O 1
ATOM 3596 N N . THR A 1 455 ? 14.887 0.441 -34.653 1.00 95.00 455 THR A N 1
ATOM 3597 C CA . THR A 1 455 ? 13.477 0.098 -34.838 1.00 95.00 455 THR A CA 1
ATOM 3598 C C . THR A 1 455 ? 12.622 1.331 -34.606 1.00 95.00 455 THR A C 1
ATOM 3600 O O . THR A 1 455 ? 12.540 1.828 -33.484 1.00 95.00 455 THR A O 1
ATOM 3603 N N . SER A 1 456 ? 11.990 1.820 -35.664 1.00 94.75 456 SER A N 1
ATOM 3604 C CA . SER A 1 456 ? 11.057 2.940 -35.626 1.00 94.75 456 SER A CA 1
ATOM 3605 C C . SER A 1 456 ? 9.631 2.427 -35.468 1.00 94.75 456 SER A C 1
ATOM 3607 O O . SER A 1 456 ? 9.224 1.482 -36.145 1.00 94.75 456 SER A O 1
ATOM 3609 N N . VAL A 1 457 ? 8.881 3.059 -34.572 1.00 93.38 457 VAL A N 1
ATOM 3610 C CA . VAL A 1 457 ? 7.495 2.727 -34.252 1.00 93.38 457 VAL A CA 1
ATOM 3611 C C . VAL A 1 457 ? 6.694 4.019 -34.217 1.00 93.38 457 VAL A C 1
ATOM 3613 O O . VAL A 1 457 ? 6.945 4.884 -33.376 1.00 93.38 457 VAL A O 1
ATOM 3616 N N . GLU A 1 458 ? 5.740 4.157 -35.133 1.00 93.31 458 GLU A N 1
ATOM 3617 C CA . GLU A 1 458 ? 4.767 5.246 -35.084 1.00 93.31 458 GLU A CA 1
ATOM 3618 C C . GLU A 1 458 ? 3.748 4.970 -33.975 1.00 93.31 458 GLU A C 1
ATOM 3620 O O . GLU A 1 458 ? 3.285 3.841 -33.803 1.00 93.31 458 GLU A O 1
ATOM 3625 N N . ILE A 1 459 ? 3.423 6.002 -33.201 1.00 90.31 459 ILE A N 1
ATOM 3626 C CA . ILE A 1 459 ? 2.536 5.927 -32.044 1.00 90.31 459 ILE A CA 1
ATOM 3627 C C . ILE A 1 459 ? 1.356 6.859 -32.295 1.00 90.31 459 ILE A C 1
ATOM 3629 O O . ILE A 1 459 ? 1.502 8.080 -32.328 1.00 90.31 459 ILE A O 1
ATOM 3633 N N . THR A 1 460 ? 0.165 6.283 -32.442 1.00 88.06 460 THR A N 1
ATOM 3634 C CA . THR A 1 460 ? -1.080 7.039 -32.624 1.00 88.06 460 THR A CA 1
ATOM 3635 C C . THR A 1 460 ? -1.997 6.794 -31.437 1.00 88.06 460 THR A C 1
ATOM 3637 O O . THR A 1 460 ? -2.406 5.663 -31.185 1.00 88.06 460 THR A O 1
ATOM 3640 N N . ASN A 1 461 ? -2.334 7.852 -30.692 1.00 83.69 461 ASN A N 1
ATOM 3641 C CA . ASN A 1 461 ? -3.150 7.772 -29.471 1.00 83.69 461 ASN A CA 1
ATOM 3642 C C . ASN A 1 461 ? -2.615 6.732 -28.461 1.00 83.69 461 ASN A C 1
ATOM 3644 O O . ASN A 1 461 ? -3.374 5.991 -27.841 1.00 83.69 461 ASN A O 1
ATOM 3648 N N . GLY A 1 462 ? -1.292 6.633 -28.322 1.00 83.69 462 GLY A N 1
ATOM 3649 C CA . GLY A 1 462 ? -0.648 5.674 -27.422 1.00 83.69 462 GLY A CA 1
ATOM 3650 C C . GLY A 1 462 ? -0.672 4.215 -27.875 1.00 83.69 462 GLY A C 1
ATOM 3651 O O . GLY A 1 462 ? -0.379 3.352 -27.057 1.00 83.69 462 GLY A O 1
ATOM 3652 N N . LEU A 1 463 ? -1.035 3.928 -29.129 1.00 89.69 463 LEU A N 1
ATOM 3653 C CA . LEU A 1 463 ? -0.899 2.606 -29.744 1.00 89.69 463 LEU A CA 1
ATOM 3654 C C . LEU A 1 463 ? 0.266 2.603 -30.727 1.00 89.69 463 LEU A C 1
ATOM 3656 O O . LEU A 1 463 ? 0.331 3.480 -31.591 1.00 89.69 463 LEU A O 1
ATOM 3660 N N . SER A 1 464 ? 1.132 1.602 -30.615 1.00 91.44 464 SER A N 1
ATOM 3661 C CA . SER A 1 464 ? 2.205 1.355 -31.571 1.00 91.44 464 SER A CA 1
ATOM 3662 C C . SER A 1 464 ? 1.672 0.709 -32.849 1.00 91.44 464 SER A C 1
ATOM 3664 O O . SER A 1 464 ? 0.909 -0.260 -32.809 1.00 91.44 464 SER A O 1
ATOM 3666 N N . ASP A 1 465 ? 2.090 1.238 -33.998 1.00 91.94 465 ASP A N 1
ATOM 3667 C CA . ASP A 1 465 ? 1.909 0.579 -35.290 1.00 91.94 465 ASP A CA 1
ATOM 3668 C C . ASP A 1 465 ? 3.026 -0.458 -35.538 1.00 91.94 465 ASP A C 1
ATOM 3670 O O . ASP A 1 465 ? 3.869 -0.753 -34.683 1.00 91.94 465 ASP A O 1
ATOM 3674 N N . THR A 1 466 ? 3.019 -1.050 -36.725 1.00 90.12 466 THR A N 1
ATOM 3675 C CA . THR A 1 466 ? 3.975 -2.052 -37.170 1.00 90.12 466 THR A CA 1
ATOM 3676 C C . THR A 1 466 ? 5.391 -1.466 -37.163 1.00 90.12 466 THR A C 1
ATOM 3678 O O . THR A 1 466 ? 5.644 -0.481 -37.860 1.00 90.12 466 THR A O 1
ATOM 3681 N N . PRO A 1 467 ? 6.336 -2.070 -36.421 1.00 92.12 467 PRO A N 1
ATOM 3682 C CA . PRO A 1 467 ? 7.704 -1.584 -36.368 1.00 92.12 467 PRO A CA 1
ATOM 3683 C C . PRO A 1 467 ? 8.394 -1.730 -37.726 1.00 92.12 467 PRO A C 1
ATOM 3685 O O . PRO A 1 467 ? 8.240 -2.739 -38.419 1.00 92.12 467 PRO A O 1
ATOM 3688 N N . PHE A 1 468 ? 9.223 -0.748 -38.063 1.00 93.31 468 PHE A N 1
ATOM 3689 C CA . PHE A 1 468 ? 10.167 -0.823 -39.172 1.00 93.31 468 PHE A CA 1
ATOM 3690 C C . PHE A 1 468 ? 11.594 -0.817 -38.629 1.00 93.31 468 PHE A C 1
ATOM 3692 O O . PHE A 1 468 ? 11.957 0.070 -37.858 1.00 93.31 468 PHE A O 1
ATOM 3699 N N . THR A 1 469 ? 12.413 -1.786 -39.040 1.00 95.12 469 THR A N 1
ATOM 3700 C CA . THR A 1 469 ? 13.766 -1.956 -38.497 1.00 95.12 469 THR A CA 1
ATOM 3701 C C . THR A 1 469 ? 14.828 -1.810 -39.573 1.00 95.12 469 THR A C 1
ATOM 3703 O O . THR A 1 469 ? 14.796 -2.476 -40.609 1.00 95.12 469 THR A O 1
ATOM 3706 N N . LEU A 1 470 ? 15.819 -0.976 -39.283 1.00 95.38 470 LEU A N 1
ATOM 3707 C CA . LEU A 1 470 ? 17.085 -0.910 -39.993 1.00 95.38 470 LEU A CA 1
ATOM 3708 C C . LEU A 1 470 ? 18.183 -1.560 -39.144 1.00 95.38 470 LEU A C 1
ATOM 3710 O O . LEU A 1 470 ? 18.140 -1.488 -37.916 1.00 95.38 470 LEU A O 1
ATOM 3714 N N . ALA A 1 471 ? 19.182 -2.179 -39.765 1.00 95.56 471 ALA A N 1
ATOM 3715 C CA . ALA A 1 471 ? 20.287 -2.797 -39.046 1.00 95.56 471 ALA A CA 1
ATOM 3716 C C . ALA A 1 471 ? 21.634 -2.654 -39.761 1.00 95.56 471 ALA A C 1
ATOM 3718 O O . ALA A 1 471 ? 21.707 -2.588 -40.989 1.00 95.56 471 ALA A O 1
ATOM 3719 N N . ILE A 1 472 ? 22.710 -2.647 -38.973 1.00 95.88 472 ILE A N 1
ATOM 3720 C CA . ILE A 1 472 ? 24.093 -2.689 -39.458 1.00 95.88 472 ILE A CA 1
ATOM 3721 C C . ILE A 1 472 ? 25.027 -3.278 -38.400 1.00 95.88 472 ILE A C 1
ATOM 3723 O O . ILE A 1 472 ? 24.861 -3.055 -37.203 1.00 95.88 472 ILE A O 1
ATOM 3727 N N . GLY A 1 473 ? 26.029 -4.034 -38.833 1.00 94.81 473 GLY A N 1
ATOM 3728 C CA . GLY A 1 473 ? 27.170 -4.447 -38.028 1.00 94.81 473 GLY A CA 1
ATOM 3729 C C . GLY A 1 473 ? 28.331 -3.471 -38.183 1.00 94.81 473 GLY A C 1
ATOM 3730 O O . GLY A 1 473 ? 28.683 -3.087 -39.291 1.00 94.81 473 GLY A O 1
ATOM 3731 N N . VAL A 1 474 ? 28.965 -3.101 -37.080 1.00 95.44 474 VAL A N 1
ATOM 3732 C CA . VAL A 1 474 ? 30.164 -2.265 -37.036 1.00 95.44 474 VAL A CA 1
ATOM 3733 C C . VAL A 1 474 ? 31.307 -3.122 -36.520 1.00 95.44 474 VAL A C 1
ATOM 3735 O O . VAL A 1 474 ? 31.309 -3.514 -35.350 1.00 95.44 474 VAL A O 1
ATOM 3738 N N . ARG A 1 475 ? 32.274 -3.436 -37.384 1.00 95.62 475 ARG A N 1
ATOM 3739 C CA . ARG A 1 475 ? 33.500 -4.127 -36.980 1.00 95.62 475 ARG A CA 1
ATOM 3740 C C . ARG A 1 475 ? 34.530 -3.104 -36.524 1.00 95.62 475 ARG A C 1
ATOM 3742 O O . ARG A 1 475 ? 34.910 -2.210 -37.275 1.00 95.62 475 ARG A O 1
ATOM 3749 N N . LEU A 1 476 ? 34.980 -3.270 -35.286 1.00 93.88 476 LEU A N 1
ATOM 3750 C CA . LEU A 1 476 ? 36.061 -2.494 -34.699 1.00 93.88 476 LEU A CA 1
ATOM 3751 C C . LEU A 1 476 ? 37.419 -2.923 -35.286 1.00 93.88 476 LEU A C 1
ATOM 3753 O O . LEU A 1 476 ? 37.568 -4.084 -35.693 1.00 93.88 476 LEU A O 1
ATOM 3757 N N . PRO A 1 477 ? 38.426 -2.029 -35.273 1.00 92.31 477 PRO A N 1
ATOM 3758 C CA . PRO A 1 477 ? 39.762 -2.324 -35.780 1.00 92.31 477 PRO A CA 1
ATOM 3759 C C . PRO A 1 477 ? 40.384 -3.586 -35.170 1.00 92.31 477 PRO A C 1
ATOM 3761 O O . PRO A 1 477 ? 40.075 -3.992 -34.046 1.00 92.31 477 PRO A O 1
ATOM 3764 N N . ALA A 1 478 ? 41.308 -4.203 -35.908 1.00 87.75 478 ALA A N 1
ATOM 3765 C CA . ALA A 1 478 ? 42.017 -5.391 -35.444 1.00 87.75 478 ALA A CA 1
ATOM 3766 C C . ALA A 1 478 ? 42.725 -5.147 -34.094 1.00 87.75 478 ALA A C 1
ATOM 3768 O O . ALA A 1 478 ? 43.318 -4.092 -33.867 1.00 87.75 478 ALA A O 1
ATOM 3769 N N . GLY A 1 479 ? 42.668 -6.139 -33.200 1.00 88.12 479 GLY A N 1
ATOM 3770 C CA . GLY A 1 479 ? 43.242 -6.052 -31.851 1.00 88.12 479 GLY A CA 1
ATOM 3771 C C . GLY A 1 479 ? 42.364 -5.325 -30.823 1.00 88.12 479 GLY A C 1
ATOM 3772 O O . GLY A 1 479 ? 42.821 -5.096 -29.704 1.00 88.12 479 GLY A O 1
ATOM 3773 N N . VAL A 1 480 ? 41.119 -4.971 -31.172 1.00 92.94 480 VAL A N 1
ATOM 3774 C CA . VAL A 1 480 ? 40.116 -4.409 -30.253 1.00 92.94 480 VAL A CA 1
ATOM 3775 C C . VAL A 1 480 ? 39.067 -5.470 -29.916 1.00 92.94 480 VAL A C 1
ATOM 3777 O O . VAL A 1 480 ? 38.462 -6.064 -30.804 1.00 92.94 480 VAL A O 1
ATOM 3780 N N . THR A 1 481 ? 38.834 -5.709 -28.626 1.00 94.94 481 THR A N 1
ATOM 3781 C CA . THR A 1 481 ? 37.826 -6.657 -28.125 1.00 94.94 481 THR A CA 1
ATOM 3782 C C . THR A 1 481 ? 36.904 -5.973 -27.127 1.00 94.94 481 THR A C 1
ATOM 3784 O O . THR A 1 481 ? 37.368 -5.364 -26.168 1.00 94.94 481 THR A O 1
ATOM 3787 N N . ILE A 1 482 ? 35.597 -6.103 -27.310 1.00 96.50 482 ILE A N 1
ATOM 3788 C CA . ILE A 1 482 ? 34.576 -5.500 -26.453 1.00 96.50 482 ILE A CA 1
ATOM 3789 C C . ILE A 1 482 ? 34.457 -6.296 -25.150 1.00 96.50 482 ILE A C 1
ATOM 3791 O O . ILE A 1 482 ? 34.394 -7.526 -25.148 1.00 96.50 482 ILE A O 1
ATOM 3795 N N . ILE A 1 483 ? 34.415 -5.570 -24.036 1.00 95.06 483 ILE A N 1
ATOM 3796 C CA . ILE A 1 483 ? 34.203 -6.073 -22.674 1.00 95.06 483 ILE A CA 1
ATOM 3797 C C . ILE A 1 483 ? 32.770 -5.776 -22.224 1.00 95.06 483 ILE A C 1
ATOM 3799 O O . ILE A 1 483 ? 32.112 -6.634 -21.636 1.00 95.06 483 ILE A O 1
ATOM 3803 N N . ASP A 1 484 ? 32.292 -4.563 -22.493 1.00 95.50 484 ASP A N 1
ATOM 3804 C CA . ASP A 1 484 ? 30.938 -4.136 -22.155 1.00 95.50 484 ASP A CA 1
ATOM 3805 C C . ASP A 1 484 ? 30.496 -2.967 -23.035 1.00 95.50 484 ASP A C 1
ATOM 3807 O O . ASP A 1 484 ? 31.331 -2.335 -23.684 1.00 95.50 484 ASP A O 1
ATOM 3811 N N . LEU A 1 485 ? 29.202 -2.660 -23.050 1.00 95.75 485 LEU A N 1
ATOM 3812 C CA . LEU A 1 485 ? 28.646 -1.553 -23.827 1.00 95.75 485 LEU A CA 1
ATOM 3813 C C . LEU A 1 485 ? 27.499 -0.868 -23.085 1.00 95.75 485 LEU A C 1
ATOM 3815 O O . LEU A 1 485 ? 26.875 -1.475 -22.223 1.00 95.75 485 LEU A O 1
ATOM 3819 N N . GLY A 1 486 ? 27.238 0.392 -23.425 1.00 94.38 486 GLY A N 1
ATOM 3820 C CA . GLY A 1 486 ? 26.115 1.147 -22.881 1.00 94.38 486 GLY A CA 1
ATOM 3821 C C . GLY A 1 486 ? 25.834 2.421 -23.672 1.00 94.38 486 GLY A C 1
ATOM 3822 O O . GLY A 1 486 ? 26.762 3.097 -24.134 1.00 94.38 486 GLY A O 1
ATOM 3823 N N . PHE A 1 487 ? 24.559 2.761 -23.853 1.00 94.00 487 PHE A N 1
ATOM 3824 C CA . PHE A 1 487 ? 24.181 3.973 -24.586 1.00 94.00 487 PHE A CA 1
ATOM 3825 C C . PHE A 1 487 ? 24.421 5.254 -23.781 1.00 94.00 487 PHE A C 1
ATOM 3827 O O . PHE A 1 487 ? 23.858 5.447 -22.703 1.00 94.00 487 PHE A O 1
ATOM 3834 N N . LEU A 1 488 ? 25.175 6.195 -24.360 1.00 90.56 488 LEU A N 1
ATOM 3835 C CA . LEU A 1 488 ? 25.333 7.535 -23.791 1.00 90.56 488 LEU A CA 1
ATOM 3836 C C . LEU A 1 488 ? 24.093 8.387 -24.059 1.00 90.56 488 LEU A C 1
ATOM 3838 O O . LEU A 1 488 ? 23.504 8.952 -23.143 1.00 90.56 488 LEU A O 1
ATOM 3842 N N . ASN A 1 489 ? 23.673 8.446 -25.317 1.00 87.50 489 ASN A N 1
ATOM 3843 C CA . ASN A 1 489 ? 22.530 9.224 -25.784 1.00 87.50 489 ASN A CA 1
ATOM 3844 C C . ASN A 1 489 ? 21.980 8.609 -27.078 1.00 87.50 489 ASN A C 1
ATOM 3846 O O . ASN A 1 489 ? 22.483 7.581 -27.535 1.00 87.50 489 ASN A O 1
ATOM 3850 N N . GLY A 1 490 ? 20.980 9.256 -27.684 1.00 87.00 490 GLY A N 1
ATOM 3851 C CA . GLY A 1 490 ? 20.366 8.833 -28.952 1.00 87.00 490 GLY A CA 1
ATOM 3852 C C . GLY A 1 490 ? 21.259 8.961 -30.191 1.00 87.00 490 GLY A C 1
ATOM 3853 O O . GLY A 1 490 ? 20.799 8.749 -31.304 1.00 87.00 490 GLY A O 1
ATOM 3854 N N . LYS A 1 491 ? 22.536 9.326 -30.022 1.00 89.56 491 LYS A N 1
ATOM 3855 C CA . LYS A 1 491 ? 23.494 9.526 -31.119 1.00 89.56 491 LYS A CA 1
ATOM 3856 C C . LYS A 1 491 ? 24.761 8.683 -30.985 1.00 89.56 491 LYS A C 1
ATOM 3858 O O . LYS A 1 491 ? 25.492 8.535 -31.970 1.00 89.56 491 LYS A O 1
ATOM 3863 N N . SER A 1 492 ? 25.071 8.204 -29.778 1.00 92.00 492 SER A N 1
ATOM 3864 C CA . SER A 1 492 ? 26.363 7.600 -29.448 1.00 92.00 492 SER A CA 1
ATOM 3865 C C . SER A 1 492 ? 26.223 6.408 -28.503 1.00 92.00 492 SER A C 1
ATOM 3867 O O . SER A 1 492 ? 25.573 6.494 -27.459 1.00 92.00 492 SER A O 1
ATOM 3869 N N . LEU A 1 493 ? 26.896 5.312 -28.845 1.00 94.81 493 LEU A N 1
ATOM 3870 C CA . LEU A 1 493 ? 27.075 4.134 -27.999 1.00 94.81 493 LEU A CA 1
ATOM 3871 C C . LEU A 1 493 ? 28.506 4.135 -27.461 1.00 94.81 493 LEU A C 1
ATOM 3873 O O . LEU A 1 493 ? 29.441 4.456 -28.194 1.00 94.81 493 LEU A O 1
ATOM 3877 N N . LEU A 1 494 ? 28.691 3.779 -26.195 1.00 95.62 494 LEU A N 1
ATOM 3878 C CA . LEU A 1 494 ? 30.013 3.587 -25.613 1.00 95.62 494 LEU A CA 1
ATOM 3879 C C . LEU A 1 494 ? 30.290 2.093 -25.476 1.00 95.62 494 LEU A C 1
ATOM 3881 O O . LEU A 1 494 ? 29.433 1.340 -25.025 1.00 95.62 494 LEU A O 1
ATOM 3885 N N . ALA A 1 495 ? 31.497 1.674 -25.837 1.00 95.94 495 ALA A N 1
ATOM 3886 C CA . ALA A 1 495 ? 31.988 0.318 -25.667 1.00 95.94 495 ALA A CA 1
ATOM 3887 C C . ALA A 1 495 ? 33.280 0.346 -24.844 1.00 95.94 495 ALA A C 1
ATOM 3889 O O . ALA A 1 495 ? 34.279 0.950 -25.239 1.00 95.94 495 ALA A O 1
ATOM 3890 N N . LEU A 1 496 ? 33.279 -0.326 -23.698 1.00 95.88 496 LEU A N 1
ATOM 3891 C CA . LEU A 1 496 ? 34.498 -0.618 -22.958 1.00 95.88 496 LEU A CA 1
ATOM 3892 C C . LEU A 1 496 ? 35.247 -1.720 -23.706 1.00 95.88 496 LEU A C 1
ATOM 3894 O O . LEU A 1 496 ? 34.729 -2.826 -23.850 1.00 95.88 496 LEU A O 1
ATOM 3898 N N . CYS A 1 497 ? 36.467 -1.438 -24.151 1.00 94.88 497 CYS A N 1
ATOM 3899 C CA . CYS A 1 497 ? 37.249 -2.359 -24.964 1.00 94.88 497 CYS A CA 1
ATOM 3900 C C . CYS A 1 497 ? 38.602 -2.689 -24.325 1.00 94.88 497 CYS A C 1
ATOM 3902 O O . CYS A 1 497 ? 39.243 -1.840 -23.703 1.00 94.88 497 CYS A O 1
ATOM 3904 N N . HIS A 1 498 ? 39.053 -3.923 -24.531 1.00 93.75 498 HIS A N 1
ATOM 3905 C CA . HIS A 1 498 ? 40.447 -4.327 -24.428 1.00 93.75 498 HIS A CA 1
ATOM 3906 C C . HIS A 1 498 ? 41.145 -4.060 -25.762 1.00 93.75 498 HIS A C 1
ATOM 3908 O O . HIS A 1 498 ? 40.619 -4.431 -26.812 1.00 93.75 498 HIS A O 1
ATOM 3914 N N . ILE A 1 499 ? 42.320 -3.439 -25.719 1.00 90.75 499 ILE A N 1
ATOM 3915 C CA . ILE A 1 499 ? 43.141 -3.168 -26.900 1.00 90.75 499 ILE A CA 1
ATOM 3916 C C . ILE A 1 499 ? 44.494 -3.849 -26.690 1.00 90.75 499 ILE A C 1
ATOM 3918 O O . ILE A 1 499 ? 45.105 -3.709 -25.632 1.00 90.75 499 ILE A O 1
ATOM 3922 N N . GLU A 1 500 ? 44.968 -4.597 -27.689 1.00 87.00 500 GLU A N 1
ATOM 3923 C CA . GLU A 1 500 ? 46.264 -5.297 -27.615 1.00 87.00 500 GLU A CA 1
ATOM 3924 C C . GLU A 1 500 ? 47.452 -4.332 -27.440 1.00 87.00 500 GLU A C 1
ATOM 3926 O O . GLU A 1 500 ? 48.472 -4.680 -26.843 1.00 87.00 500 GLU A O 1
ATOM 3931 N N . ARG A 1 501 ? 47.316 -3.104 -27.954 1.00 81.56 501 ARG A N 1
ATOM 3932 C CA . ARG A 1 501 ? 48.281 -2.002 -27.825 1.00 81.56 501 ARG A CA 1
ATOM 3933 C C . ARG A 1 501 ? 47.899 -1.070 -26.671 1.00 81.56 501 ARG A C 1
ATOM 3935 O O . ARG A 1 501 ? 46.733 -0.966 -26.313 1.00 81.56 501 ARG A O 1
ATOM 3942 N N . GLU A 1 502 ? 48.876 -0.357 -26.109 1.00 77.38 502 GLU A N 1
ATOM 3943 C CA . GLU A 1 502 ? 48.601 0.639 -25.063 1.00 77.38 502 GLU A CA 1
ATOM 3944 C C . GLU A 1 502 ? 47.777 1.825 -25.613 1.00 77.38 502 GLU A C 1
ATOM 3946 O O . GLU A 1 502 ? 48.100 2.326 -26.695 1.00 77.38 502 GLU A O 1
ATOM 3951 N N . PRO A 1 503 ? 46.750 2.313 -24.885 1.00 82.00 503 PRO A N 1
ATOM 3952 C CA . PRO A 1 503 ? 46.292 1.848 -23.571 1.00 82.00 503 PRO A CA 1
ATOM 3953 C C . PRO A 1 503 ? 45.538 0.505 -23.632 1.00 82.00 503 PRO A C 1
ATOM 3955 O O . PRO A 1 503 ? 44.588 0.368 -24.397 1.00 82.00 503 PRO A O 1
ATOM 3958 N N . LYS A 1 504 ? 45.895 -0.454 -22.757 1.00 86.94 504 LYS A N 1
ATOM 3959 C CA . LYS A 1 504 ? 45.287 -1.813 -22.712 1.00 86.94 504 LYS A CA 1
ATOM 3960 C C . LYS A 1 504 ? 43.765 -1.854 -22.572 1.00 86.94 504 LYS A C 1
ATOM 3962 O O . LYS A 1 504 ? 43.137 -2.857 -22.910 1.00 86.94 504 LYS A O 1
ATOM 3967 N N . TYR A 1 505 ? 43.182 -0.806 -22.003 1.00 91.56 505 TYR A N 1
ATOM 3968 C CA . TYR A 1 505 ? 41.742 -0.631 -21.906 1.00 91.56 505 TYR A CA 1
ATOM 3969 C C . TYR A 1 505 ? 41.397 0.782 -22.344 1.00 91.56 505 TYR A C 1
ATOM 3971 O O . TYR A 1 505 ? 42.039 1.745 -21.914 1.00 91.56 505 TYR A O 1
ATOM 3979 N N . ALA A 1 506 ? 40.364 0.899 -23.162 1.00 92.44 506 ALA A N 1
ATOM 3980 C CA . ALA A 1 506 ? 39.877 2.177 -23.640 1.00 92.44 506 ALA A CA 1
ATOM 3981 C C . ALA A 1 506 ? 38.356 2.170 -23.720 1.00 92.44 506 ALA A C 1
ATOM 3983 O O . ALA A 1 506 ? 37.718 1.124 -23.857 1.00 92.44 506 ALA A O 1
ATOM 3984 N N . LEU A 1 507 ? 37.790 3.363 -23.644 1.00 93.31 507 LEU A N 1
ATOM 3985 C CA . LEU A 1 507 ? 36.409 3.619 -23.990 1.00 93.31 507 LEU A CA 1
ATOM 3986 C C . LEU A 1 507 ? 36.360 3.975 -25.477 1.00 93.31 507 LEU A C 1
ATOM 3988 O O . LEU A 1 507 ? 37.009 4.928 -25.905 1.00 93.31 507 LEU A O 1
ATOM 3992 N N . VAL A 1 508 ? 35.614 3.208 -26.262 1.00 93.81 508 VAL A N 1
ATOM 3993 C CA . VAL A 1 508 ? 35.382 3.474 -27.682 1.00 93.81 508 VAL A CA 1
ATOM 3994 C C . VAL A 1 508 ? 33.979 4.039 -27.835 1.00 93.81 508 VAL A C 1
ATOM 3996 O O . VAL A 1 508 ? 33.006 3.412 -27.423 1.00 93.81 508 VAL A O 1
ATOM 3999 N N . ARG A 1 509 ? 33.862 5.230 -28.417 1.00 93.94 509 ARG A N 1
ATOM 4000 C CA . ARG A 1 509 ? 32.581 5.839 -28.766 1.00 93.94 509 ARG A CA 1
ATOM 4001 C C . ARG A 1 509 ? 32.240 5.508 -30.210 1.00 93.94 509 ARG A C 1
ATOM 4003 O O . ARG A 1 509 ? 33.018 5.809 -31.107 1.00 93.94 509 ARG A O 1
ATOM 4010 N N . ILE A 1 510 ? 31.050 4.958 -30.416 1.00 94.62 510 ILE A N 1
ATOM 4011 C CA . ILE A 1 510 ? 30.467 4.656 -31.720 1.00 94.62 510 ILE A CA 1
ATOM 4012 C C . ILE A 1 510 ? 29.372 5.688 -32.002 1.00 94.62 510 ILE A C 1
ATOM 4014 O O . ILE A 1 510 ? 28.292 5.642 -31.408 1.00 94.62 510 ILE A O 1
ATOM 4018 N N . ALA A 1 511 ? 29.652 6.643 -32.888 1.00 92.62 511 ALA A N 1
ATOM 4019 C CA . ALA A 1 511 ? 28.719 7.685 -33.315 1.00 92.62 511 ALA A CA 1
ATOM 4020 C C . ALA A 1 511 ? 27.771 7.152 -34.404 1.00 92.62 511 ALA A C 1
ATOM 4022 O O . ALA A 1 511 ? 27.881 7.502 -35.580 1.00 92.62 511 ALA A O 1
ATOM 4023 N N . TYR A 1 512 ? 26.844 6.283 -34.005 1.00 89.75 512 TYR A N 1
ATOM 4024 C CA . TYR A 1 512 ? 25.998 5.527 -34.931 1.00 89.75 512 TYR A CA 1
ATOM 4025 C C . TYR A 1 512 ? 25.029 6.380 -35.758 1.00 89.75 512 TYR A C 1
ATOM 4027 O O . TYR A 1 512 ? 24.648 5.965 -36.842 1.00 89.75 512 TYR A O 1
ATOM 4035 N N . HIS A 1 513 ? 24.690 7.598 -35.326 1.00 87.62 513 HIS A N 1
ATOM 4036 C CA . HIS A 1 513 ? 23.876 8.529 -36.125 1.00 87.62 513 HIS A CA 1
ATOM 4037 C C . HIS A 1 513 ? 24.531 8.945 -37.458 1.00 87.62 513 HIS A C 1
ATOM 4039 O O . HIS A 1 513 ? 23.864 9.500 -38.324 1.00 87.62 513 HIS A O 1
ATOM 4045 N N . LYS A 1 514 ? 25.844 8.725 -37.619 1.00 87.56 514 LYS A N 1
ATOM 4046 C CA . LYS A 1 514 ? 26.582 8.994 -38.866 1.00 87.56 514 LYS A CA 1
ATOM 4047 C C . LYS A 1 514 ? 26.643 7.782 -39.797 1.00 87.56 514 LYS A C 1
ATOM 4049 O O . LYS A 1 514 ? 27.253 7.868 -40.859 1.00 87.56 514 LYS A O 1
ATOM 4054 N N . ILE A 1 515 ? 26.086 6.650 -39.376 1.00 89.69 515 ILE A N 1
ATOM 4055 C CA . ILE A 1 515 ? 26.130 5.386 -40.101 1.00 89.69 515 ILE A CA 1
ATOM 4056 C C . ILE A 1 515 ? 24.795 5.197 -40.820 1.00 89.69 515 ILE A C 1
ATOM 4058 O O . ILE A 1 515 ? 23.736 5.394 -40.231 1.00 89.69 515 ILE A O 1
ATOM 4062 N N . GLN A 1 516 ? 24.843 4.813 -42.094 1.00 88.31 516 GLN A N 1
ATOM 4063 C CA . GLN A 1 516 ? 23.646 4.428 -42.837 1.00 88.31 516 GLN A CA 1
ATOM 4064 C C . GLN A 1 516 ? 23.321 2.963 -42.548 1.00 88.31 516 GLN A C 1
ATOM 4066 O O . GLN A 1 516 ? 24.145 2.086 -42.799 1.00 88.31 516 GLN A O 1
ATOM 4071 N N . CYS A 1 517 ? 22.129 2.713 -42.012 1.00 90.12 517 CYS A N 1
ATOM 4072 C CA . CYS A 1 517 ? 21.621 1.370 -41.752 1.00 90.12 517 CYS A CA 1
ATOM 4073 C C . CYS A 1 517 ? 20.781 0.872 -42.939 1.00 90.12 517 CYS A C 1
ATOM 4075 O O . CYS A 1 517 ? 20.152 1.665 -43.640 1.00 90.12 517 CYS A O 1
ATOM 4077 N N . GLU A 1 518 ? 20.740 -0.443 -43.151 1.00 91.06 518 GLU A N 1
ATOM 4078 C CA . GLU A 1 518 ? 19.945 -1.068 -44.216 1.00 91.06 518 GLU A CA 1
ATOM 4079 C C . GLU A 1 518 ? 18.671 -1.705 -43.662 1.00 91.06 518 GLU A C 1
ATOM 4081 O O . GLU A 1 518 ? 18.611 -2.040 -42.482 1.00 91.06 518 GLU A O 1
ATOM 4086 N N . ALA A 1 519 ? 17.658 -1.911 -44.509 1.00 92.69 519 ALA A N 1
ATOM 4087 C CA . ALA A 1 519 ? 16.425 -2.584 -44.104 1.00 92.69 519 ALA A CA 1
ATOM 4088 C C . ALA A 1 519 ? 16.711 -3.994 -43.571 1.00 92.69 519 ALA A C 1
ATOM 4090 O O . ALA A 1 519 ? 17.288 -4.836 -44.265 1.00 92.69 519 ALA A O 1
ATOM 4091 N N . TYR A 1 520 ? 16.293 -4.248 -42.333 1.00 92.06 520 TYR A N 1
ATOM 4092 C CA . TYR A 1 520 ? 16.452 -5.543 -41.695 1.00 92.06 520 TYR A CA 1
ATOM 4093 C C . TYR A 1 520 ? 15.357 -6.508 -42.154 1.00 92.06 520 TYR A C 1
ATOM 4095 O O . TYR A 1 520 ? 14.194 -6.137 -42.297 1.00 92.06 520 TYR A O 1
ATOM 4103 N N . MET A 1 521 ? 15.735 -7.768 -42.370 1.00 83.69 521 MET A N 1
ATOM 4104 C CA . MET A 1 521 ? 14.792 -8.858 -42.601 1.00 83.69 521 MET A CA 1
ATOM 4105 C C . MET A 1 521 ? 15.053 -9.969 -41.592 1.00 83.69 521 MET A C 1
ATOM 4107 O O . MET A 1 521 ? 16.181 -10.463 -41.501 1.00 83.69 521 MET A O 1
ATOM 4111 N N . ASP A 1 522 ? 13.997 -10.384 -40.892 1.00 79.44 522 ASP A N 1
ATOM 4112 C CA . ASP A 1 522 ? 14.038 -11.428 -39.870 1.00 79.44 522 ASP A CA 1
ATOM 4113 C C . ASP A 1 522 ? 14.816 -12.667 -40.343 1.00 79.44 522 ASP A C 1
ATOM 4115 O O . ASP A 1 522 ? 14.640 -13.178 -41.456 1.00 79.44 522 ASP A O 1
ATOM 4119 N N . GLY A 1 523 ? 15.707 -13.153 -39.478 1.00 72.69 523 GLY A N 1
ATOM 4120 C CA . GLY A 1 523 ? 16.498 -14.360 -39.718 1.00 72.69 523 GLY A CA 1
ATOM 4121 C C . GLY A 1 523 ? 17.692 -14.196 -40.666 1.00 72.69 523 GLY A C 1
ATOM 4122 O O . GLY A 1 523 ? 18.420 -15.168 -40.875 1.00 72.69 523 GLY A O 1
ATOM 4123 N N . ARG A 1 524 ? 17.949 -13.002 -41.222 1.00 81.88 524 ARG A N 1
ATOM 4124 C CA . ARG A 1 524 ? 19.185 -12.716 -41.974 1.00 81.88 524 ARG A CA 1
ATOM 4125 C C . ARG A 1 524 ? 20.147 -11.863 -41.142 1.00 81.88 524 ARG A C 1
ATOM 4127 O O . ARG A 1 524 ? 19.720 -10.851 -40.594 1.00 81.88 524 ARG A O 1
ATOM 4134 N N . PRO A 1 525 ? 21.440 -12.225 -41.049 1.00 83.69 525 PRO A N 1
ATOM 4135 C CA . PRO A 1 525 ? 22.409 -11.394 -40.346 1.00 83.69 525 PRO A CA 1
ATOM 4136 C C . PRO A 1 525 ? 22.589 -10.051 -41.081 1.00 83.69 525 PRO A C 1
ATOM 4138 O O . PRO A 1 525 ? 22.672 -10.055 -42.314 1.00 83.69 525 PRO A O 1
ATOM 4141 N N . PRO A 1 526 ? 22.666 -8.915 -40.362 1.00 91.50 526 PRO A N 1
ATOM 4142 C CA . PRO A 1 526 ? 22.921 -7.615 -40.980 1.00 91.50 526 PRO A CA 1
ATOM 4143 C C . PRO A 1 526 ? 24.282 -7.558 -41.683 1.00 91.50 526 PRO A C 1
ATOM 4145 O O . PRO A 1 526 ? 25.222 -8.261 -41.298 1.00 91.50 526 PRO A O 1
ATOM 4148 N N . GLN A 1 527 ? 24.416 -6.675 -42.678 1.00 91.00 527 GLN A N 1
ATOM 4149 C CA . GLN A 1 527 ? 25.717 -6.390 -43.287 1.00 91.00 527 GLN A CA 1
ATOM 4150 C C . GLN A 1 527 ? 26.684 -5.800 -42.260 1.00 91.00 527 GLN A C 1
ATOM 4152 O O . GLN A 1 527 ? 26.270 -5.071 -41.361 1.00 91.00 527 GLN A O 1
ATOM 4157 N N . VAL A 1 528 ? 27.976 -6.100 -42.403 1.00 92.88 528 VAL A N 1
ATOM 4158 C CA . VAL A 1 528 ? 29.022 -5.606 -41.502 1.00 92.88 528 VAL A CA 1
ATOM 4159 C C . VAL A 1 528 ? 29.910 -4.621 -42.249 1.00 92.88 528 VAL A C 1
ATOM 4161 O O . VAL A 1 528 ? 30.498 -4.969 -43.269 1.00 92.88 528 VAL A O 1
ATOM 4164 N N . MET A 1 529 ? 30.028 -3.414 -41.708 1.00 92.75 529 MET A N 1
ATOM 4165 C CA . MET A 1 529 ? 30.944 -2.373 -42.150 1.00 92.75 529 MET A CA 1
ATOM 4166 C C . MET A 1 529 ? 32.194 -2.382 -41.268 1.00 92.75 529 MET A C 1
ATOM 4168 O O . MET A 1 529 ? 32.100 -2.343 -40.038 1.00 92.75 529 MET A O 1
ATOM 4172 N N . ASP A 1 530 ? 33.362 -2.406 -41.900 1.00 91.19 530 ASP A N 1
ATOM 4173 C CA . ASP A 1 530 ? 34.637 -2.209 -41.219 1.00 91.19 530 ASP A CA 1
ATOM 4174 C C . ASP A 1 530 ? 34.867 -0.710 -41.011 1.00 91.19 530 ASP A C 1
ATOM 4176 O O . ASP A 1 530 ? 34.761 0.080 -41.952 1.00 91.19 530 ASP A O 1
ATOM 4180 N N . VAL A 1 531 ? 35.140 -0.305 -39.770 1.00 89.00 531 VAL A N 1
ATOM 4181 C CA . VAL A 1 531 ? 35.304 1.108 -39.418 1.00 89.00 531 VAL A CA 1
ATOM 4182 C C . VAL A 1 531 ? 36.623 1.305 -38.690 1.00 89.00 531 VAL A C 1
ATOM 4184 O O . VAL A 1 531 ? 36.885 0.674 -37.667 1.00 89.00 531 VAL A O 1
ATOM 4187 N N . ASP A 1 532 ? 37.439 2.216 -39.212 1.00 88.69 532 ASP A N 1
ATOM 4188 C CA . ASP A 1 532 ? 38.669 2.665 -38.566 1.00 88.69 532 ASP A CA 1
ATOM 4189 C C . ASP A 1 532 ? 38.404 3.811 -37.578 1.00 88.69 532 ASP A C 1
ATOM 4191 O O . ASP A 1 532 ? 37.372 4.489 -37.626 1.00 88.69 532 ASP A O 1
ATOM 4195 N N . PHE A 1 533 ? 39.357 4.052 -36.673 1.00 86.31 533 PHE A N 1
ATOM 4196 C CA . PHE A 1 533 ? 39.279 5.185 -35.752 1.00 86.31 533 PHE A CA 1
ATOM 4197 C C . PHE A 1 533 ? 39.215 6.516 -36.513 1.00 86.31 533 PHE A C 1
ATOM 4199 O O . PHE A 1 533 ? 40.006 6.781 -37.418 1.00 86.31 533 PHE A O 1
ATOM 4206 N N . GLY A 1 534 ? 38.269 7.368 -36.128 1.00 86.06 534 GLY A N 1
ATOM 4207 C CA . GLY A 1 534 ? 37.924 8.593 -36.835 1.00 86.06 534 GLY A CA 1
ATOM 4208 C C . GLY A 1 534 ? 36.601 9.183 -36.329 1.00 86.06 534 GLY A C 1
ATOM 4209 O O . GLY A 1 534 ? 36.223 8.953 -35.186 1.00 86.06 534 GLY A O 1
ATOM 4210 N N . PRO A 1 535 ? 35.846 9.924 -37.159 1.00 83.19 535 PRO A N 1
ATOM 4211 C CA . PRO A 1 535 ? 34.645 10.643 -36.713 1.00 83.19 535 PRO A CA 1
ATOM 4212 C C . PRO A 1 535 ? 33.456 9.742 -36.334 1.00 83.19 535 PRO A C 1
ATOM 4214 O O . PRO A 1 535 ? 32.469 10.248 -35.790 1.00 83.19 535 PRO A O 1
ATOM 4217 N N . ILE A 1 536 ? 33.516 8.452 -36.685 1.00 86.00 536 ILE A N 1
ATOM 4218 C CA . ILE A 1 536 ? 32.522 7.424 -36.337 1.00 86.00 536 ILE A CA 1
ATOM 4219 C C . ILE A 1 536 ? 32.974 6.631 -35.102 1.00 86.00 536 ILE A C 1
ATOM 4221 O O . ILE A 1 536 ? 32.142 6.317 -34.253 1.00 86.00 536 ILE A O 1
ATOM 4225 N N . LEU A 1 537 ? 34.276 6.338 -34.993 1.00 90.44 537 LEU A N 1
ATOM 4226 C CA . LEU A 1 537 ? 34.885 5.605 -33.884 1.00 90.44 537 LEU A CA 1
ATOM 4227 C C . LEU A 1 537 ? 35.958 6.445 -33.194 1.00 90.44 537 LEU A C 1
ATOM 4229 O O . LEU A 1 537 ? 37.071 6.583 -33.697 1.00 90.44 537 LEU A O 1
ATOM 4233 N N . GLU A 1 538 ? 35.652 6.949 -32.007 1.00 90.31 538 GLU A N 1
ATOM 4234 C CA . GLU A 1 538 ? 36.589 7.743 -31.209 1.00 90.31 538 GLU A CA 1
ATOM 4235 C C . GLU A 1 538 ? 37.087 6.923 -30.016 1.00 90.31 538 GLU A C 1
ATOM 4237 O O . GLU A 1 538 ? 36.307 6.241 -29.351 1.00 90.31 538 GLU A O 1
ATOM 4242 N N . GLN A 1 539 ? 38.389 6.980 -29.732 1.00 90.19 539 GLN A N 1
ATOM 4243 C CA . GLN A 1 539 ? 39.016 6.234 -28.641 1.00 90.19 539 GLN A CA 1
ATOM 4244 C C . GLN A 1 539 ? 39.427 7.170 -27.503 1.00 90.19 539 GLN A C 1
ATOM 4246 O O . GLN A 1 539 ? 40.138 8.151 -27.714 1.00 90.19 539 GLN A O 1
ATOM 4251 N N . TYR A 1 540 ? 39.076 6.791 -26.276 1.00 88.94 540 TYR A N 1
ATOM 4252 C CA . TYR A 1 540 ? 39.450 7.491 -25.053 1.00 88.94 540 TYR A CA 1
ATOM 4253 C C . TYR A 1 540 ? 40.175 6.539 -24.101 1.00 88.94 540 TYR A C 1
ATOM 4255 O O . TYR A 1 540 ? 39.625 5.534 -23.650 1.00 88.94 540 TYR A O 1
ATOM 4263 N N . GLY A 1 541 ? 41.434 6.846 -23.793 1.00 85.75 541 GLY A N 1
ATOM 4264 C CA . GLY A 1 541 ? 42.206 6.110 -22.794 1.00 85.75 541 GLY A CA 1
ATOM 4265 C C . GLY A 1 541 ? 41.822 6.507 -21.368 1.00 85.75 541 GLY A C 1
ATOM 4266 O O . GLY A 1 541 ? 41.455 7.650 -21.104 1.00 85.75 541 GLY A O 1
ATOM 4267 N N . PHE A 1 542 ? 41.957 5.576 -20.425 1.00 85.38 542 PHE A N 1
ATOM 4268 C CA . PHE A 1 542 ? 41.771 5.871 -19.005 1.00 85.38 542 PHE A CA 1
ATOM 4269 C C . PHE A 1 542 ? 43.087 6.316 -18.359 1.00 85.38 542 PHE A C 1
ATOM 4271 O O . PHE A 1 542 ? 44.118 5.655 -18.498 1.00 85.38 542 PHE A O 1
ATOM 4278 N N . GLY A 1 543 ? 43.045 7.402 -17.584 1.00 67.44 543 GLY A N 1
ATOM 4279 C CA . GLY A 1 543 ? 44.164 7.805 -16.735 1.00 67.44 543 GLY A CA 1
ATOM 4280 C C . GLY A 1 543 ? 44.402 6.771 -15.628 1.00 67.44 543 GLY A C 1
ATOM 4281 O O . GLY A 1 543 ? 43.574 6.623 -14.733 1.00 67.44 543 GLY A O 1
ATOM 4282 N N . GLN A 1 544 ? 45.521 6.047 -15.710 1.00 64.56 544 GLN A N 1
ATOM 4283 C CA . GLN A 1 544 ? 46.084 5.170 -14.671 1.00 64.56 544 GLN A CA 1
ATOM 4284 C C . GLN A 1 544 ? 45.139 4.064 -14.135 1.00 64.56 544 GLN A C 1
ATOM 4286 O O . GLN A 1 544 ? 44.509 4.154 -13.076 1.00 64.56 544 GLN A O 1
ATOM 4291 N N . LEU A 1 545 ? 45.105 2.935 -14.849 1.00 71.88 545 LEU A N 1
ATOM 4292 C CA . LEU A 1 545 ? 44.420 1.698 -14.437 1.00 71.88 545 LEU A CA 1
ATOM 4293 C C . LEU A 1 545 ? 45.337 0.713 -13.684 1.00 71.88 545 LEU A C 1
ATOM 4295 O O . LEU A 1 545 ? 45.038 -0.475 -13.623 1.00 71.88 545 LEU A O 1
ATOM 4299 N N . SER A 1 546 ? 46.461 1.158 -13.112 1.00 72.19 546 SER A N 1
ATOM 4300 C CA . SER A 1 546 ? 47.408 0.261 -12.428 1.00 72.19 546 SER A CA 1
ATOM 4301 C C . SER A 1 546 ? 46.712 -0.560 -11.334 1.00 72.19 546 SER A C 1
ATOM 4303 O O . SER A 1 546 ? 46.138 0.008 -10.407 1.00 72.19 546 SER A O 1
ATOM 4305 N N . GLY A 1 547 ? 46.745 -1.890 -11.467 1.00 80.12 547 GLY A N 1
ATOM 4306 C CA . GLY A 1 547 ? 46.079 -2.827 -10.553 1.00 80.12 547 GLY A CA 1
ATOM 4307 C C . GLY A 1 547 ? 44.556 -2.946 -10.718 1.00 80.12 547 GLY A C 1
ATOM 4308 O O . GLY A 1 547 ? 43.935 -3.691 -9.972 1.00 80.12 547 GLY A O 1
ATOM 4309 N N . PHE A 1 548 ? 43.945 -2.264 -11.692 1.00 87.62 548 PHE A N 1
ATOM 4310 C CA . PHE A 1 548 ? 42.502 -2.271 -11.927 1.00 87.62 548 PHE A CA 1
ATOM 4311 C C . PHE A 1 548 ? 42.176 -2.855 -13.306 1.00 87.62 548 PHE A C 1
ATOM 4313 O O . PHE A 1 548 ? 42.549 -2.302 -14.337 1.00 87.62 548 PHE A O 1
ATOM 4320 N N . THR A 1 549 ? 41.466 -3.984 -13.326 1.00 91.12 549 THR A N 1
ATOM 4321 C CA . THR A 1 549 ? 40.983 -4.618 -14.562 1.00 91.12 549 THR A CA 1
ATOM 4322 C C . THR A 1 549 ? 39.478 -4.409 -14.670 1.00 91.12 549 THR A C 1
ATOM 4324 O O . THR A 1 549 ? 38.757 -5.065 -13.914 1.00 91.12 549 THR A O 1
ATOM 4327 N N . PRO A 1 550 ? 38.995 -3.520 -15.554 1.00 92.12 550 PRO A N 1
ATOM 4328 C CA . PRO A 1 550 ? 37.568 -3.290 -15.710 1.00 92.12 550 PRO A CA 1
ATOM 4329 C C . PRO A 1 550 ? 36.903 -4.511 -16.359 1.00 92.12 550 PRO A C 1
ATOM 4331 O O . PRO A 1 550 ? 37.432 -5.076 -17.317 1.00 92.12 550 PRO A O 1
ATOM 4334 N N . VAL A 1 551 ? 35.757 -4.929 -15.826 1.00 93.44 551 VAL A N 1
ATOM 4335 C CA . VAL A 1 551 ? 34.973 -6.072 -16.340 1.00 93.44 551 VAL A CA 1
ATOM 4336 C C . VAL A 1 551 ? 33.524 -5.719 -16.656 1.00 93.44 551 VAL A C 1
ATOM 4338 O O . VAL A 1 551 ? 32.856 -6.485 -17.343 1.00 93.44 551 VAL A O 1
ATOM 4341 N N . GLN A 1 552 ? 33.044 -4.585 -16.152 1.00 93.88 552 GLN A N 1
ATOM 4342 C CA . GLN A 1 552 ? 31.695 -4.089 -16.389 1.00 93.88 552 GLN A CA 1
ATOM 4343 C C . GLN A 1 552 ? 31.717 -2.563 -16.424 1.00 93.88 552 GLN A C 1
ATOM 4345 O O . GLN A 1 552 ? 32.550 -1.931 -15.763 1.00 93.88 552 GLN A O 1
ATOM 4350 N N . MET A 1 553 ? 30.803 -1.994 -17.197 1.00 94.88 553 MET A N 1
ATOM 4351 C CA . MET A 1 553 ? 30.625 -0.567 -17.380 1.00 94.88 553 MET A CA 1
ATOM 4352 C C . MET A 1 553 ? 29.164 -0.189 -17.144 1.00 94.88 553 MET A C 1
ATOM 4354 O O . MET A 1 553 ? 28.259 -0.852 -17.636 1.00 94.88 553 MET A O 1
ATOM 4358 N N . GLU A 1 554 ? 28.942 0.918 -16.448 1.00 94.12 554 GLU A N 1
ATOM 4359 C CA . GLU A 1 554 ? 27.643 1.574 -16.355 1.00 94.12 554 GLU A CA 1
ATOM 4360 C C . GLU A 1 554 ? 27.772 3.008 -16.869 1.00 94.12 554 GLU A C 1
ATOM 4362 O O . GLU A 1 554 ? 28.662 3.759 -16.451 1.00 94.12 554 GLU A O 1
ATOM 4367 N N . VAL A 1 555 ? 26.905 3.376 -17.811 1.00 92.56 555 VAL A N 1
ATOM 4368 C CA . VAL A 1 555 ? 26.876 4.707 -18.418 1.00 92.56 555 VAL A CA 1
ATOM 4369 C C . VAL A 1 555 ? 25.757 5.502 -17.769 1.00 92.56 555 VAL A C 1
ATOM 4371 O O . VAL A 1 555 ? 24.590 5.132 -17.844 1.00 92.56 555 VAL A O 1
ATOM 4374 N N . LEU A 1 556 ? 26.116 6.611 -17.134 1.00 88.75 556 LEU A N 1
ATOM 4375 C CA . LEU A 1 556 ? 25.178 7.504 -16.471 1.00 88.75 556 LEU A CA 1
ATOM 4376 C C . LEU A 1 556 ? 25.144 8.820 -17.242 1.00 88.75 556 LEU A C 1
ATOM 4378 O O . LEU A 1 556 ? 26.173 9.478 -17.421 1.00 88.75 556 LEU A O 1
ATOM 4382 N N . ARG A 1 557 ? 23.952 9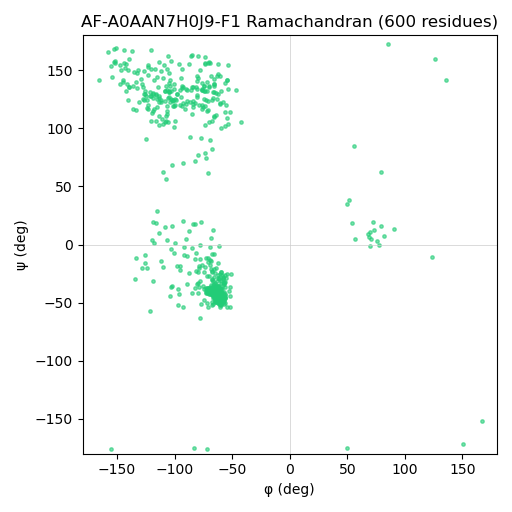.194 -17.700 1.00 84.69 557 ARG A N 1
ATOM 4383 C CA . ARG A 1 557 ? 23.725 10.439 -18.441 1.00 84.69 557 ARG A CA 1
ATOM 4384 C C . ARG A 1 557 ? 23.887 11.655 -17.540 1.00 84.69 557 ARG A C 1
ATOM 4386 O O . ARG A 1 557 ? 23.743 11.550 -16.320 1.00 84.69 557 ARG A O 1
ATOM 4393 N N . GLY A 1 558 ? 24.183 12.798 -18.153 1.00 77.81 558 GLY A N 1
ATOM 4394 C CA . GLY A 1 558 ? 24.123 14.074 -17.458 1.00 77.81 558 GLY A CA 1
ATOM 4395 C C . GLY A 1 558 ? 22.705 14.348 -16.953 1.00 77.81 558 GLY A C 1
ATOM 4396 O O . GLY A 1 558 ? 21.728 13.959 -17.591 1.00 77.81 558 GLY A O 1
ATOM 4397 N N . SER A 1 559 ? 22.597 14.990 -15.793 1.00 69.94 559 SER A N 1
ATOM 4398 C CA . SER A 1 559 ? 21.322 15.411 -15.213 1.00 69.94 559 SER A CA 1
ATOM 4399 C C . SER A 1 559 ? 21.475 16.781 -14.563 1.00 69.94 559 SER A C 1
ATOM 4401 O O . SER A 1 559 ? 22.477 17.045 -13.898 1.00 69.94 559 SER A O 1
ATOM 4403 N N . GLY A 1 560 ? 20.483 17.650 -14.767 1.00 61.56 560 GLY A N 1
ATOM 4404 C CA . GLY A 1 560 ? 20.362 18.933 -14.069 1.00 61.56 560 GLY A CA 1
ATOM 4405 C C . GLY A 1 560 ? 19.568 18.849 -12.760 1.00 61.56 560 GLY A C 1
ATOM 4406 O O . GLY A 1 560 ? 19.554 19.810 -11.989 1.00 61.56 560 GLY A O 1
ATOM 4407 N N . LEU A 1 561 ? 18.916 17.711 -12.486 1.00 54.34 561 LEU A N 1
ATOM 4408 C CA . LEU A 1 561 ? 18.069 17.519 -11.309 1.00 54.34 561 LEU A CA 1
ATOM 4409 C C . LEU A 1 561 ? 18.940 17.460 -10.042 1.00 54.34 561 LEU A C 1
ATOM 4411 O O . LEU A 1 561 ? 19.620 16.469 -9.781 1.00 54.34 561 LEU A O 1
ATOM 4415 N N . GLY A 1 562 ? 18.923 18.540 -9.252 1.00 51.75 562 GLY A N 1
ATOM 4416 C CA . GLY A 1 562 ? 19.694 18.667 -8.005 1.00 51.75 562 GLY A CA 1
ATOM 4417 C C . GLY A 1 562 ? 21.099 19.274 -8.148 1.00 51.75 562 GLY A C 1
ATOM 4418 O O . GLY A 1 562 ? 21.881 19.207 -7.199 1.00 51.75 562 GLY A O 1
ATOM 4419 N N . GLY A 1 563 ? 21.418 19.876 -9.302 1.00 60.31 563 GLY A N 1
ATOM 4420 C CA . GLY A 1 563 ? 22.723 20.470 -9.638 1.00 60.31 563 GLY A CA 1
ATOM 4421 C C . GLY A 1 563 ? 23.280 19.919 -10.958 1.00 60.31 563 GLY A C 1
ATOM 4422 O O . GLY A 1 563 ? 22.862 18.855 -11.397 1.00 60.31 563 GLY A O 1
ATOM 4423 N N . GLU A 1 564 ? 24.217 20.623 -11.611 1.00 72.25 564 GLU A N 1
ATOM 4424 C CA . GLU A 1 564 ? 24.800 20.195 -12.901 1.00 72.25 564 GLU A CA 1
ATOM 4425 C C . GLU A 1 564 ? 25.689 18.948 -12.706 1.00 72.25 564 GLU A C 1
ATOM 4427 O O . GLU A 1 564 ? 26.891 19.045 -12.433 1.00 72.25 564 GLU A O 1
ATOM 4432 N N . MET A 1 565 ? 25.100 17.753 -12.823 1.00 77.94 565 MET A N 1
ATOM 4433 C CA . MET A 1 565 ? 25.834 16.491 -12.828 1.00 77.94 565 MET A CA 1
ATOM 4434 C C . MET A 1 565 ? 26.196 16.119 -14.271 1.00 77.94 565 MET A C 1
ATOM 4436 O O . MET A 1 565 ? 25.305 15.866 -15.078 1.00 77.94 565 MET A O 1
ATOM 4440 N N . PRO A 1 566 ? 27.491 16.055 -14.622 1.00 83.94 566 PRO A N 1
ATOM 4441 C CA . PRO A 1 566 ? 27.917 15.707 -15.973 1.00 83.94 566 PRO A CA 1
ATOM 4442 C C . PRO A 1 566 ? 27.735 14.212 -16.250 1.00 83.94 566 PRO A C 1
ATOM 4444 O O . PRO A 1 566 ? 27.810 13.395 -15.323 1.00 83.94 566 PRO A O 1
ATOM 4447 N N . ALA A 1 567 ? 27.611 13.849 -17.529 1.00 87.94 567 ALA A N 1
ATOM 4448 C CA . ALA A 1 567 ? 27.664 12.452 -17.938 1.00 87.94 567 ALA A CA 1
ATOM 4449 C C . ALA A 1 567 ? 28.951 11.769 -17.445 1.00 87.94 567 ALA A C 1
ATOM 4451 O O . ALA A 1 567 ? 30.042 12.356 -17.406 1.00 87.94 567 ALA A O 1
ATOM 4452 N N . ARG A 1 568 ? 28.824 10.512 -17.028 1.00 91.50 568 ARG A N 1
ATOM 4453 C CA . ARG A 1 568 ? 29.897 9.758 -16.379 1.00 91.50 568 ARG A CA 1
ATOM 4454 C C . ARG A 1 568 ? 29.814 8.279 -16.712 1.00 91.50 568 ARG A C 1
ATOM 4456 O O . ARG A 1 568 ? 28.748 7.738 -16.983 1.00 91.50 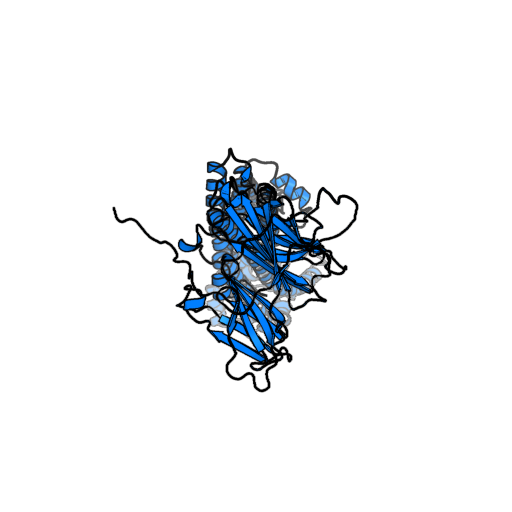568 ARG A O 1
ATOM 4463 N N . VAL A 1 569 ? 30.960 7.624 -16.636 1.00 93.06 569 VAL A N 1
ATOM 4464 C CA . VAL A 1 569 ? 31.086 6.181 -16.799 1.00 93.06 569 VAL A CA 1
ATOM 4465 C C . VAL A 1 569 ? 31.645 5.598 -15.514 1.00 93.06 569 VAL A C 1
ATOM 4467 O O . VAL A 1 569 ? 32.693 6.032 -15.035 1.00 93.06 569 VAL A O 1
ATOM 4470 N N . CYS A 1 570 ? 30.953 4.612 -14.961 1.00 93.62 570 CYS A N 1
ATOM 4471 C CA . CYS A 1 570 ? 31.404 3.838 -13.815 1.00 93.62 570 CYS A CA 1
ATOM 4472 C C . CYS A 1 570 ? 31.930 2.490 -14.306 1.00 93.62 570 CYS A C 1
ATOM 4474 O O . CYS A 1 570 ? 31.229 1.754 -14.990 1.00 93.62 570 CYS A O 1
ATOM 4476 N N . LEU A 1 571 ? 33.171 2.163 -13.965 1.00 94.31 571 LEU A N 1
ATOM 4477 C CA . LEU A 1 571 ? 33.786 0.878 -14.271 1.00 94.31 571 LEU A CA 1
ATOM 4478 C C . LEU A 1 571 ? 33.852 0.038 -13.007 1.00 94.31 571 LEU A C 1
ATOM 4480 O O . LEU A 1 571 ? 34.362 0.515 -11.994 1.00 94.31 571 LEU A O 1
ATOM 4484 N N . MET A 1 572 ? 33.423 -1.216 -13.086 1.00 94.44 572 MET A N 1
ATOM 4485 C CA . MET A 1 572 ? 33.606 -2.204 -12.024 1.00 94.44 572 MET A CA 1
ATOM 4486 C C . MET A 1 572 ? 34.860 -3.034 -12.295 1.00 94.44 572 MET A C 1
ATOM 4488 O O . MET A 1 572 ? 35.070 -3.518 -13.412 1.00 94.44 572 MET A O 1
ATOM 4492 N N . GLY A 1 573 ? 35.694 -3.207 -11.274 1.00 92.62 573 GLY A N 1
ATOM 4493 C CA . GLY A 1 573 ? 36.880 -4.051 -11.324 1.00 92.62 573 GLY A CA 1
ATOM 4494 C C . GLY A 1 573 ? 36.542 -5.543 -11.310 1.00 92.62 573 GLY A C 1
ATOM 4495 O O . GLY A 1 573 ? 35.463 -5.961 -10.893 1.00 92.62 573 GLY A O 1
ATOM 4496 N N . ARG A 1 574 ? 37.492 -6.380 -11.739 1.00 92.12 574 ARG A N 1
ATOM 4497 C CA . ARG A 1 574 ? 37.374 -7.852 -11.716 1.00 92.12 574 ARG A CA 1
ATOM 4498 C C . ARG A 1 574 ? 37.063 -8.419 -10.325 1.00 92.12 574 ARG A C 1
ATOM 4500 O O . ARG A 1 574 ? 36.447 -9.476 -10.234 1.00 92.12 574 ARG A O 1
ATOM 4507 N N . ASP A 1 575 ? 37.487 -7.732 -9.268 1.00 89.19 575 ASP A N 1
ATOM 4508 C CA . ASP A 1 575 ? 37.206 -8.095 -7.876 1.00 89.19 575 ASP A CA 1
ATOM 4509 C C . ASP A 1 575 ? 35.737 -7.879 -7.465 1.00 89.19 575 ASP A C 1
ATOM 4511 O O . ASP A 1 575 ? 35.336 -8.359 -6.408 1.00 89.19 575 ASP A O 1
ATOM 4515 N N . LYS A 1 576 ? 34.938 -7.182 -8.293 1.00 88.81 576 LYS A N 1
ATOM 4516 C CA . LYS A 1 576 ? 33.559 -6.748 -8.010 1.00 88.81 576 LYS A CA 1
ATOM 4517 C C . LYS A 1 576 ? 33.415 -5.938 -6.713 1.00 88.81 576 LYS A C 1
ATOM 4519 O O . LYS A 1 576 ? 32.313 -5.818 -6.186 1.00 88.81 576 LYS A O 1
ATOM 4524 N N . ALA A 1 577 ? 34.520 -5.399 -6.201 1.00 89.06 577 ALA A N 1
ATOM 4525 C CA . ALA A 1 577 ? 34.584 -4.662 -4.942 1.00 89.06 577 ALA A CA 1
ATOM 4526 C C . ALA A 1 577 ? 35.053 -3.221 -5.159 1.00 89.06 577 ALA A C 1
ATOM 4528 O O . ALA A 1 577 ? 34.628 -2.314 -4.446 1.00 89.06 577 ALA A O 1
ATOM 4529 N N . MET A 1 578 ? 35.905 -3.000 -6.162 1.00 90.06 578 MET A N 1
ATOM 4530 C CA . MET A 1 578 ? 36.399 -1.681 -6.524 1.00 90.06 578 MET A CA 1
ATOM 4531 C C . MET A 1 578 ? 35.679 -1.177 -7.770 1.00 90.06 578 MET A C 1
ATOM 4533 O O . MET A 1 578 ? 35.620 -1.868 -8.787 1.00 90.06 578 MET A O 1
ATOM 4537 N N . TYR A 1 579 ? 35.206 0.067 -7.728 1.00 92.81 579 TYR A N 1
ATOM 4538 C CA . TYR A 1 579 ? 34.734 0.775 -8.912 1.00 92.81 579 TYR A CA 1
ATOM 4539 C C . TYR A 1 579 ? 35.491 2.091 -9.100 1.00 92.81 579 TYR A C 1
ATOM 4541 O O . TYR A 1 579 ? 36.000 2.685 -8.149 1.00 92.81 579 TYR A O 1
ATOM 4549 N N . LYS A 1 580 ? 35.593 2.535 -10.352 1.00 92.44 580 LYS A N 1
ATOM 4550 C CA . LYS A 1 580 ? 36.167 3.831 -10.724 1.00 92.44 580 LYS A CA 1
ATOM 4551 C C . LYS A 1 580 ? 35.169 4.596 -11.577 1.00 92.44 580 LYS A C 1
ATOM 4553 O O . LYS A 1 580 ? 34.654 4.050 -12.547 1.00 92.44 580 LYS A O 1
ATOM 4558 N N . THR A 1 581 ? 34.935 5.859 -11.247 1.00 92.00 581 THR A N 1
ATOM 4559 C CA . THR A 1 581 ? 34.029 6.734 -11.998 1.00 92.00 581 THR A CA 1
ATOM 4560 C C . THR A 1 581 ? 34.821 7.784 -12.760 1.00 92.00 581 THR A C 1
ATOM 4562 O O . THR A 1 581 ? 35.684 8.456 -12.197 1.00 92.00 581 THR A O 1
ATOM 4565 N N . TYR A 1 582 ? 34.500 7.943 -14.038 1.00 90.88 582 TYR A N 1
ATOM 4566 C CA . TYR A 1 582 ? 35.122 8.896 -14.943 1.00 90.88 582 TYR A CA 1
ATOM 4567 C C . TYR A 1 582 ? 34.067 9.869 -15.451 1.00 90.88 582 TYR A C 1
ATOM 4569 O O . TYR A 1 582 ? 33.012 9.455 -15.924 1.00 90.88 582 TYR A O 1
ATOM 4577 N N . LYS A 1 583 ? 34.356 11.166 -15.367 1.00 89.88 583 LYS A N 1
ATOM 4578 C CA . LYS A 1 583 ? 33.539 12.206 -15.994 1.00 89.88 583 LYS A CA 1
ATOM 4579 C C . LYS A 1 583 ? 33.813 12.220 -17.496 1.00 89.88 583 LYS A C 1
ATOM 4581 O O . LYS A 1 583 ? 34.976 12.224 -17.899 1.00 89.88 583 LYS A O 1
ATOM 4586 N N . LEU A 1 584 ? 32.761 12.256 -18.305 1.00 86.94 584 LEU A N 1
ATOM 4587 C CA . LEU A 1 584 ? 32.889 12.409 -19.748 1.00 86.94 584 LEU A CA 1
ATOM 4588 C C . LEU A 1 584 ? 33.114 13.891 -20.113 1.00 86.94 584 LEU A C 1
ATOM 4590 O O . LEU A 1 584 ? 32.578 14.781 -19.443 1.00 86.94 584 LEU A O 1
ATOM 4594 N N . PRO A 1 585 ? 33.922 14.185 -21.149 1.00 82.00 585 PRO A N 1
ATOM 4595 C CA . PRO A 1 585 ? 34.037 15.529 -21.708 1.00 82.00 585 PRO A CA 1
ATOM 4596 C C . PRO A 1 585 ? 32.672 16.100 -22.111 1.00 82.00 585 PRO A C 1
ATOM 4598 O O . PRO A 1 585 ? 31.849 15.381 -22.674 1.00 82.00 585 PRO A O 1
ATOM 4601 N N . LYS A 1 586 ? 32.453 17.406 -21.891 1.00 72.56 586 LYS A N 1
ATOM 4602 C CA . LYS A 1 586 ? 31.194 18.091 -22.256 1.00 72.56 586 LYS A CA 1
ATOM 4603 C C . LYS A 1 586 ? 30.863 17.975 -23.752 1.00 72.56 586 LYS A C 1
ATOM 4605 O O . LYS A 1 586 ? 29.701 17.964 -24.124 1.00 72.56 586 LYS A O 1
ATOM 4610 N N . GLU A 1 587 ? 31.882 17.845 -24.597 1.00 68.94 587 GLU A N 1
ATOM 4611 C CA . GLU A 1 587 ? 31.757 17.665 -26.051 1.00 68.94 587 GLU A CA 1
ATOM 4612 C C . GLU A 1 587 ? 31.095 16.331 -26.438 1.00 68.94 587 GLU A C 1
ATOM 4614 O O . GLU A 1 587 ? 30.447 16.241 -27.479 1.00 68.94 587 GLU A O 1
ATOM 4619 N N . LEU A 1 588 ? 31.229 15.298 -25.596 1.00 66.88 588 LEU A N 1
ATOM 4620 C CA . LEU A 1 588 ? 30.583 13.997 -25.800 1.00 66.88 588 LEU A CA 1
ATOM 4621 C C . LEU A 1 588 ? 29.125 13.980 -25.341 1.00 66.88 588 LEU A C 1
ATOM 4623 O O . LEU A 1 588 ? 28.339 13.169 -25.829 1.00 66.88 588 LEU A O 1
ATOM 4627 N N . ASP A 1 589 ? 28.777 14.892 -24.440 1.00 62.44 589 ASP A N 1
ATOM 4628 C CA . ASP A 1 589 ? 27.439 15.083 -23.877 1.00 62.44 589 ASP A CA 1
ATOM 4629 C C . ASP A 1 589 ? 26.540 15.927 -24.804 1.00 62.44 589 ASP A C 1
ATOM 4631 O O . ASP A 1 589 ? 25.545 16.488 -24.365 1.00 62.44 589 ASP A O 1
ATOM 4635 N N . GLY A 1 590 ? 26.906 16.070 -26.088 1.00 51.62 590 GLY A N 1
ATOM 4636 C CA . GLY A 1 590 ? 26.130 16.809 -27.086 1.00 51.62 590 GLY A CA 1
ATOM 4637 C C . GLY A 1 590 ? 24.676 16.326 -27.119 1.00 51.62 590 GLY A C 1
ATOM 4638 O O . GLY A 1 590 ? 24.423 15.187 -27.512 1.00 51.62 590 GLY A O 1
ATOM 4639 N N . ASP A 1 591 ? 23.772 17.226 -26.724 1.00 43.41 591 ASP A N 1
ATOM 4640 C CA . ASP A 1 591 ? 22.421 17.019 -26.167 1.00 43.41 591 ASP A CA 1
ATOM 4641 C C . ASP A 1 591 ? 22.368 16.650 -24.676 1.00 43.41 591 ASP A C 1
ATOM 4643 O O . ASP A 1 591 ? 21.769 15.655 -24.267 1.00 43.41 591 ASP A O 1
ATOM 4647 N N . GLY A 1 592 ? 22.854 17.564 -23.834 1.00 37.94 592 GLY A N 1
ATOM 4648 C CA . GLY A 1 592 ? 22.088 17.897 -22.642 1.00 37.94 592 GLY A CA 1
ATOM 4649 C C . GLY A 1 592 ? 20.738 18.418 -23.125 1.00 37.94 592 GLY A C 1
ATOM 4650 O O . GLY A 1 592 ? 20.666 19.545 -23.612 1.00 37.94 592 GLY A O 1
ATOM 4651 N N . LEU A 1 593 ? 19.716 17.560 -23.079 1.00 39.94 593 LEU A N 1
ATOM 4652 C CA . LEU A 1 593 ? 18.312 17.916 -23.269 1.00 39.94 593 LEU A CA 1
ATOM 4653 C C . LEU A 1 593 ? 18.056 19.224 -22.513 1.00 39.94 593 LEU A C 1
ATOM 4655 O O . LEU A 1 593 ? 18.034 19.249 -21.283 1.00 39.94 593 LEU A O 1
ATOM 4659 N N . ARG A 1 594 ? 17.938 20.332 -23.251 1.00 33.97 594 ARG A N 1
ATOM 4660 C CA . ARG A 1 594 ? 17.314 21.533 -22.715 1.00 33.97 594 ARG A CA 1
ATOM 4661 C C . ARG A 1 594 ? 15.872 21.130 -22.459 1.00 33.97 594 ARG A C 1
ATOM 4663 O O . ARG A 1 594 ? 15.144 20.868 -23.408 1.00 33.97 594 ARG A O 1
ATOM 4670 N N . GLU A 1 595 ? 15.482 21.049 -21.194 1.00 33.66 595 GLU A N 1
ATOM 4671 C CA . GLU A 1 595 ? 14.079 21.175 -20.825 1.00 33.66 595 GLU A CA 1
ATOM 4672 C C . GLU A 1 595 ? 13.605 22.518 -21.388 1.00 33.66 595 GLU A C 1
ATOM 4674 O O . GLU A 1 595 ? 13.956 23.588 -20.885 1.00 33.66 595 GLU A O 1
ATOM 4679 N N . SER A 1 596 ? 12.893 22.465 -22.508 1.00 28.42 596 SER A N 1
ATOM 4680 C CA . SER A 1 596 ? 12.274 23.617 -23.147 1.00 28.42 596 SER A CA 1
ATOM 4681 C C . SER A 1 596 ? 11.155 24.133 -22.244 1.00 28.42 596 SER A C 1
ATOM 4683 O O . SER A 1 596 ? 9.987 23.831 -22.448 1.00 28.42 596 SER A O 1
ATOM 4685 N N . ARG A 1 597 ? 11.496 24.928 -21.228 1.00 33.66 597 ARG A N 1
ATOM 4686 C CA . ARG A 1 597 ? 10.585 25.944 -20.694 1.00 33.66 597 ARG A CA 1
ATOM 4687 C C . ARG A 1 597 ? 10.865 27.254 -21.420 1.00 33.66 597 ARG A C 1
ATOM 4689 O O . ARG A 1 597 ? 11.419 28.183 -20.842 1.00 33.66 597 ARG A O 1
ATOM 4696 N N . GLU A 1 598 ? 10.502 27.320 -22.697 1.00 29.25 598 GLU A N 1
ATOM 4697 C CA . GLU A 1 598 ? 10.182 28.610 -23.306 1.00 29.25 598 GLU A CA 1
ATOM 4698 C C . GLU A 1 598 ? 8.701 28.861 -23.024 1.00 29.25 598 GLU A C 1
ATOM 4700 O O . GLU A 1 598 ? 7.814 28.371 -23.714 1.00 29.25 598 GLU A O 1
ATOM 4705 N N . GLY A 1 599 ? 8.448 29.562 -21.917 1.00 30.03 599 GLY A N 1
ATOM 4706 C CA . GLY A 1 599 ? 7.230 30.342 -21.787 1.00 30.03 599 GLY A CA 1
ATOM 4707 C C . GLY A 1 599 ? 7.365 31.538 -22.718 1.00 30.03 599 GLY A C 1
ATOM 4708 O O . GLY A 1 599 ? 8.263 32.359 -22.537 1.00 30.03 599 GLY A O 1
ATOM 4709 N N . GLU A 1 600 ? 6.510 31.603 -23.733 1.00 29.67 600 GLU A N 1
ATOM 4710 C CA . GLU A 1 600 ? 6.270 32.836 -24.468 1.00 29.67 600 GLU A CA 1
ATOM 4711 C C . GLU A 1 600 ? 5.607 33.835 -23.511 1.00 29.67 600 GLU A C 1
ATOM 4713 O O . GLU A 1 600 ? 4.459 33.664 -23.103 1.00 29.67 600 GLU A O 1
ATOM 4718 N N . ASP A 1 601 ? 6.355 34.871 -23.137 1.00 33.47 601 ASP A N 1
ATOM 4719 C CA . ASP A 1 601 ? 5.781 36.134 -22.688 1.00 33.47 601 ASP A CA 1
ATOM 4720 C C . ASP A 1 601 ? 5.091 36.800 -23.893 1.00 33.47 601 ASP A C 1
ATOM 4722 O O . ASP A 1 601 ? 5.760 37.339 -24.782 1.00 33.47 601 ASP A O 1
ATOM 4726 N N . ALA A 1 602 ? 3.755 36.776 -23.899 1.00 31.16 602 ALA A N 1
ATOM 4727 C CA . ALA A 1 602 ? 2.885 37.763 -24.544 1.00 31.16 602 ALA A CA 1
ATOM 4728 C C . ALA A 1 602 ? 1.529 37.841 -23.827 1.00 31.16 602 ALA A C 1
ATOM 4730 O O . ALA A 1 602 ? 0.844 36.797 -23.729 1.00 31.16 602 ALA A O 1
#

pLDDT: mean 86.6, std 12.34, range [28.42, 97.88]